Protein 8ZG9 (pdb70)

Structure (mmCIF, N/CA/C/O backbone):
data_8ZG9
#
_entry.id   8ZG9
#
_cell.length_a   48.254
_cell.length_b   85.737
_cell.length_c   85.970
_cell.angle_alpha   90.000
_cell.angle_beta   90.000
_cell.angle_gamma   90.000
#
_symmetry.space_group_name_H-M   'P 21 21 21'
#
loop_
_entity.id
_entity.type
_entity.pdbx_description
1 polymer 'Y-degron,E3 ubiquitin-protein ligase PRT1'
2 non-polymer 'ZINC ION'
3 non-polymer 'MAGNESIUM ION'
4 water water
#
loop_
_atom_site.group_PDB
_atom_site.id
_atom_site.type_symbol
_atom_site.label_atom_id
_atom_site.label_alt_id
_atom_site.label_comp_id
_atom_site.label_asym_id
_atom_site.label_entity_id
_atom_site.label_seq_id
_atom_site.pdbx_PDB_ins_code
_atom_site.Cartn_x
_atom_site.Cartn_y
_atom_site.Cartn_z
_atom_site.occupancy
_atom_site.B_iso_or_equiv
_atom_site.auth_seq_id
_atom_site.auth_comp_id
_atom_site.auth_asym_id
_atom_site.auth_atom_id
_atom_site.pdbx_PDB_model_num
ATOM 1 N N . TYR A 1 1 ? 2.73361 36.14537 9.37478 1.000 15.79426 298 TYR A N 1
ATOM 2 C CA . TYR A 1 1 ? 4.05102 35.52777 9.20094 1.000 16.98186 298 TYR A CA 1
ATOM 3 C C . TYR A 1 1 ? 4.48495 34.85560 10.49930 1.000 14.79609 298 TYR A C 1
ATOM 4 O O . TYR A 1 1 ? 4.10519 35.28129 11.58563 1.000 16.93779 298 TYR A O 1
ATOM 21 N N . LYS A 1 2 ? 5.25464 33.77801 10.36359 1.000 15.52575 299 LYS A N 1
ATOM 22 C CA . LYS A 1 2 ? 5.74852 33.00472 11.49756 1.000 14.94115 299 LYS A CA 1
ATOM 23 C C . LYS A 1 2 ? 7.15492 32.54135 11.14502 1.000 17.80615 299 LYS A C 1
ATOM 24 O O . LYS A 1 2 ? 7.32542 31.65058 10.30017 1.000 18.19875 299 LYS A O 1
ATOM 43 N N . PHE A 1 3 ? 8.14805 33.07532 11.85683 1.000 15.31495 300 PHE A N 1
ATOM 44 C CA . PHE A 1 3 ? 9.53593 32.75349 11.56484 1.000 16.90944 300 PHE A CA 1
ATOM 45 C C . PHE A 1 3 ? 9.83647 31.29336 11.88340 1.000 18.61485 300 PHE A C 1
ATOM 46 O O . PHE A 1 3 ? 9.44071 30.77606 12.93335 1.000 19.98724 300 PHE A O 1
ATOM 63 N N . GLY A 1 4 ? 10.58024 30.64526 10.98294 1.000 19.37827 301 GLY A N 1
ATOM 64 C CA . GLY A 1 4 ? 10.94629 29.25581 11.14856 1.000 21.07594 301 GLY A CA 1
ATOM 65 C C . GLY A 1 4 ? 9.91325 28.25421 10.68173 1.000 22.69592 301 GLY A C 1
ATOM 66 O O . GLY A 1 4 ? 10.22728 27.05992 10.61099 1.000 24.61154 301 GLY A O 1
ATOM 70 N N . GLY A 1 5 ? 8.68438 28.67759 10.39267 1.000 22.27353 302 GLY A N 1
ATOM 71 C CA . GLY A 1 5 ? 7.73261 27.72371 9.84541 1.000 22.73038 302 GLY A CA 1
ATOM 72 C C . GLY A 1 5 ? 7.45627 26.60634 10.83125 1.000 22.04448 302 GLY A C 1
ATOM 73 O O . GLY A 1 5 ? 7.33817 26.81797 12.04517 1.000 22.46470 302 GLY A O 1
ATOM 77 N N . SER A 1 6 ? 7.33849 25.39450 10.30009 1.000 21.20845 303 SER A N 1
ATOM 78 C CA . SER A 1 6 ? 7.11970 24.21342 11.12001 1.000 23.78333 303 SER A CA 1
ATOM 79 C C . SER A 1 6 ? 8.42604 23.59575 11.62287 1.000 22.54073 303 SER A C 1
ATOM 80 O O . SER A 1 6 ? 8.39540 22.50005 12.19104 1.000 24.83969 303 SER A O 1
ATOM 88 N N . ASN A 1 7 ? 9.57143 24.25159 11.41960 1.000 19.48159 304 ASN A N 1
ATOM 89 C CA . ASN A 1 7 ? 10.81438 23.66310 11.88528 1.000 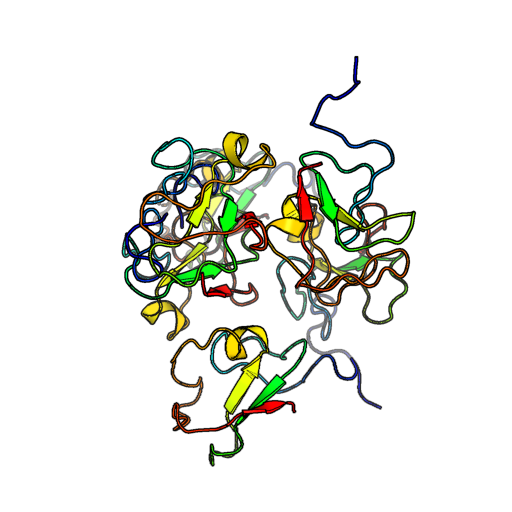18.10238 304 ASN A CA 1
ATOM 90 C C . ASN A 1 7 ? 11.08765 23.96687 13.35279 1.000 15.05016 304 ASN A C 1
ATOM 91 O O . ASN A 1 7 ? 12.02310 23.40095 13.93363 1.000 16.19042 304 ASN A O 1
ATOM 102 N N . VAL A 1 8 ? 10.29900 24.85761 13.94715 1.000 15.17504 305 VAL A N 1
ATOM 103 C CA . VAL A 1 8 ? 10.45453 25.27086 15.33662 1.000 18.69194 305 VAL A CA 1
ATOM 104 C C . VAL A 1 8 ? 9.10499 25.69101 15.89373 1.000 17.95558 305 VAL A C 1
ATOM 105 O O . VAL A 1 8 ? 8.26939 26.25963 15.18531 1.000 17.95478 305 VAL A O 1
ATOM 118 N N . HIS A 1 9 ? 8.88570 25.38001 17.17144 1.000 17.63222 306 HIS A N 1
ATOM 119 C CA . HIS A 1 9 ? 7.62450 25.64932 17.85308 1.000 18.51895 306 HIS A CA 1
ATOM 120 C C . HIS A 1 9 ? 7.94728 26.45281 19.09680 1.000 20.15714 306 HIS A C 1
ATOM 121 O O . HIS A 1 9 ? 8.14307 25.90243 20.18426 1.000 16.41816 306 HIS A O 1
ATOM 135 N N . PHE A 1 10 ? 8.05378 27.76591 18.90339 1.000 17.23550 307 PHE A N 1
ATOM 136 C CA . PHE A 1 10 ? 8.35602 28.65099 20.00919 1.000 19.07971 307 PHE A CA 1
ATOM 137 C C . PHE A 1 10 ? 7.24984 28.49401 21.04697 1.000 21.59493 307 PHE A C 1
ATOM 138 O O . PHE A 1 10 ? 6.06299 28.40192 20.71087 1.000 26.01240 307 PHE A O 1
ATOM 155 N N . GLY A 1 11 ? 7.64191 28.45057 22.31029 1.000 23.62716 308 GLY A N 1
ATOM 156 C CA . GLY A 1 11 ? 6.69245 28.30965 23.39167 1.000 18.68942 308 GLY A CA 1
ATOM 157 C C . GLY A 1 11 ? 6.18786 26.90850 23.66519 1.000 20.88671 308 GLY A C 1
ATOM 158 O O . GLY A 1 11 ? 5.39401 26.73481 24.59709 1.000 18.56009 308 GLY A O 1
ATOM 162 N N . ALA A 1 12 ? 6.61004 25.90731 22.90114 1.000 16.47847 309 ALA A N 1
ATOM 163 C CA . ALA A 1 12 ? 6.15755 24.53579 23.08979 1.000 17.48220 309 ALA A CA 1
ATOM 164 C C . ALA A 1 12 ? 7.32370 23.67591 23.55015 1.000 17.86791 309 ALA A C 1
ATOM 165 O O . ALA A 1 12 ? 8.40793 23.72713 22.95948 1.000 16.91438 309 ALA A O 1
ATOM 172 N N . GLY A 1 13 ? 7.09805 22.89338 24.60498 1.000 15.37316 310 GLY A N 1
ATOM 173 C CA . GLY A 1 13 ? 8.09291 21.96370 25.09582 1.000 15.32679 310 GLY A CA 1
ATOM 174 C C . GLY A 1 13 ? 7.57739 20.54407 25.05989 1.000 15.71394 310 GLY A C 1
ATOM 175 O O . GLY A 1 13 ? 6.36188 20.32138 25.08127 1.000 14.74660 310 GLY A O 1
ATOM 179 N N . CYS A 1 14 ? 8.49067 19.57521 25.00341 1.000 16.83356 311 CYS A N 1
ATOM 180 C CA . CYS A 1 14 ? 8.13016 18.16328 24.93863 1.000 15.77374 311 CYS A CA 1
ATOM 181 C C . CYS A 1 14 ? 7.85872 17.63436 26.34332 1.000 17.24613 311 CYS A C 1
ATOM 182 O O . CYS A 1 14 ? 8.72488 17.71002 27.22016 1.000 16.20377 311 CYS A O 1
ATOM 189 N N . ASP A 1 15 ? 6.66195 17.08020 26.54907 1.000 17.43466 312 ASP A N 1
ATOM 190 C CA . ASP A 1 15 ? 6.29636 16.55726 27.85890 1.000 16.24837 312 ASP A CA 1
ATOM 191 C C . ASP A 1 15 ? 7.06080 15.28610 28.22553 1.000 19.48952 312 ASP A C 1
ATOM 192 O O . ASP A 1 15 ? 7.08738 14.92128 29.40986 1.000 20.71781 312 ASP A O 1
ATOM 201 N N . SER A 1 16 ? 7.72744 14.64894 27.25901 1.000 19.23399 313 SER A N 1
ATOM 202 C CA . SER A 1 16 ? 8.48352 13.43269 27.53602 1.000 20.41325 313 SER A CA 1
ATOM 203 C C . SER A 1 16 ? 9.93963 13.72860 27.86983 1.000 23.05420 313 SER A C 1
ATOM 204 O O . SER A 1 16 ? 10.38977 13.46225 28.98778 1.000 24.62382 313 SER A O 1
ATOM 212 N N . CYS A 1 17 ? 10.66322 14.33595 26.92864 1.000 18.64245 314 CYS A N 1
ATOM 213 C CA . CYS A 1 17 ? 12.08552 14.58740 27.09807 1.000 20.67980 314 CYS A CA 1
ATOM 214 C C . CYS A 1 17 ? 12.37465 15.98406 27.63601 1.000 20.30366 314 CYS A C 1
ATOM 215 O O . CYS A 1 17 ? 13.48439 16.22836 28.12729 1.000 21.08348 314 CYS A O 1
ATOM 222 N N . GLY A 1 18 ? 11.38820 16.88587 27.59057 1.000 16.89779 315 GLY A N 1
ATOM 223 C CA . GLY A 1 18 ? 11.49478 18.20885 28.17049 1.000 20.20593 315 GLY A CA 1
ATOM 224 C C . GLY A 1 18 ? 12.10382 19.26065 27.27447 1.000 20.43980 315 GLY A C 1
ATOM 225 O O . GLY A 1 18 ? 12.20480 20.42293 27.69252 1.000 21.63023 315 GLY A O 1
ATOM 229 N N . VAL A 1 19 ? 12.49615 18.90408 26.05183 1.000 17.31107 316 VAL A N 1
ATOM 230 C CA . VAL A 1 19 ? 13.14133 19.87266 25.17860 1.000 16.39379 316 VAL A CA 1
ATOM 231 C C . VAL A 1 19 ? 12.21068 21.04660 24.92115 1.000 17.23319 316 VAL A C 1
ATOM 232 O O . VAL A 1 19 ? 10.99789 20.88277 24.73570 1.000 16.10834 316 VAL A O 1
ATOM 245 N N . TYR A 1 20 ? 12.78006 22.24338 24.94436 1.000 16.42255 317 TYR A N 1
ATOM 246 C CA . TYR A 1 20 ? 12.04695 23.48462 24.73406 1.000 17.46223 317 TYR A CA 1
ATOM 247 C C . TYR A 1 20 ? 12.98046 24.56373 24.19660 1.000 15.36368 317 TYR A C 1
ATOM 248 O O . TYR A 1 20 ? 14.03364 24.83973 24.79513 1.000 20.71506 317 TYR A O 1
ATOM 266 N N . PRO A 1 21 ? 12.63337 25.19335 23.06244 1.000 16.04315 318 PRO A N 1
ATOM 267 C CA . PRO A 1 21 ? 11.45879 24.91647 22.21238 1.000 18.14787 318 PRO A CA 1
ATOM 268 C C . PRO A 1 21 ? 11.59532 23.59689 21.44821 1.000 17.90622 318 PRO A C 1
ATOM 269 O O . PRO A 1 21 ? 12.72295 23.17843 21.21938 1.000 17.14607 318 PRO A O 1
ATOM 280 N N . ILE A 1 22 ? 10.49452 22.95638 21.04955 1.000 16.51347 319 ILE A N 1
ATOM 281 C CA . ILE A 1 22 ? 10.60130 21.79374 20.17631 1.000 15.87023 319 ILE A CA 1
ATOM 282 C C . ILE A 1 22 ? 11.15995 22.23984 18.83330 1.000 18.45020 319 ILE A C 1
ATOM 283 O O . ILE A 1 22 ? 10.63588 23.16716 18.20133 1.000 16.47657 319 ILE A O 1
ATOM 299 N N . ILE A 1 23 ? 12.23661 21.58996 18.39825 1.000 16.40608 320 ILE A N 1
ATOM 300 C CA . ILE A 1 23 ? 12.81607 21.80420 17.07941 1.000 18.59274 320 ILE A CA 1
ATOM 301 C C . ILE A 1 23 ? 12.49305 20.58218 16.23671 1.000 17.37865 320 ILE A C 1
ATOM 302 O O . ILE A 1 23 ? 12.60227 19.44283 16.70436 1.000 16.78066 320 ILE A O 1
ATOM 318 N N . GLY A 1 24 ? 12.07607 20.81460 15.00599 1.000 16.78846 321 GLY A N 1
ATOM 319 C CA . GLY A 1 24 ? 11.59216 19.72918 14.18731 1.000 18.98551 321 GLY A CA 1
ATOM 320 C C . GLY A 1 24 ? 10.09498 19.56040 14.34596 1.000 21.45880 321 GLY A C 1
ATOM 321 O O . GLY A 1 24 ? 9.39070 20.45885 14.81221 1.000 19.08047 321 GLY A O 1
ATOM 325 N N . ASP A 1 25 ? 9.60547 18.38697 13.94858 1.000 22.30821 322 ASP A N 1
ATOM 326 C CA . ASP A 1 25 ? 8.17592 18.12316 13.99586 1.000 22.29168 322 ASP A CA 1
ATOM 327 C C . ASP A 1 25 ? 7.66700 18.07786 15.43456 1.000 19.81391 322 ASP A C 1
ATOM 328 O O . ASP A 1 25 ? 8.33175 17.56979 16.34750 1.000 16.70062 322 ASP A O 1
ATOM 337 N N . ARG A 1 26 ? 6.45270 18.58287 15.60927 1.000 18.01534 323 ARG A N 1
ATOM 338 C CA . ARG A 1 26 ? 5.75019 18.63285 16.88237 1.000 19.51430 323 ARG A CA 1
ATOM 339 C C . ARG A 1 26 ? 4.41242 17.90289 16.75872 1.000 18.50946 323 ARG A C 1
ATOM 340 O O . ARG A 1 26 ? 3.67821 18.09563 15.78157 1.000 18.20122 323 ARG A O 1
ATOM 361 N N . TYR A 1 27 ? 4.09352 17.07308 17.75276 1.000 17.76525 324 TYR A N 1
ATOM 362 C CA . TYR A 1 27 ? 2.82617 16.35011 17.82261 1.000 17.80776 324 TYR A CA 1
ATOM 363 C C . TYR A 1 27 ? 2.07214 16.84032 19.04670 1.000 21.72951 324 TYR A C 1
ATOM 364 O O . TYR A 1 27 ? 2.56890 16.71754 20.16971 1.000 20.66027 324 TYR A O 1
ATOM 382 N N . ARG A 1 28 ? 0.88841 17.40057 18.83039 1.000 20.34706 325 ARG A N 1
ATOM 383 C CA . ARG A 1 28 ? 0.07271 17.96836 19.88962 1.000 20.38933 325 ARG A CA 1
ATOM 384 C C . ARG A 1 28 ? -1.14173 17.08768 20.13580 1.000 24.28362 325 ARG A C 1
ATOM 385 O O . ARG A 1 28 ? -1.72965 16.53890 19.19604 1.000 24.86275 325 ARG A O 1
ATOM 406 N N . CYS A 1 29 ? -1.48789 16.93194 21.41014 1.000 20.63199 326 CYS A N 1
ATOM 407 C CA . CYS A 1 29 ? -2.64896 16.14820 21.79522 1.000 21.74033 326 CYS A CA 1
ATOM 408 C C . CYS A 1 29 ? -3.91651 16.95922 21.57168 1.000 19.39058 326 CYS A C 1
ATOM 409 O O . CYS A 1 29 ? -4.01569 18.12186 21.99254 1.000 22.08391 326 CYS A O 1
ATOM 416 N N . LYS A 1 30 ? -4.87848 16.31984 20.90155 1.000 21.93807 327 LYS A N 1
ATOM 417 C CA . LYS A 1 30 ? -6.16446 16.89951 20.55891 1.000 25.93155 327 LYS A CA 1
ATOM 418 C C . LYS A 1 30 ? -7.19567 16.72755 21.65623 1.000 24.58246 327 LYS A C 1
ATOM 419 O O . LYS A 1 30 ? -8.19076 17.45633 21.66901 1.000 24.97137 327 LYS A O 1
ATOM 438 N N . ASP A 1 31 ? -6.95741 15.80450 22.59212 1.000 24.70002 328 ASP A N 1
ATOM 439 C CA . ASP A 1 31 ? -7.92943 15.44708 23.61395 1.000 25.47555 328 ASP A CA 1
ATOM 440 C C . ASP A 1 31 ? -7.58775 15.93733 25.01966 1.000 28.39393 328 ASP A C 1
ATOM 441 O O . ASP A 1 31 ? -8.46099 15.88731 25.89295 1.000 26.27824 328 ASP A O 1
ATOM 450 N N . CYS A 1 32 ? -6.35310 16.37248 25.28413 1.000 23.30000 329 CYS A N 1
ATOM 451 C CA . CYS A 1 32 ? -6.03497 16.87003 26.61654 1.000 27.58992 329 CYS A CA 1
ATOM 452 C C . CYS A 1 32 ? -6.82263 18.15339 26.86477 1.000 31.36884 329 CYS A C 1
ATOM 453 O O . CYS A 1 32 ? -6.81856 19.06377 26.03451 1.000 30.92552 329 CYS A O 1
ATOM 460 N N . LYS A 1 33 ? -7.51910 18.21390 28.00184 1.000 34.19464 330 LYS A N 1
ATOM 461 C CA . LYS A 1 33 ? -8.40889 19.32509 28.30712 1.000 36.47765 330 LYS A CA 1
ATOM 462 C C . LYS A 1 33 ? -7.71158 20.44307 29.06950 1.000 36.62352 330 LYS A C 1
ATOM 463 O O . LYS A 1 33 ? -8.23950 21.55746 29.13837 1.000 37.79078 330 LYS A O 1
ATOM 482 N N . GLU A 1 34 ? -6.53689 20.17083 29.62622 1.000 35.65560 331 GLU A N 1
ATOM 483 C CA . GLU A 1 34 ? -5.77389 21.19240 30.32688 1.000 33.23487 331 GLU A CA 1
ATOM 484 C C . GLU A 1 34 ? -5.28414 22.26158 29.35599 1.000 31.32974 331 GLU A C 1
ATOM 485 O O . GLU A 1 34 ? -4.88400 21.97247 28.21859 1.000 29.95508 331 GLU A O 1
ATOM 497 N N . GLU A 1 35 ? -5.37645 23.51600 29.80969 1.000 33.78019 332 GLU A N 1
ATOM 498 C CA . GLU A 1 35 ? -5.07835 24.64585 28.94090 1.000 30.81543 332 GLU A CA 1
ATOM 499 C C . GLU A 1 35 ? -3.62709 24.63339 28.48803 1.000 28.72817 332 GLU A C 1
ATOM 500 O O . GLU A 1 35 ? -3.31466 25.09640 27.38409 1.000 26.86759 332 GLU A O 1
ATOM 512 N N . ILE A 1 36 ? -2.73201 24.11117 29.32752 1.000 25.12703 333 ILE A N 1
ATOM 513 C CA . ILE A 1 36 ? -1.32218 24.00635 28.97057 1.000 25.07989 333 ILE A CA 1
ATOM 514 C C . ILE A 1 36 ? -1.09800 23.04504 27.80892 1.000 21.55629 333 ILE A C 1
ATOM 515 O O . ILE A 1 36 ? -0.07502 23.13089 27.11812 1.000 20.38260 333 ILE A O 1
ATOM 531 N N . GLY A 1 37 ? -2.02813 22.13135 27.57305 1.000 21.60824 334 GLY A N 1
ATOM 532 C CA . GLY A 1 37 ? -1.91237 21.19418 26.47544 1.000 21.54025 334 GLY A CA 1
ATOM 533 C C . GLY A 1 37 ? -0.83692 20.16008 26.74536 1.000 19.33432 334 GLY A C 1
ATOM 534 O O . GLY A 1 37 ? -0.20211 20.12629 27.79349 1.000 18.23058 334 GLY A O 1
ATOM 538 N N . TYR A 1 38 ? -0.60801 19.32896 25.73747 1.000 16.23346 335 TYR A N 1
ATOM 539 C CA . TYR A 1 38 ? 0.33089 18.22052 25.81366 1.000 15.71065 335 TYR A CA 1
ATOM 540 C C . TYR A 1 38 ? 0.98290 18.08296 24.45079 1.000 14.68966 335 TYR A C 1
ATOM 541 O O . TYR A 1 38 ? 0.29652 18.13819 23.42791 1.000 15.75536 335 TYR A O 1
ATOM 559 N N . ASP A 1 39 ? 2.30413 17.91848 24.43530 1.000 16.01996 336 ASP A N 1
ATOM 560 C CA . ASP A 1 39 ? 3.02636 17.86161 23.17901 1.000 15.79376 336 ASP A CA 1
ATOM 561 C C . ASP A 1 39 ? 4.19588 16.89946 23.29213 1.000 16.17397 336 ASP A C 1
ATOM 562 O O . ASP A 1 39 ? 4.74662 16.67840 24.37325 1.000 15.78968 336 ASP A O 1
ATOM 571 N N . LEU A 1 40 ? 4.58179 16.35440 22.15286 1.000 15.25393 337 LEU A N 1
ATOM 572 C CA . LEU A 1 40 ? 5.76012 15.52422 22.03722 1.000 14.85151 337 LEU A CA 1
ATOM 573 C C . LEU A 1 40 ? 6.58942 15.97500 20.84549 1.000 18.48823 337 LEU A C 1
ATOM 574 O O . LEU A 1 40 ? 6.05461 16.40593 19.81552 1.000 18.05881 337 LEU A O 1
ATOM 590 N N . CYS A 1 41 ? 7.90244 15.84519 20.98406 1.000 15.98623 338 CYS A N 1
ATOM 591 C CA . CYS A 1 41 ? 8.77980 16.00027 19.83498 1.000 18.36213 338 CYS A CA 1
ATOM 592 C C . CYS A 1 41 ? 8.70119 14.72931 19.00218 1.000 17.45697 338 CYS A C 1
ATOM 593 O O . CYS A 1 41 ? 8.17172 13.71284 19.45600 1.000 18.75197 338 CYS A O 1
ATOM 600 N N . LYS A 1 42 ? 9.26230 14.76936 17.79060 1.000 18.68349 339 LYS A N 1
ATOM 601 C CA . LYS A 1 42 ? 9.12262 13.60864 16.91976 1.000 21.94450 339 LYS A CA 1
ATOM 602 C C . LYS A 1 42 ? 9.76666 12.36517 17.52721 1.000 21.88955 339 LYS A C 1
ATOM 603 O O . LYS A 1 42 ? 9.20575 11.26069 17.44237 1.000 25.74075 339 LYS A O 1
ATOM 622 N N . ASP A 1 43 ? 10.96168 12.52010 18.11332 1.000 21.71157 340 ASP A N 1
ATOM 623 C CA . ASP A 1 43 ? 11.67419 11.36503 18.65195 1.000 28.14668 340 ASP A CA 1
ATOM 624 C C . ASP A 1 43 ? 10.87136 10.66037 19.74243 1.000 26.04884 340 ASP A C 1
ATOM 625 O O . ASP A 1 43 ? 10.75390 9.42595 19.74120 1.000 29.68248 340 ASP A O 1
ATOM 634 N N . CYS A 1 44 ? 10.29047 11.43470 20.66988 1.000 20.80340 341 CYS A N 1
ATOM 635 C CA . CYS A 1 44 ? 9.48162 10.85430 21.73740 1.000 21.22589 341 CYS A CA 1
ATOM 636 C C . CYS A 1 44 ? 8.16591 10.30643 21.19642 1.000 24.32702 341 CYS A C 1
ATOM 637 O O . CYS A 1 44 ? 7.63205 9.33138 21.73968 1.000 25.93209 341 CYS A O 1
ATOM 644 N N . TYR A 1 45 ? 7.66847 10.88019 20.10080 1.000 21.34631 342 TYR A N 1
ATOM 645 C CA . TYR A 1 45 ? 6.45530 10.37877 19.45820 1.000 22.22401 342 TYR A CA 1
ATOM 646 C C . TYR A 1 45 ? 6.67948 9.01620 18.83159 1.000 28.59738 342 TYR A C 1
ATOM 647 O O . TYR A 1 45 ? 5.78571 8.16144 18.84086 1.000 26.25323 342 TYR A O 1
ATOM 665 N N . GLU A 1 46 ? 7.86717 8.80546 18.27408 1.000 29.16769 343 GLU A N 1
ATOM 666 C CA . GLU A 1 46 ? 8.15888 7.55920 17.59021 1.000 35.37634 343 GLU A CA 1
ATOM 667 C C . GLU A 1 46 ? 8.35914 6.42600 18.57882 1.000 38.93360 343 GLU A C 1
ATOM 668 O O . GLU A 1 46 ? 8.11194 5.26998 18.22906 1.000 40.29852 343 GLU A O 1
ATOM 680 N N . THR A 1 47 ? 8.72500 6.74079 19.83116 1.000 37.89716 344 THR A N 1
ATOM 681 C CA . THR A 1 47 ? 8.95734 5.75084 20.88517 1.000 46.22581 344 THR A CA 1
ATOM 682 C C . THR A 1 47 ? 7.95928 5.92915 22.01523 1.000 50.98578 344 THR A C 1
ATOM 683 O O . THR A 1 47 ? 8.23585 6.65183 22.98304 1.000 51.75926 344 THR A O 1
ATOM 694 N N . PRO A 1 48 ? 6.78823 5.32065 21.92365 1.000 53.59500 345 PRO A N 1
ATOM 695 C CA . PRO A 1 48 ? 5.76998 5.52717 22.96583 1.000 61.37568 345 PRO A CA 1
ATOM 696 C C . PRO A 1 48 ? 6.29400 5.11643 24.34099 1.000 58.03045 345 PRO A C 1
ATOM 697 O O . PRO A 1 48 ? 6.77423 3.98838 24.53539 1.000 62.00262 345 PRO A O 1
ATOM 708 N N . SER A 1 49 ? 6.25359 6.05882 25.28736 1.000 53.04846 346 SER A N 1
ATOM 709 C CA . SER A 1 49 ? 6.64865 5.80590 26.66418 1.000 47.65131 346 SER A CA 1
ATOM 710 C C . SER A 1 49 ? 5.59436 6.39378 27.59650 1.000 40.95821 346 SER A C 1
ATOM 711 O O . SER A 1 49 ? 4.67373 7.09177 27.16669 1.000 37.33204 346 SER A O 1
ATOM 719 N N . LYS A 1 50 ? 5.70156 6.08453 28.88643 1.000 33.85152 347 LYS A N 1
ATOM 720 C CA . LYS A 1 50 ? 4.64755 6.46324 29.82788 1.000 30.98575 347 LYS A CA 1
ATOM 721 C C . LYS A 1 50 ? 4.86950 7.90513 30.27096 1.000 34.19490 347 LYS A C 1
ATOM 722 O O . LYS A 1 50 ? 5.75638 8.20045 31.08430 1.000 31.79689 347 LYS A O 1
ATOM 741 N N . VAL A 1 51 ? 4.08070 8.81439 29.70977 1.000 26.53763 348 VAL A N 1
ATOM 742 C CA . VAL A 1 51 ? 4.18047 10.22954 30.04382 1.000 26.91766 348 VAL A CA 1
ATOM 743 C C . VAL A 1 51 ? 2.77510 10.81955 30.16061 1.000 20.04058 348 VAL A C 1
ATOM 744 O O . VAL A 1 51 ? 2.16032 11.19623 29.14534 1.000 20.70503 348 VAL A O 1
ATOM 757 N N . PRO A 1 52 ? 2.22464 10.92369 31.37688 1.000 20.46541 349 PRO A N 1
ATOM 758 C CA . PRO A 1 52 ? 0.95909 11.66319 31.54435 1.000 23.63754 349 PRO A CA 1
ATOM 759 C C . PRO A 1 52 ? 1.11585 13.16652 31.36038 1.000 19.34680 349 PRO A C 1
ATOM 760 O O . PRO A 1 52 ? 0.13039 13.84813 31.04187 1.000 19.67492 349 PRO A O 1
ATOM 771 N N . GLY A 1 53 ? 2.32000 13.70304 31.55440 1.000 20.40942 350 GLY A N 1
ATOM 772 C CA . GLY A 1 53 ? 2.53735 15.12336 31.34141 1.000 22.17543 350 GLY A CA 1
ATOM 773 C C . GLY A 1 53 ? 3.33544 15.77727 32.45063 1.000 22.79462 350 GLY A C 1
ATOM 774 O O . GLY A 1 53 ? 3.16219 15.42905 33.62224 1.000 24.30347 350 GLY A O 1
ATOM 778 N N . ARG A 1 54 ? 4.18877 16.74355 32.09748 1.000 23.04831 351 ARG A N 1
ATOM 779 C CA . ARG A 1 54 ? 5.01250 17.44848 33.06957 1.000 24.01428 351 ARG A CA 1
ATOM 780 C C . ARG A 1 54 ? 4.24963 18.49667 33.87049 1.000 23.56169 351 ARG A C 1
ATOM 781 O O . ARG A 1 54 ? 4.83605 19.08242 34.78558 1.000 27.44410 351 ARG A O 1
ATOM 802 N N . PHE A 1 55 ? 2.96438 18.70886 33.59095 1.000 22.10761 352 PHE A N 1
ATOM 803 C CA . PHE A 1 55 ? 2.17751 19.78377 34.17987 1.000 24.30703 352 PHE A CA 1
ATOM 804 C C . PHE A 1 55 ? 0.79344 19.29335 34.55584 1.000 23.90788 352 PHE A C 1
ATOM 805 O O . PHE A 1 55 ? -0.21362 20.00847 34.46427 1.000 27.25232 352 PHE A O 1
ATOM 822 N N . ASN A 1 56 ? 0.75455 18.03527 34.98095 1.000 26.39332 353 ASN A N 1
ATOM 823 C CA . ASN A 1 56 ? -0.42661 17.41825 35.55841 1.000 27.72489 353 ASN A CA 1
ATOM 824 C C . ASN A 1 56 ? -1.55705 17.24268 34.54326 1.000 29.15577 353 ASN A C 1
ATOM 825 O O . ASN A 1 56 ? -2.73182 17.28105 34.91451 1.000 30.77601 353 ASN A O 1
ATOM 836 N N . GLN A 1 57 ? -1.23567 17.04038 33.25852 1.000 21.79337 354 GLN A N 1
ATOM 837 C CA . GLN A 1 57 ? -2.26517 16.87146 32.23653 1.000 22.54021 354 GLN A CA 1
ATOM 838 C C . GLN A 1 57 ? -3.00043 15.53786 32.29975 1.000 25.15766 354 GLN A C 1
ATOM 839 O O . GLN A 1 57 ? -4.14168 15.46869 31.84225 1.000 24.35261 354 GLN A O 1
ATOM 853 N N . GLN A 1 58 ? -2.37607 14.48531 32.82442 1.000 22.61166 355 GLN A N 1
ATOM 854 C CA . GLN A 1 58 ? -2.97916 13.14027 32.85993 1.000 24.73688 355 GLN A CA 1
ATOM 855 C C . GLN A 1 58 ? -3.38696 12.65870 31.45965 1.000 23.01404 355 GLN A C 1
ATOM 856 O O . GLN A 1 58 ? -4.47976 12.12190 31.24488 1.000 23.79786 355 GLN A O 1
ATOM 870 N N . HIS A 1 59 ? -2.49100 12.88389 30.49802 1.000 22.59491 356 HIS A N 1
ATOM 871 C CA . HIS A 1 59 ? -2.56079 12.30353 29.15843 1.000 21.13551 356 HIS A CA 1
ATOM 872 C C . HIS A 1 59 ? -2.50405 10.78204 29.22194 1.000 21.59453 356 HIS A C 1
ATOM 873 O O . HIS A 1 59 ? -1.77559 10.20963 30.03711 1.000 24.83379 356 HIS A O 1
ATOM 887 N N . THR A 1 60 ? -3.27944 10.12279 28.36396 1.000 22.44006 357 THR A N 1
ATOM 888 C CA . THR A 1 60 ? -3.35662 8.66980 28.35004 1.000 24.49848 357 THR A CA 1
ATOM 889 C C . THR A 1 60 ? -3.02916 8.12477 26.96321 1.000 23.87545 357 THR A C 1
ATOM 890 O O . THR A 1 60 ? -3.04347 8.86897 25.97616 1.000 24.86507 357 THR A O 1
ATOM 901 N N . PRO A 1 61 ? -2.73211 6.82207 26.85191 1.000 29.10120 358 PRO A N 1
ATOM 902 C CA . PRO A 1 61 ? -2.45411 6.23864 25.52286 1.000 23.51222 358 PRO A CA 1
ATOM 903 C C . PRO A 1 61 ? -3.64743 6.22244 24.58238 1.000 24.47132 358 PRO A C 1
ATOM 904 O O . PRO A 1 61 ? -3.46081 5.91132 23.40023 1.000 25.20810 358 PRO A O 1
ATOM 915 N N . ASP A 1 62 ? -4.85567 6.53033 25.05938 1.000 23.02927 359 ASP A N 1
ATOM 916 C CA . ASP A 1 62 ? -6.04797 6.53584 24.22208 1.000 27.12743 359 ASP A CA 1
ATOM 917 C C . ASP A 1 62 ? -6.30919 7.88996 23.57650 1.000 24.40287 359 ASP A C 1
ATOM 918 O O . ASP A 1 62 ? -7.15133 7.97275 22.68122 1.000 22.73166 359 ASP A O 1
ATOM 927 N N . HIS A 1 63 ? -5.63092 8.94744 24.02924 1.000 23.19793 360 HIS A N 1
ATOM 928 C CA . HIS A 1 63 ? -5.73229 10.27821 23.43740 1.000 25.88059 360 HIS A CA 1
ATOM 929 C C . HIS A 1 63 ? -5.14198 10.27878 22.02479 1.000 26.50814 360 HIS A C 1
ATOM 930 O O . HIS A 1 63 ? -4.25288 9.48819 21.68509 1.000 23.97429 360 HIS A O 1
ATOM 944 N N . ARG A 1 64 ? -5.63750 11.19635 21.20253 1.000 24.45074 361 ARG A N 1
ATOM 945 C CA . ARG A 1 64 ? -5.22081 11.32726 19.8145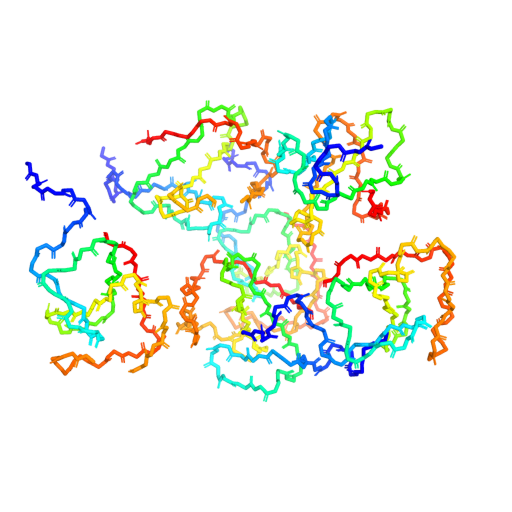0 1.000 26.31848 361 ARG A CA 1
ATOM 946 C C . ARG A 1 64 ? -4.29953 12.53172 19.66123 1.000 21.94836 361 ARG A C 1
ATOM 947 O O . ARG A 1 64 ? -4.62352 13.63591 20.12171 1.000 26.93893 361 ARG A O 1
ATOM 968 N N . LEU A 1 65 ? -3.15353 12.29979 19.02652 1.000 26.86666 362 LEU A N 1
ATOM 969 C CA . LEU A 1 65 ? -2.16114 13.31216 18.71648 1.000 27.98791 362 LEU A CA 1
ATOM 970 C C . LEU A 1 65 ? -2.21139 13.62727 17.22677 1.000 30.32840 362 LEU A C 1
ATOM 971 O O . LEU A 1 65 ? -2.68260 12.81926 16.41359 1.000 33.96514 362 LEU A O 1
ATOM 987 N N . GLU A 1 66 ? -1.75171 14.82895 16.88307 1.000 27.35231 363 GLU A N 1
ATOM 988 C CA . GLU A 1 66 ? -1.69770 15.26254 15.49606 1.000 30.44211 363 GLU A CA 1
ATOM 989 C C . GLU A 1 66 ? -0.44320 16.08958 15.27644 1.000 26.46593 363 GLU A C 1
ATOM 990 O O . GLU A 1 66 ? -0.03259 16.84892 16.15749 1.000 28.31022 363 GLU A O 1
ATOM 1002 N N . LEU A 1 67 ? 0.14775 15.94889 14.09319 1.000 24.34178 364 LEU A N 1
ATOM 1003 C CA . LEU A 1 67 ? 1.21885 16.84647 13.68508 1.000 25.31592 364 LEU A CA 1
ATOM 1004 C C . LEU A 1 67 ? 0.72705 18.28720 13.71176 1.000 25.17919 364 LEU A C 1
ATOM 1005 O O . LEU A 1 67 ? -0.34367 18.60208 13.18443 1.000 27.07847 364 LEU A O 1
ATOM 1021 N N . ALA A 1 68 ? 1.51956 19.16667 14.30967 1.000 24.50036 365 ALA A N 1
ATOM 1022 C CA . ALA A 1 68 ? 1.15192 20.57250 14.40685 1.000 26.62943 365 ALA A CA 1
ATOM 1023 C C . ALA A 1 68 ? 1.85234 21.39545 13.32743 1.000 30.00673 365 ALA A C 1
ATOM 1024 O O . ALA A 1 68 ? 3.08003 21.44869 13.27527 1.000 34.58277 365 ALA A O 1
ATOM 1031 N N . TYR B 1 1 ? 3.60846 20.63042 26.14847 1.000 17.52544 298 TYR B N 1
ATOM 1032 C CA . TYR B 1 1 ? 3.08110 21.80559 26.84843 1.000 17.99643 298 TYR B CA 1
ATOM 1033 C C . TYR B 1 1 ? 3.42121 23.05025 26.04219 1.000 16.57091 298 TYR B C 1
ATOM 1034 O O . TYR B 1 1 ? 4.45495 23.10894 25.38618 1.000 17.40059 298 TYR B O 1
ATOM 1051 N N . LYS B 1 2 ? 2.54381 24.04931 26.10391 1.000 17.10256 299 LYS B N 1
ATOM 1052 C CA . LYS B 1 2 ? 2.68842 25.29875 25.36040 1.000 20.09294 299 LYS B CA 1
ATOM 1053 C C . LYS B 1 2 ? 2.23445 26.41922 26.28713 1.000 21.80461 299 LYS B C 1
ATOM 1054 O O . LYS B 1 2 ? 1.02962 26.55171 26.56001 1.000 19.70013 299 LYS B O 1
ATOM 1073 N N . PHE B 1 3 ? 3.18622 27.25424 26.72373 1.000 20.73672 300 PHE B N 1
ATOM 1074 C CA . PHE B 1 3 ? 2.87523 28.34353 27.64284 1.000 20.05860 300 PHE B CA 1
ATOM 1075 C C . PHE B 1 3 ? 2.01235 29.38882 26.95219 1.000 21.94168 300 PHE B C 1
ATOM 1076 O O . PHE B 1 3 ? 2.26482 29.76954 25.80528 1.000 22.08304 300 PHE B O 1
ATOM 1093 N N . GLY B 1 4 ? 0.99367 29.86038 27.67092 1.000 21.50163 301 GLY B N 1
ATOM 1094 C CA . GLY B 1 4 ? 0.08532 30.85219 27.14346 1.000 21.31049 301 GLY B CA 1
ATOM 1095 C C . GLY B 1 4 ? -1.04830 30.30236 26.30850 1.000 21.84404 301 GLY B C 1
ATOM 1096 O O . GLY B 1 4 ? -1.96218 31.06398 25.95966 1.000 24.55089 301 GLY B O 1
ATOM 1100 N N . GLY B 1 5 ? -1.00890 29.02416 25.93804 1.000 22.50230 302 GLY B N 1
ATOM 1101 C CA . GLY B 1 5 ? -2.13533 28.48559 25.20370 1.000 25.11415 302 GLY B CA 1
ATOM 1102 C C . GLY B 1 5 ? -2.30124 29.23543 23.90268 1.000 22.92834 302 GLY B C 1
ATOM 1103 O O . GLY B 1 5 ? -1.33295 29.62911 23.23871 1.000 24.45324 302 GLY B O 1
ATOM 1107 N N . SER B 1 6 ? -3.56337 29.44688 23.54528 1.000 20.79172 303 SER B N 1
ATOM 1108 C CA . SER B 1 6 ? -3.95780 30.18087 22.35965 1.000 21.60827 303 SER B CA 1
ATOM 1109 C C . SER B 1 6 ? -4.03617 31.68035 22.58867 1.000 23.37565 303 SER B C 1
ATOM 1110 O O . SER B 1 6 ? -4.48092 32.40962 21.69078 1.000 26.00445 303 SER B O 1
ATOM 1118 N N . ASN B 1 7 ? -3.56462 32.16456 23.74030 1.000 21.46702 304 ASN B N 1
ATOM 1119 C CA . ASN B 1 7 ? -3.62065 33.59437 23.97475 1.000 20.15669 304 ASN B CA 1
ATOM 1120 C C . ASN B 1 7 ? -2.42326 34.31836 23.38054 1.000 19.08445 304 ASN B C 1
ATOM 1121 O O . ASN B 1 7 ? -2.43016 35.55771 23.31661 1.000 17.17356 304 ASN B O 1
ATOM 1132 N N . VAL B 1 8 ? -1.39948 33.56445 22.97642 1.000 20.49504 305 VAL B N 1
ATOM 1133 C CA . VAL B 1 8 ? -0.16272 34.09940 22.40875 1.000 20.32839 305 VAL B CA 1
ATOM 1134 C C . VAL B 1 8 ? 0.41818 33.11596 21.39963 1.000 16.97101 305 VAL B C 1
ATOM 1135 O O . VAL B 1 8 ? 0.34385 31.89576 21.58891 1.000 19.91992 305 VAL B O 1
ATOM 1148 N N . HIS B 1 9 ? 0.97824 33.67122 20.31466 1.000 17.61253 306 HIS B N 1
ATOM 1149 C CA . HIS B 1 9 ? 1.56032 32.91495 19.20356 1.000 14.90125 306 HIS B CA 1
ATOM 1150 C C . HIS B 1 9 ? 2.98354 33.42067 19.01289 1.000 17.32793 306 HIS B C 1
ATOM 1151 O O . HIS B 1 9 ? 3.24602 34.31402 18.20436 1.000 16.16916 306 HIS B O 1
ATOM 1165 N N . PHE B 1 10 ? 3.89575 32.84747 19.79465 1.000 18.14345 307 PHE B N 1
ATOM 1166 C CA . PHE B 1 10 ? 5.28424 33.27443 19.76907 1.000 16.01020 307 PHE B CA 1
ATOM 1167 C C . PHE B 1 10 ? 5.85462 33.08352 18.37141 1.000 17.53060 307 PHE B C 1
ATOM 1168 O O . PHE B 1 10 ? 5.61731 32.06273 17.71724 1.000 18.39420 307 PHE B O 1
ATOM 1185 N N . GLY B 1 11 ? 6.61754 34.07062 17.91714 1.000 18.03101 308 GLY B N 1
ATOM 1186 C CA . GLY B 1 11 ? 7.20364 34.01115 16.59886 1.000 14.62268 308 GLY B CA 1
ATOM 1187 C C . GLY B 1 11 ? 6.27237 34.36082 15.46187 1.000 17.26046 308 GLY B C 1
ATOM 1188 O O . GLY B 1 11 ? 6.69988 34.31518 14.30183 1.000 16.44252 308 GLY B O 1
ATOM 1192 N N . ALA B 1 12 ? 5.01782 34.69561 15.74379 1.000 15.77781 309 ALA B N 1
ATOM 1193 C CA . ALA B 1 12 ? 4.03591 35.00583 14.71706 1.000 16.50357 309 ALA B CA 1
ATOM 1194 C C . ALA B 1 12 ? 3.68749 36.48249 14.78875 1.000 17.65721 309 ALA B C 1
ATOM 1195 O O . ALA B 1 12 ? 3.38595 37.00352 15.86803 1.000 16.21048 309 ALA B O 1
ATOM 1202 N N . GLY B 1 13 ? 3.73209 37.14628 13.64164 1.000 13.09254 310 GLY B N 1
ATOM 1203 C CA . GLY B 1 13 ? 3.34264 38.53584 13.56166 1.000 12.31163 310 GLY B CA 1
ATOM 1204 C C . GLY B 1 13 ? 2.19791 38.72828 12.59475 1.000 16.00908 310 GLY B C 1
ATOM 1205 O O . GLY B 1 13 ? 1.99182 37.91799 11.68434 1.000 14.53775 310 GLY B O 1
ATOM 1209 N N . CYS B 1 14 ? 1.44892 39.80576 12.78467 1.000 14.86430 311 CYS B N 1
ATOM 1210 C CA . CYS B 1 14 ? 0.32988 40.12302 11.90900 1.000 13.29493 311 CYS B CA 1
ATOM 1211 C C . CYS B 1 14 ? 0.85851 40.80499 10.65529 1.000 18.54037 311 CYS B C 1
ATOM 1212 O O . CYS B 1 14 ? 1.53970 41.82971 10.74188 1.000 15.55442 311 CYS B O 1
ATOM 1219 N N . ASP B 1 15 ? 0.54213 40.24442 9.48958 1.000 15.73501 312 ASP B N 1
ATOM 1220 C CA . ASP B 1 15 ? 1.00740 40.82960 8.24069 1.000 17.20581 312 ASP B CA 1
ATOM 1221 C C . ASP B 1 15 ? 0.35111 42.16635 7.93207 1.000 18.95092 312 ASP B C 1
ATOM 1222 O O . ASP B 1 15 ? 0.83280 42.88297 7.04676 1.000 20.31717 312 ASP B O 1
ATOM 1231 N N . SER B 1 16 ? -0.71418 42.52925 8.63849 1.000 19.93637 313 SER B N 1
ATOM 1232 C CA . SER B 1 16 ? -1.36825 43.80497 8.37111 1.000 21.86094 313 SER B CA 1
ATOM 1233 C C . SER B 1 16 ? -0.85874 44.92030 9.28037 1.000 25.13707 313 SER B C 1
ATOM 1234 O O . SER B 1 16 ? -0.34810 45.93732 8.79828 1.000 26.95436 313 SER B O 1
ATOM 1242 N N . CYS B 1 17 ? -0.99068 44.74059 10.59715 1.000 20.71212 314 CYS B N 1
ATOM 1243 C CA . CYS B 1 17 ? -0.65977 45.78166 11.56257 1.000 23.07608 314 CYS B CA 1
ATOM 1244 C C . CYS B 1 17 ? 0.71913 45.63717 12.19652 1.000 23.46105 314 CYS B C 1
ATOM 1245 O O . CYS B 1 17 ? 1.21275 46.60555 12.78598 1.000 24.95649 314 CYS B O 1
ATOM 1252 N N . GLY B 1 18 ? 1.36605 44.48071 12.08264 1.000 18.91213 315 GLY B N 1
ATOM 1253 C CA . GLY B 1 18 ? 2.71429 44.33462 12.58217 1.000 24.17485 315 GLY B CA 1
ATOM 1254 C C . GLY B 1 18 ? 2.83257 43.92873 14.03439 1.000 20.56780 315 GLY B C 1
ATOM 1255 O O . GLY B 1 18 ? 3.95537 43.87054 14.55499 1.000 22.15405 315 GLY B O 1
ATOM 1259 N N . VAL B 1 19 ? 1.71846 43.69066 14.72342 1.000 19.11796 316 VAL B N 1
ATOM 1260 C CA . VAL B 1 19 ? 1.80419 43.25110 16.10948 1.000 20.69680 316 VAL B CA 1
ATOM 1261 C C . VAL B 1 19 ? 2.56622 41.93105 16.17181 1.000 18.47410 316 VAL B C 1
ATOM 1262 O O . VAL B 1 19 ? 2.36727 41.03615 15.34003 1.000 16.48298 316 VAL B O 1
ATOM 1275 N N . TYR B 1 20 ? 3.47467 41.82132 17.14621 1.000 18.18826 317 TYR B N 1
ATOM 1276 C CA . TYR B 1 20 ? 4.33361 40.65000 17.28604 1.000 17.02664 317 TYR B CA 1
ATOM 1277 C C . TYR B 1 20 ? 4.82295 40.50575 18.72521 1.000 17.14666 317 TYR B C 1
ATOM 1278 O O . TYR B 1 20 ? 5.42360 41.44108 19.26811 1.000 18.82003 317 TYR B O 1
ATOM 1296 N N . PRO B 1 21 ? 4.56727 39.37197 19.39357 1.000 19.24122 318 PRO B N 1
ATOM 1297 C CA . PRO B 1 21 ? 3.76962 38.23678 18.90328 1.000 16.42248 318 PRO B CA 1
ATOM 1298 C C . PRO B 1 21 ? 2.28664 38.56510 18.82441 1.000 15.14259 318 PRO B C 1
ATOM 1299 O O . PRO B 1 21 ? 1.83745 39.44896 19.54554 1.000 15.93182 318 PRO B O 1
ATOM 1310 N N . ILE B 1 22 ? 1.53429 37.86264 17.97290 1.000 14.97008 319 ILE B N 1
ATOM 1311 C CA . ILE B 1 22 ? 0.08595 38.02433 17.97857 1.000 15.27068 319 ILE B CA 1
ATOM 1312 C C . ILE B 1 22 ? -0.45313 37.53752 19.31487 1.000 18.52264 319 ILE B C 1
ATOM 1313 O O . ILE B 1 22 ? -0.16047 36.41712 19.74880 1.000 17.47265 319 ILE B O 1
ATOM 1329 N N . ILE B 1 23 ? -1.22523 38.38981 19.98823 1.000 17.83426 320 ILE B N 1
ATOM 1330 C CA . ILE B 1 23 ? -1.93458 38.02492 21.21096 1.000 17.67808 320 ILE B CA 1
ATOM 1331 C C . ILE B 1 23 ? -3.41600 37.93525 20.88652 1.000 18.73317 320 ILE B C 1
ATOM 1332 O O . ILE B 1 23 ? -3.93301 38.70063 20.06498 1.000 19.30552 320 ILE B O 1
ATOM 1348 N N . GLY B 1 24 ? -4.07993 36.96571 21.47778 1.000 18.93786 321 GLY B N 1
ATOM 1349 C CA . GLY B 1 24 ? -5.45111 36.69603 21.11817 1.000 19.96105 321 GLY B CA 1
ATOM 1350 C C . GLY B 1 24 ? -5.50832 35.68153 19.99661 1.000 18.49518 321 GLY B C 1
ATOM 1351 O O . GLY B 1 24 ? -4.52505 35.01313 19.67275 1.000 19.11690 321 GLY B O 1
ATOM 1355 N N . ASP B 1 25 ? -6.67351 35.60101 19.36038 1.000 18.81267 322 ASP B N 1
ATOM 1356 C CA . ASP B 1 25 ? -6.87201 34.63333 18.29349 1.000 18.99868 322 ASP B CA 1
ATOM 1357 C C . ASP B 1 25 ? -5.97816 34.97198 17.09606 1.000 19.54318 322 ASP B C 1
ATOM 1358 O O . ASP B 1 25 ? -5.78114 36.14007 16.73909 1.000 19.02308 322 ASP B O 1
ATOM 1367 N N . ARG B 1 26 ? -5.47660 33.92868 16.44983 1.000 19.51484 323 ARG B N 1
ATOM 1368 C CA . ARG B 1 26 ? -4.58106 34.03647 15.30824 1.000 15.98665 323 ARG B CA 1
ATOM 1369 C C . ARG B 1 26 ? -5.24486 33.39066 14.10028 1.000 18.19814 323 ARG B C 1
ATOM 1370 O O . ARG B 1 26 ? -5.83505 32.30684 14.20894 1.000 19.85676 323 ARG B O 1
ATOM 1391 N N . TYR B 1 27 ? -5.18278 34.06690 12.95446 1.000 19.05253 324 TYR B N 1
ATOM 1392 C CA . TYR B 1 27 ? -5.75943 33.53259 11.72942 1.000 19.13208 324 TYR B CA 1
ATOM 1393 C C . TYR B 1 27 ? -4.64808 33.32944 10.71388 1.000 19.81663 324 TYR B C 1
ATOM 1394 O O . TYR B 1 27 ? -3.96820 34.28671 10.33483 1.000 20.92148 324 TYR B O 1
ATOM 1412 N N . ARG B 1 28 ? -4.48543 32.09368 10.26774 1.000 18.38163 325 ARG B N 1
ATOM 1413 C CA . ARG B 1 28 ? -3.39048 31.69254 9.40097 1.000 20.57319 325 ARG B CA 1
ATOM 1414 C C . ARG B 1 28 ? -3.92823 31.37317 8.01197 1.000 22.25216 325 ARG B C 1
ATOM 1415 O O . ARG B 1 28 ? -5.00498 30.77944 7.87971 1.000 22.44080 325 ARG B O 1
ATOM 1436 N N . CYS B 1 29 ? -3.19554 31.78965 6.97390 1.000 21.92752 326 CYS B N 1
ATOM 1437 C CA . CYS B 1 29 ? -3.63944 31.56483 5.60253 1.000 20.50271 326 CYS B CA 1
ATOM 1438 C C . CYS B 1 29 ? -3.39519 30.10731 5.22595 1.000 22.70975 326 CYS B C 1
ATOM 1439 O O . CYS B 1 29 ? -2.31793 29.56788 5.48799 1.000 20.50724 326 CYS B O 1
ATOM 1446 N N . LYS B 1 30 ? -4.40334 29.46547 4.62952 1.000 29.16431 327 LYS B N 1
ATOM 1447 C CA . LYS B 1 30 ? -4.27090 28.06492 4.25830 1.000 28.36176 327 LYS B CA 1
ATOM 1448 C C . LYS B 1 30 ? -3.63010 27.89561 2.89158 1.000 25.82981 327 LYS B C 1
ATOM 1449 O O . LYS B 1 30 ? -3.10084 26.81627 2.58391 1.000 28.56225 327 LYS B O 1
ATOM 1468 N N . ASP B 1 31 ? -3.66218 28.96471 2.08374 1.000 26.79445 328 ASP B N 1
ATOM 1469 C CA . ASP B 1 31 ? -3.28210 28.93733 0.68092 1.000 25.63794 328 ASP B CA 1
ATOM 1470 C C . ASP B 1 31 ? -1.96182 29.62456 0.35190 1.000 32.52047 328 ASP B C 1
ATOM 1471 O O . ASP B 1 31 ? -1.40970 29.35871 -0.72156 1.000 31.90092 328 ASP B O 1
ATOM 1480 N N . CYS B 1 32 ? -1.41596 30.46676 1.23137 1.000 29.03373 329 CYS B N 1
ATOM 1481 C CA . CYS B 1 32 ? -0.14428 31.09818 0.90988 1.000 29.63138 329 CYS B CA 1
ATOM 1482 C C . CYS B 1 32 ? 0.92049 30.01038 0.84811 1.000 35.46300 329 CYS B C 1
ATOM 1483 O O . CYS B 1 32 ? 1.06128 29.22762 1.79246 1.000 37.62220 329 CYS B O 1
ATOM 1490 N N . LYS B 1 33 ? 1.62786 29.91973 -0.28631 1.000 37.16005 330 LYS B N 1
ATOM 1491 C CA . LYS B 1 33 ? 2.54937 28.81312 -0.50461 1.000 37.29854 330 LYS B CA 1
ATOM 1492 C C . LYS B 1 33 ? 3.89058 29.03914 0.18130 1.000 37.47418 330 LYS B C 1
ATOM 1493 O O . LYS B 1 33 ? 4.61502 28.07040 0.44891 1.000 40.13536 330 LYS B O 1
ATOM 1512 N N . GLU B 1 34 ? 4.20464 30.29159 0.50913 1.000 37.88677 331 GLU B N 1
ATOM 1513 C CA . GLU B 1 34 ? 5.49676 30.64413 1.07757 1.000 34.71759 331 GLU B CA 1
ATOM 1514 C C . GLU B 1 34 ? 5.62029 30.11265 2.50404 1.000 35.63668 331 GLU B C 1
ATOM 1515 O O . GLU B 1 34 ? 4.64343 30.06686 3.27130 1.000 32.85598 331 GLU B O 1
ATOM 1527 N N . GLU B 1 35 ? 6.84848 29.71589 2.85839 1.000 32.59942 332 GLU B N 1
ATOM 1528 C CA . GLU B 1 35 ? 7.06591 29.02959 4.12767 1.000 34.28139 332 GLU B CA 1
ATOM 1529 C C . GLU B 1 35 ? 6.85536 29.95658 5.32293 1.000 33.79156 332 GLU B C 1
ATOM 1530 O O . GLU B 1 35 ? 6.31600 29.53209 6.35202 1.000 29.98504 332 GLU B O 1
ATOM 1542 N N . ILE B 1 36 ? 7.28234 31.21879 5.21147 1.000 27.10764 333 ILE B N 1
ATOM 1543 C CA . ILE B 1 36 ? 7.02451 32.22437 6.24625 1.000 27.77456 333 ILE B CA 1
ATOM 1544 C C . ILE B 1 36 ? 5.53162 32.33849 6.56339 1.000 21.74236 333 ILE B C 1
ATOM 1545 O O . ILE B 1 36 ? 5.15567 32.72276 7.67960 1.000 20.85901 333 ILE B O 1
ATOM 1561 N N . GLY B 1 37 ? 4.66610 31.96852 5.62518 1.000 19.88538 334 GLY B N 1
ATOM 1562 C CA . GLY B 1 37 ? 3.23531 32.01583 5.85453 1.000 20.39038 334 GLY B CA 1
ATOM 1563 C C . GLY B 1 37 ? 2.67993 33.43059 5.90396 1.000 18.10145 334 GLY B C 1
ATOM 1564 O O . GLY B 1 37 ? 3.37646 34.42840 5.73345 1.000 17.43629 334 GLY B O 1
ATOM 1568 N N . TYR B 1 38 ? 1.39110 33.48788 6.21942 1.000 16.79686 335 TYR B N 1
ATOM 1569 C CA . TYR B 1 38 ? 0.62123 34.72125 6.27554 1.000 14.43217 335 TYR B CA 1
ATOM 1570 C C . TYR B 1 38 ? -0.33090 34.58514 7.44757 1.000 17.86541 335 TYR B C 1
ATOM 1571 O O . TYR B 1 38 ? -1.00497 33.55981 7.57814 1.000 18.77392 335 TYR B O 1
ATOM 1589 N N . ASP B 1 39 ? -0.39165 35.61324 8.28976 1.000 15.26249 336 ASP B N 1
ATOM 1590 C CA . ASP B 1 39 ? -1.20030 35.55274 9.49398 1.000 13.08435 336 ASP B CA 1
ATOM 1591 C C . ASP B 1 39 ? -1.77831 36.92548 9.78227 1.000 14.69377 336 ASP B C 1
ATOM 1592 O O . ASP B 1 39 ? -1.19162 37.95847 9.43905 1.000 16.01159 336 ASP B O 1
ATOM 1601 N N . LEU B 1 40 ? -2.91242 36.92226 10.46162 1.000 13.71065 337 LEU B N 1
ATOM 1602 C CA . LEU B 1 40 ? -3.54942 38.13689 10.91811 1.000 16.04409 337 LEU B CA 1
ATOM 1603 C C . LEU B 1 40 ? -3.99491 37.99033 12.36784 1.000 16.45799 337 LEU B C 1
ATOM 1604 O O . LEU B 1 40 ? -4.34746 36.89445 12.83075 1.000 17.57789 337 LEU B O 1
ATOM 1620 N N . CYS B 1 41 ? -3.97874 39.12163 13.07492 1.000 16.11074 338 CYS B N 1
ATOM 1621 C CA . CYS B 1 41 ? -4.61782 39.22775 14.37596 1.000 17.82247 338 CYS B CA 1
ATOM 1622 C C . CYS B 1 41 ? -6.12206 39.31986 14.14895 1.000 20.09035 338 CYS B C 1
ATOM 1623 O O . CYS B 1 41 ? -6.58344 39.53261 13.02414 1.000 20.58470 338 CYS B O 1
ATOM 1630 N N . LYS B 1 42 ? -6.89156 39.16099 15.22451 1.000 20.68233 339 LYS B N 1
ATOM 1631 C CA . LYS B 1 42 ? -8.34135 39.12360 15.04868 1.000 22.73039 339 LYS B CA 1
ATOM 1632 C C . LYS B 1 42 ? -8.88184 40.45003 14.49773 1.000 23.91529 339 LYS B C 1
ATOM 1633 O O . LYS B 1 42 ? -9.74055 40.45073 13.59442 1.000 28.37372 339 LYS B O 1
ATOM 1652 N N . ASP B 1 43 ? -8.39393 41.59043 15.02599 1.000 26.49006 340 ASP B N 1
ATOM 1653 C CA . ASP B 1 43 ? -8.89863 42.88480 14.57026 1.000 30.71231 340 ASP B CA 1
ATOM 1654 C C . ASP B 1 43 ? -8.64445 43.10847 13.08040 1.000 35.83821 340 ASP B C 1
ATOM 1655 O O . ASP B 1 43 ? -9.52726 43.61624 12.37405 1.000 34.79683 340 ASP B O 1
ATOM 1664 N N . CYS B 1 44 ? -7.44063 42.77138 12.59219 1.000 30.05953 341 CYS B N 1
ATOM 1665 C CA . CYS B 1 44 ? -7.15175 42.90990 11.16699 1.000 28.88312 341 CYS B CA 1
ATOM 1666 C C . CYS B 1 44 ? -7.89620 41.85803 10.35002 1.000 31.64222 341 CYS B C 1
ATOM 1667 O O . CYS B 1 44 ? -8.27283 42.10603 9.19463 1.000 34.56623 341 CYS B O 1
ATOM 1674 N N . TYR B 1 45 ? -8.17051 40.71012 10.96719 1.000 24.26554 342 TYR B N 1
ATOM 1675 C CA . TYR B 1 45 ? -8.94793 39.65942 10.32790 1.000 25.90767 342 TYR B CA 1
ATOM 1676 C C . TYR B 1 45 ? -10.38060 40.08120 10.07067 1.000 32.94325 342 TYR B C 1
ATOM 1677 O O . TYR B 1 45 ? -10.95680 39.70324 9.04634 1.000 31.12949 342 TYR B O 1
ATOM 1695 N N . GLU B 1 46 ? -10.97253 40.86909 10.95901 1.000 35.23474 343 GLU B N 1
ATOM 1696 C CA . GLU B 1 46 ? -12.37760 41.19218 10.75173 1.000 39.35534 343 GLU B CA 1
ATOM 1697 C C . GLU B 1 46 ? -12.55496 42.19524 9.61644 1.000 46.96558 343 GLU B C 1
ATOM 1698 O O . GLU B 1 46 ? -13.65574 42.31804 9.06341 1.000 50.97762 343 GLU B O 1
ATOM 1710 N N . THR B 1 47 ? -11.49829 42.91445 9.25353 1.000 45.87760 344 THR B N 1
ATOM 1711 C CA . THR B 1 47 ? -11.58487 43.83814 8.12473 1.000 46.58972 344 THR B CA 1
ATOM 1712 C C . THR B 1 47 ? -11.64263 43.03345 6.82717 1.000 47.49860 344 THR B C 1
ATOM 1713 O O . THR B 1 47 ? -10.76215 42.19801 6.58073 1.000 47.29929 344 THR B O 1
ATOM 1724 N N . PRO B 1 48 ? -12.66650 43.22386 5.98863 1.000 51.10665 345 PRO B N 1
ATOM 1725 C CA . PRO B 1 48 ? -12.76918 42.36995 4.78937 1.000 52.05924 345 PRO B CA 1
ATOM 1726 C C . PRO B 1 48 ? -11.59181 42.48501 3.83147 1.000 49.05195 345 PRO B C 1
ATOM 1727 O O . PRO B 1 48 ? -11.16973 41.46503 3.27025 1.000 48.52114 345 PRO B O 1
ATOM 1738 N N . SER B 1 49 ? -11.07015 43.68856 3.59350 1.000 48.29621 346 SER B N 1
ATOM 1739 C CA . SER B 1 49 ? -9.96042 43.84125 2.65633 1.000 47.77461 346 SER B CA 1
ATOM 1740 C C . SER B 1 49 ? -8.66711 43.34109 3.30793 1.000 44.47585 346 SER B C 1
ATOM 1741 O O . SER B 1 49 ? -8.36670 43.68918 4.45566 1.000 42.36266 346 SER B O 1
ATOM 1749 N N . LYS B 1 50 ? -7.89682 42.52421 2.58312 1.0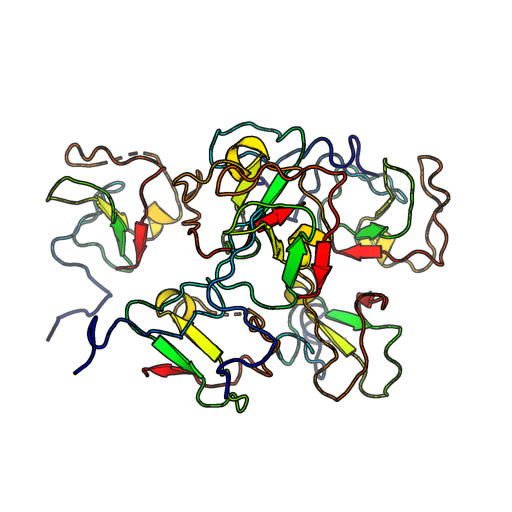00 40.01075 347 LYS B N 1
ATOM 1750 C CA . LYS B 1 50 ? -6.72926 41.84728 3.13829 1.000 38.23946 347 LYS B CA 1
ATOM 1751 C C . LYS B 1 50 ? -5.45985 42.28933 2.41427 1.000 32.47719 347 LYS B C 1
ATOM 1752 O O . LYS B 1 50 ? -5.42320 42.36971 1.17549 1.000 31.71476 347 LYS B O 1
ATOM 1771 N N . VAL B 1 51 ? -4.42096 42.57259 3.19839 1.000 26.13316 348 VAL B N 1
ATOM 1772 C CA . VAL B 1 51 ? -3.13106 43.02696 2.68421 1.000 22.74759 348 VAL B CA 1
ATOM 1773 C C . VAL B 1 51 ? -2.43450 41.85747 1.99560 1.000 23.16554 348 VAL B C 1
ATOM 1774 O O . VAL B 1 51 ? -2.73663 40.69397 2.29966 1.000 26.25857 348 VAL B O 1
ATOM 1787 N N . PRO B 1 52 ? -1.51490 42.11945 1.05800 1.000 23.21769 349 PRO B N 1
ATOM 1788 C CA . PRO B 1 52 ? -0.79919 41.01474 0.39527 1.000 23.98152 349 PRO B CA 1
ATOM 1789 C C . PRO B 1 52 ? 0.27434 40.35753 1.25569 1.000 21.64003 349 PRO B C 1
ATOM 1790 O O . PRO B 1 52 ? 0.65364 39.21379 0.96767 1.000 22.46393 349 PRO B O 1
ATOM 1801 N N . GLY B 1 53 ? 0.78562 41.03001 2.28724 1.000 20.83751 350 GLY B N 1
ATOM 1802 C CA . GLY B 1 53 ? 1.79752 40.41456 3.13186 1.000 17.22523 350 GLY B CA 1
ATOM 1803 C C . GLY B 1 53 ? 3.08280 41.21049 3.18429 1.000 23.05775 350 GLY B C 1
ATOM 1804 O O . GLY B 1 53 ? 3.48507 41.79440 2.17226 1.000 23.24696 350 GLY B O 1
ATOM 1808 N N . ARG B 1 54 ? 3.74505 41.21930 4.34699 1.000 20.59348 351 ARG B N 1
ATOM 1809 C CA . ARG B 1 54 ? 4.96352 41.98862 4.54498 1.000 24.84443 351 ARG B CA 1
ATOM 1810 C C . ARG B 1 54 ? 6.22366 41.25412 4.12021 1.000 23.18849 351 ARG B C 1
ATOM 1811 O O . ARG B 1 54 ? 7.30771 41.83143 4.22455 1.000 25.63790 351 ARG B O 1
ATOM 1832 N N . PHE B 1 55 ? 6.12470 40.00638 3.66859 1.000 23.76217 352 PHE B N 1
ATOM 1833 C CA . PHE B 1 55 ? 7.29037 39.22161 3.28132 1.000 21.50652 352 PHE B CA 1
ATOM 1834 C C . PHE B 1 55 ? 7.11090 38.64094 1.89293 1.000 23.30717 352 PHE B C 1
ATOM 1835 O O . PHE B 1 55 ? 7.51458 37.50944 1.61582 1.000 27.38514 352 PHE B O 1
ATOM 1852 N N . ASN B 1 56 ? 6.44677 39.39842 1.01677 1.000 25.47332 353 ASN B N 1
ATOM 1853 C CA . ASN B 1 56 ? 6.29430 39.02622 -0.38732 1.000 27.58315 353 ASN B CA 1
ATOM 1854 C C . ASN B 1 56 ? 5.46249 37.75927 -0.55006 1.000 29.23926 353 ASN B C 1
ATOM 1855 O O . ASN B 1 56 ? 5.67325 36.99487 -1.48963 1.000 27.53101 353 ASN B O 1
ATOM 1866 N N . GLN B 1 57 ? 4.51523 37.50282 0.35675 1.000 21.96699 354 GLN B N 1
ATOM 1867 C CA . GLN B 1 57 ? 3.65953 36.33327 0.19183 1.000 22.51640 354 GLN B CA 1
ATOM 1868 C C . GLN B 1 57 ? 2.70471 36.49570 -0.98623 1.000 25.70508 354 GLN B C 1
ATOM 1869 O O . GLN B 1 57 ? 2.29434 35.49803 -1.59095 1.000 24.47431 354 GLN B O 1
ATOM 1883 N N . GLN B 1 58 ? 2.36442 37.73430 -1.33558 1.000 23.96265 355 GLN B N 1
ATOM 1884 C CA . GLN B 1 58 ? 1.44276 38.00203 -2.44099 1.000 28.94100 355 GLN B CA 1
ATOM 1885 C C . GLN B 1 58 ? 0.11356 37.28579 -2.20672 1.000 28.33021 355 GLN B C 1
ATOM 1886 O O . GLN B 1 58 ? -0.50309 36.73256 -3.12111 1.000 30.41350 355 GLN B O 1
ATOM 1900 N N . HIS B 1 59 ? -0.30035 37.27957 -0.94448 1.000 26.93249 356 HIS B N 1
ATOM 1901 C CA . HIS B 1 59 ? -1.63478 36.86176 -0.54196 1.000 25.21886 356 HIS B CA 1
ATOM 1902 C C . HIS B 1 59 ? -2.68620 37.62374 -1.33340 1.000 28.69851 356 HIS B C 1
ATOM 1903 O O . HIS B 1 59 ? -2.56276 38.83085 -1.55784 1.000 30.20163 356 HIS B O 1
ATOM 1917 N N . THR B 1 60 ? -3.73434 36.91862 -1.73554 1.000 34.04227 357 THR B N 1
ATOM 1918 C CA . THR B 1 60 ? -4.82427 37.47170 -2.51976 1.000 34.12693 357 THR B CA 1
ATOM 1919 C C . THR B 1 60 ? -6.14810 37.25388 -1.80262 1.000 31.28605 357 THR B C 1
ATOM 1920 O O . THR B 1 60 ? -6.27319 36.34930 -0.96798 1.000 32.22798 357 THR B O 1
ATOM 1931 N N . PRO B 1 61 ? -7.17997 38.02815 -2.15057 1.000 34.60465 358 PRO B N 1
ATOM 1932 C CA . PRO B 1 61 ? -8.47381 37.86947 -1.46922 1.000 30.08550 358 PRO B CA 1
ATOM 1933 C C . PRO B 1 61 ? -9.08049 36.50145 -1.67740 1.000 36.05588 358 PRO B C 1
ATOM 1934 O O . PRO B 1 61 ? -9.88306 36.06250 -0.84114 1.000 38.53191 358 PRO B O 1
ATOM 1945 N N . ASP B 1 62 ? -8.69912 35.80104 -2.75088 1.000 35.36236 359 ASP B N 1
ATOM 1946 C CA . ASP B 1 62 ? -9.17379 34.43776 -2.94041 1.000 37.86950 359 ASP B CA 1
ATOM 1947 C C . ASP B 1 62 ? -8.79853 33.53644 -1.76817 1.000 36.52329 359 ASP B C 1
ATOM 1948 O O . ASP B 1 62 ? -9.56029 32.61966 -1.42947 1.000 36.39539 359 ASP B O 1
ATOM 1957 N N . HIS B 1 63 ? -7.62374 33.76243 -1.16046 1.000 32.25824 360 HIS B N 1
ATOM 1958 C CA . HIS B 1 63 ? -7.07405 32.85887 -0.15241 1.000 32.62950 360 HIS B CA 1
ATOM 1959 C C . HIS B 1 63 ? -7.97952 32.80201 1.07775 1.000 32.66761 360 HIS B C 1
ATOM 1960 O O . HIS B 1 63 ? -8.69739 33.75537 1.39506 1.000 36.05016 360 HIS B O 1
ATOM 1974 N N . ARG B 1 64 ? -7.93432 31.66944 1.77330 1.000 30.01058 361 ARG B N 1
ATOM 1975 C CA . ARG B 1 64 ? -8.77822 31.40577 2.92473 1.000 30.82439 361 ARG B CA 1
ATOM 1976 C C . ARG B 1 64 ? -7.92954 31.35582 4.18743 1.000 30.15165 361 ARG B C 1
ATOM 1977 O O . ARG B 1 64 ? -6.85565 30.74396 4.20767 1.000 26.08011 361 ARG B O 1
ATOM 1998 N N . LEU B 1 65 ? -8.40842 32.04870 5.20903 1.000 30.55001 362 LEU B N 1
ATOM 1999 C CA . LEU B 1 65 ? -7.78837 32.10838 6.51751 1.000 30.06674 362 LEU B CA 1
ATOM 2000 C C . LEU B 1 65 ? -8.57654 31.24439 7.49305 1.000 30.63244 362 LEU B C 1
ATOM 2001 O O . LEU B 1 65 ? -9.81633 31.23025 7.46882 1.000 31.34137 362 LEU B O 1
ATOM 2017 N N . GLU B 1 66 ? -7.84535 30.51146 8.33477 1.000 23.44952 363 GLU B N 1
ATOM 2018 C CA . GLU B 1 66 ? -8.42559 29.64040 9.34552 1.000 25.83464 363 GLU B CA 1
ATOM 2019 C C . GLU B 1 66 ? -7.96685 30.08425 10.72545 1.000 29.46755 363 GLU B C 1
ATOM 2020 O O . GLU B 1 66 ? -6.88395 30.65109 10.88187 1.000 21.82657 363 GLU B O 1
ATOM 2032 N N . LEU B 1 67 ? -8.77633 29.79312 11.73573 1.000 27.44046 364 LEU B N 1
ATOM 2033 C CA . LEU B 1 67 ? -8.33033 30.00613 13.10249 1.000 25.01685 364 LEU B CA 1
ATOM 2034 C C . LEU B 1 67 ? -7.26456 28.97681 13.44894 1.000 23.82510 364 LEU B C 1
ATOM 2035 O O . LEU B 1 67 ? -7.47777 27.77429 13.29522 1.000 26.27900 364 LEU B O 1
ATOM 2051 N N . ALA B 1 68 ? -6.11739 29.45396 13.91881 1.000 25.08335 365 ALA B N 1
ATOM 2052 C CA . ALA B 1 68 ? -5.01546 28.58332 14.30579 1.000 27.26067 365 ALA B CA 1
ATOM 2053 C C . ALA B 1 68 ? -4.90535 28.50454 15.82894 1.000 28.92231 365 ALA B C 1
ATOM 2054 O O . ALA B 1 68 ? -4.35286 29.40752 16.46051 1.000 30.70980 365 ALA B O 1
ATOM 2061 N N . TYR C 1 1 ? -22.18723 -10.48708 8.17041 1.000 15.76759 298 TYR C N 1
ATOM 2062 C CA . TYR C 1 1 ? -22.41474 -9.25100 8.92160 1.000 21.68858 298 TYR C CA 1
ATOM 2063 C C . TYR C 1 1 ? -21.10669 -8.78446 9.53545 1.000 17.84972 298 TYR C C 1
ATOM 2064 O O . TYR C 1 1 ? -20.25267 -9.59978 9.84625 1.000 18.24596 298 TYR C O 1
ATOM 2081 N N . LYS C 1 2 ? -20.92847 -7.47708 9.70097 1.000 19.37551 299 LYS C N 1
ATOM 2082 C CA . LYS C 1 2 ? -19.70739 -6.93109 10.28489 1.000 19.51226 299 LYS C CA 1
ATOM 2083 C C . LYS C 1 2 ? -20.08116 -5.71705 11.13113 1.000 20.92623 299 LYS C C 1
ATOM 2084 O O . LYS C 1 2 ? -20.60513 -4.71395 10.62146 1.000 21.61856 299 LYS C O 1
ATOM 2103 N N . PHE C 1 3 ? -19.84819 -5.84270 12.43988 1.000 16.67569 300 PHE C N 1
ATOM 2104 C CA . PHE C 1 3 ? -20.20430 -4.80372 13.39435 1.000 21.01590 300 PHE C CA 1
ATOM 2105 C C . PHE C 1 3 ? -19.35667 -3.56037 13.16759 1.000 22.61359 300 PHE C C 1
ATOM 2106 O O . PHE C 1 3 ? -18.14279 -3.65246 12.95776 1.000 23.41404 300 PHE C O 1
ATOM 2123 N N . GLY C 1 4 ? -20.00633 -2.39004 13.23572 1.000 22.96103 301 GLY C N 1
ATOM 2124 C CA . GLY C 1 4 ? -19.33145 -1.12752 13.02377 1.000 26.58370 301 GLY C CA 1
ATOM 2125 C C . GLY C 1 4 ? -19.19743 -0.72969 11.57468 1.000 29.39098 301 GLY C C 1
ATOM 2126 O O . GLY C 1 4 ? -18.81281 0.41133 11.29162 1.000 34.68019 301 GLY C O 1
ATOM 2130 N N . GLY C 1 5 ? -19.48659 -1.63473 10.64685 1.000 31.03210 302 GLY C N 1
ATOM 2131 C CA . GLY C 1 5 ? -19.45759 -1.30070 9.24269 1.000 32.72914 302 GLY C CA 1
ATOM 2132 C C . GLY C 1 5 ? -18.06801 -0.97460 8.73036 1.000 37.30624 302 GLY C C 1
ATOM 2133 O O . GLY C 1 5 ? -17.05841 -1.52991 9.17073 1.000 35.27737 302 GLY C O 1
ATOM 2137 N N . SER C 1 6 ? -18.02232 -0.03852 7.78516 1.000 35.17058 303 SER C N 1
ATOM 2138 C CA . SER C 1 6 ? -16.77746 0.27366 7.10406 1.000 39.49864 303 SER C CA 1
ATOM 2139 C C . SER C 1 6 ? -15.94148 1.33541 7.80649 1.000 36.97573 303 SER C C 1
ATOM 2140 O O . SER C 1 6 ? -14.81390 1.59601 7.37114 1.000 41.25296 303 SER C O 1
ATOM 2148 N N . ASN C 1 7 ? -16.43495 1.90706 8.90473 1.000 35.05471 304 ASN C N 1
ATOM 2149 C CA . ASN C 1 7 ? -15.78552 2.99906 9.61860 1.000 36.51982 304 ASN C CA 1
ATOM 2150 C C . ASN C 1 7 ? -14.84015 2.53669 10.72029 1.000 31.17286 304 ASN C C 1
ATOM 2151 O O . ASN C 1 7 ? -14.24852 3.37750 11.40830 1.000 33.12928 304 ASN C O 1
ATOM 2162 N N . VAL C 1 8 ? -14.70894 1.22706 10.91284 1.000 30.85289 305 VAL C N 1
ATOM 2163 C CA . VAL C 1 8 ? -13.81742 0.64717 11.90948 1.000 26.60989 305 VAL C CA 1
ATOM 2164 C C . VAL C 1 8 ? -13.12747 -0.57073 11.31649 1.000 27.10440 305 VAL C C 1
ATOM 2165 O O . VAL C 1 8 ? -13.75166 -1.38790 10.62960 1.000 29.73501 305 VAL C O 1
ATOM 2178 N N . HIS C 1 9 ? -11.83443 -0.69108 11.60988 1.000 22.05212 306 HIS C N 1
ATOM 2179 C CA . HIS C 1 9 ? -10.97200 -1.73730 11.07956 1.000 20.56602 306 HIS C CA 1
ATOM 2180 C C . HIS C 1 9 ? -10.40895 -2.52824 12.24670 1.000 21.23875 306 HIS C C 1
ATOM 2181 O O . HIS C 1 9 ? -9.28636 -2.28753 12.69678 1.000 21.66062 306 HIS C O 1
ATOM 2195 N N . PHE C 1 10 ? -11.19925 -3.48625 12.73140 1.000 19.71204 307 PHE C N 1
ATOM 2196 C CA . PHE C 1 10 ? -10.76451 -4.29815 13.85903 1.000 20.98457 307 PHE C CA 1
ATOM 2197 C C . PHE C 1 10 ? -9.49030 -5.05233 13.50475 1.000 19.77216 307 PHE C C 1
ATOM 2198 O O . PHE C 1 10 ? -9.33133 -5.56278 12.39157 1.000 19.03554 307 PHE C O 1
ATOM 2215 N N . GLY C 1 11 ? -8.58222 -5.12413 14.47136 1.000 20.75813 308 GLY C N 1
ATOM 2216 C CA . GLY C 1 11 ? -7.31772 -5.79324 14.28817 1.000 22.64449 308 GLY C CA 1
ATOM 2217 C C . GLY C 1 11 ? -6.27724 -4.98910 13.54461 1.000 22.40874 308 GLY C C 1
ATOM 2218 O O . GLY C 1 11 ? -5.15436 -5.47591 13.37772 1.000 18.88495 308 GLY C O 1
ATOM 2222 N N . ALA C 1 12 ? -6.60436 -3.77755 13.10027 1.000 21.90654 309 ALA C N 1
ATOM 2223 C CA . ALA C 1 12 ? -5.68866 -2.94415 12.33243 1.000 22.00497 309 ALA C CA 1
ATOM 2224 C C . ALA C 1 12 ? -5.31869 -1.70335 13.13364 1.000 18.79204 309 ALA C C 1
ATOM 2225 O O . ALA C 1 12 ? -6.19969 -1.00795 13.65002 1.000 19.75883 309 ALA C O 1
ATOM 2232 N N . GLY C 1 13 ? -4.01734 -1.42619 13.22350 1.000 20.32010 310 GLY C N 1
ATOM 2233 C CA . GLY C 1 13 ? -3.53413 -0.23407 13.89478 1.000 19.82927 310 GLY C CA 1
ATOM 2234 C C . GLY C 1 13 ? -2.69904 0.66713 13.00541 1.000 20.37575 310 GLY C C 1
ATOM 2235 O O . GLY C 1 13 ? -2.09071 0.19886 12.03839 1.000 18.98748 310 GLY C O 1
ATOM 2239 N N . CYS C 1 14 ? -2.63894 1.95706 13.33647 1.000 17.10244 311 CYS C N 1
ATOM 2240 C CA . CYS C 1 14 ? -1.85639 2.91285 12.56062 1.000 18.75515 311 CYS C CA 1
ATOM 2241 C C . CYS C 1 14 ? -0.39696 2.81529 12.97484 1.000 18.71457 311 CYS C C 1
ATOM 2242 O O . CYS C 1 14 ? -0.06917 2.94249 14.16138 1.000 19.67436 311 CYS C O 1
ATOM 2249 N N . ASP C 1 15 ? 0.47481 2.55480 12.00287 1.000 19.21054 312 ASP C N 1
ATOM 2250 C CA . ASP C 1 15 ? 1.89393 2.42355 12.29867 1.000 20.16317 312 ASP C CA 1
ATOM 2251 C C . ASP C 1 15 ? 2.56624 3.74932 12.65764 1.000 23.50767 312 ASP C C 1
ATOM 2252 O O . ASP C 1 15 ? 3.74765 3.71103 13.02858 1.000 28.94605 312 ASP C O 1
ATOM 2261 N N . SER C 1 16 ? 1.91355 4.90392 12.47929 1.000 21.80718 313 SER C N 1
ATOM 2262 C CA . SER C 1 16 ? 2.47858 6.17886 12.90602 1.000 23.58417 313 SER C CA 1
ATOM 2263 C C . SER C 1 16 ? 1.97347 6.62237 14.27322 1.000 23.04092 313 SER C C 1
ATOM 2264 O O . SER C 1 16 ? 2.78024 6.75665 15.19632 1.000 27.68375 313 SER C O 1
ATOM 2272 N N . CYS C 1 17 ? 0.65446 6.81088 14.44782 1.000 23.59037 314 CYS C N 1
ATOM 2273 C CA . CYS C 1 17 ? 0.08356 7.31643 15.69892 1.000 25.51348 314 CYS C CA 1
ATOM 2274 C C . CYS C 1 17 ? -0.38466 6.21663 16.65161 1.000 24.14326 314 CYS C C 1
ATOM 2275 O O . CYS C 1 17 ? -0.65975 6.50868 17.82633 1.000 24.09404 314 CYS C O 1
ATOM 2282 N N . GLY C 1 18 ? -0.50428 4.97954 16.17418 1.000 22.19904 315 GLY C N 1
ATOM 2283 C CA . GLY C 1 18 ? -0.80936 3.85706 17.03450 1.000 23.64559 315 GLY C CA 1
ATOM 2284 C C . GLY C 1 18 ? -2.27921 3.61143 17.29063 1.000 20.81396 315 GLY C C 1
ATOM 2285 O O . GLY C 1 18 ? -2.61133 2.70557 18.06842 1.000 23.51556 315 GLY C O 1
ATOM 2289 N N . VAL C 1 19 ? -3.17232 4.40162 16.69354 1.000 21.29920 316 VAL C N 1
ATOM 2290 C CA . VAL C 1 19 ? -4.59670 4.22306 16.95136 1.000 24.18860 316 VAL C CA 1
ATOM 2291 C C . VAL C 1 19 ? -5.00292 2.81200 16.55150 1.000 22.17379 316 VAL C C 1
ATOM 2292 O O . VAL C 1 19 ? -4.65700 2.32916 15.46719 1.000 19.03797 316 VAL C O 1
ATOM 2305 N N . TYR C 1 20 ? -5.75419 2.14756 17.43081 1.000 21.42428 317 TYR C N 1
ATOM 2306 C CA . TYR C 1 20 ? -6.13799 0.75163 17.26663 1.000 20.95345 317 TYR C CA 1
ATOM 2307 C C . TYR C 1 20 ? -7.43758 0.49320 18.02218 1.000 21.48710 317 TYR C C 1
ATOM 2308 O O . TYR C 1 20 ? -7.49191 0.71062 19.23819 1.000 22.82724 317 TYR C O 1
ATOM 2326 N N . PRO C 1 21 ? -8.51446 0.06023 17.34610 1.000 20.28520 318 PRO C N 1
ATOM 2327 C CA . PRO C 1 21 ? -8.62773 -0.10802 15.88823 1.000 21.64099 318 PRO C CA 1
ATOM 2328 C C . PRO C 1 21 ? -8.64489 1.23973 15.15425 1.000 21.01584 318 PRO C C 1
ATOM 2329 O O . PRO C 1 21 ? -9.03226 2.26386 15.73261 1.000 18.91902 318 PRO C O 1
ATOM 2340 N N . ILE C 1 22 ? -8.22389 1.23918 13.88785 1.000 17.48386 319 ILE C N 1
ATOM 2341 C CA . ILE C 1 22 ? -8.32832 2.44537 13.07719 1.000 21.85280 319 ILE C CA 1
ATOM 2342 C C . ILE C 1 22 ? -9.79770 2.78059 12.86883 1.000 22.06901 319 ILE C C 1
ATOM 2343 O O . ILE C 1 22 ? -10.58218 1.94245 12.40898 1.000 23.04215 319 ILE C O 1
ATOM 2359 N N . ILE C 1 23 ? -10.17373 4.01568 13.19320 1.000 21.90090 320 ILE C N 1
ATOM 2360 C CA . ILE C 1 23 ? -11.51470 4.53218 12.94897 1.000 25.38010 320 ILE C CA 1
ATOM 2361 C C . ILE C 1 23 ? -11.41298 5.49483 11.77581 1.000 29.32820 320 ILE C C 1
ATOM 2362 O O . ILE C 1 23 ? -10.50005 6.32867 11.72636 1.000 27.98448 320 ILE C O 1
ATOM 2378 N N . GLY C 1 24 ? -12.34129 5.38161 10.83654 1.000 29.22852 321 GLY C N 1
ATOM 2379 C CA . GLY C 1 24 ? -12.24468 6.12688 9.59786 1.000 28.07717 321 GLY C CA 1
ATOM 2380 C C . GLY C 1 24 ? -11.52778 5.35014 8.51018 1.000 29.07525 321 GLY C C 1
ATOM 2381 O O . GLY C 1 24 ? -11.38679 4.12389 8.56547 1.000 33.75905 321 GLY C O 1
ATOM 2385 N N . ASP C 1 25 ? -11.08065 6.08618 7.49162 1.000 27.06043 322 ASP C N 1
ATOM 2386 C CA . ASP C 1 25 ? -10.39892 5.46933 6.36158 1.000 30.54833 322 ASP C CA 1
ATOM 2387 C C . ASP C 1 25 ? -9.05016 4.89262 6.78877 1.000 29.33633 322 ASP C C 1
ATOM 2388 O O . ASP C 1 25 ? -8.35499 5.44621 7.65186 1.000 28.37886 322 ASP C O 1
ATOM 2397 N N . ARG C 1 26 ? -8.68591 3.77433 6.16295 1.000 24.97939 323 ARG C N 1
ATOM 2398 C CA . ARG C 1 26 ? -7.44271 3.05970 6.41350 1.000 24.95000 323 ARG C CA 1
ATOM 2399 C C . ARG C 1 26 ? -6.64680 2.95925 5.11884 1.000 26.41069 323 ARG C C 1
ATOM 2400 O O . ARG C 1 26 ? -7.19188 2.57867 4.07514 1.000 26.25459 323 ARG C O 1
ATOM 2421 N N . TYR C 1 27 ? -5.35187 3.26345 5.20412 1.000 22.85793 324 TYR C N 1
ATOM 2422 C CA . TYR C 1 27 ? -4.41710 3.17789 4.09507 1.000 23.83790 324 TYR C CA 1
ATOM 2423 C C . TYR C 1 27 ? -3.45511 2.04111 4.38821 1.000 25.71449 324 TYR C C 1
ATOM 2424 O O . TYR C 1 27 ? -2.80302 2.02184 5.43641 1.000 25.04729 324 TYR C O 1
ATOM 2442 N N . ARG C 1 28 ? -3.38839 1.09038 3.47068 1.000 26.79509 325 ARG C N 1
ATOM 2443 C CA . ARG C 1 28 ? -2.58992 -0.11235 3.62072 1.000 27.49857 325 ARG C CA 1
ATOM 2444 C C . ARG C 1 28 ? -1.46110 -0.04947 2.60011 1.000 29.03186 325 ARG C C 1
ATOM 2445 O O . ARG C 1 28 ? -1.69515 0.30363 1.43759 1.000 29.19393 325 ARG C O 1
ATOM 2466 N N . CYS C 1 29 ? -0.24253 -0.38646 3.02129 1.000 27.27576 326 CYS C N 1
ATOM 2467 C CA . CYS C 1 29 ? 0.88861 -0.42618 2.10404 1.000 29.31510 326 CYS C CA 1
ATOM 2468 C C . CYS C 1 29 ? 0.83848 -1.68800 1.25147 1.000 32.76226 326 CYS C C 1
ATOM 2469 O O . CYS C 1 29 ? 0.65102 -2.78139 1.77844 1.000 28.02988 326 CYS C O 1
ATOM 2476 N N . LYS C 1 30 ? 0.95656 -1.54111 -0.06407 1.000 34.87626 327 LYS C N 1
ATOM 2477 C CA . LYS C 1 30 ? 0.97553 -2.71429 -0.92537 1.000 40.16138 327 LYS C CA 1
ATOM 2478 C C . LYS C 1 30 ? 2.38598 -3.24971 -1.17444 1.000 38.62856 327 LYS C C 1
ATOM 2479 O O . LYS C 1 30 ? 2.52252 -4.33167 -1.75762 1.000 42.87185 327 LYS C O 1
ATOM 2498 N N . ASP C 1 31 ? 3.43812 -2.51077 -0.79652 1.000 35.87859 328 ASP C N 1
ATOM 2499 C CA . ASP C 1 31 ? 4.80335 -2.95580 -1.05557 1.000 38.19535 328 ASP C CA 1
ATOM 2500 C C . ASP C 1 31 ? 5.48218 -3.61566 0.14398 1.000 42.01884 328 ASP C C 1
ATOM 2501 O O . ASP C 1 31 ? 6.44329 -4.37288 -0.05304 1.000 39.70277 328 ASP C O 1
ATOM 2510 N N . CYS C 1 32 ? 4.98562 -3.39131 1.36311 1.000 37.57280 329 CYS C N 1
ATOM 2511 C CA . CYS C 1 32 ? 5.55916 -4.04308 2.53226 1.000 37.35664 329 CYS C CA 1
ATOM 2512 C C . CYS C 1 32 ? 5.24912 -5.53088 2.46750 1.000 43.31260 329 CYS C C 1
ATOM 2513 O O . CYS C 1 32 ? 4.09773 -5.93156 2.27798 1.000 40.91243 329 CYS C O 1
ATOM 2520 N N . LYS C 1 33 ? 6.28774 -6.35107 2.57331 1.000 43.09347 330 LYS C N 1
ATOM 2521 C CA . LYS C 1 33 ? 6.11714 -7.78415 2.41120 1.000 46.57804 330 LYS C CA 1
ATOM 2522 C C . LYS C 1 33 ? 5.79545 -8.47607 3.72592 1.000 41.04937 330 LYS C C 1
ATOM 2523 O O . LYS C 1 33 ? 5.16433 -9.54163 3.70818 1.000 47.73035 330 LYS C O 1
ATOM 2542 N N . GLU C 1 34 ? 6.19888 -7.89823 4.86710 1.000 41.53364 331 GLU C N 1
ATOM 2543 C CA . GLU C 1 34 ? 5.95273 -8.55084 6.14605 1.000 39.15431 331 GLU C CA 1
ATOM 2544 C C . GLU C 1 34 ? 4.47858 -8.91763 6.27601 1.000 42.61170 331 GLU C C 1
ATOM 2545 O O . GLU C 1 34 ? 3.59678 -8.19106 5.80703 1.000 38.83075 331 GLU C O 1
ATOM 2557 N N . GLU C 1 35 ? 4.22213 -10.06669 6.90627 1.000 41.72516 332 GLU C N 1
ATOM 2558 C CA . GLU C 1 35 ? 2.86453 -10.59693 6.96098 1.000 44.60125 332 GLU C CA 1
ATOM 2559 C C . GLU C 1 35 ? 1.92019 -9.62816 7.66166 1.000 35.12825 332 GLU C C 1
ATOM 2560 O O . GLU C 1 35 ? 0.76975 -9.44836 7.24071 1.000 34.65604 332 GLU C O 1
ATOM 2572 N N . ILE C 1 36 ? 2.40605 -8.97179 8.72200 1.000 34.18086 333 ILE C N 1
ATOM 2573 C CA . ILE C 1 36 ? 1.55326 -8.09182 9.51405 1.000 29.22659 333 ILE C CA 1
ATOM 2574 C C . ILE C 1 36 ? 1.19362 -6.84990 8.72217 1.000 29.33865 333 ILE C C 1
ATOM 2575 O O . ILE C 1 36 ? 0.19142 -6.18884 9.00870 1.000 25.44429 333 ILE C O 1
ATOM 2591 N N . GLY C 1 37 ? 2.00166 -6.51122 7.72557 1.000 28.87918 334 GLY C N 1
ATOM 2592 C CA . GLY C 1 37 ? 1.75015 -5.35692 6.88782 1.000 26.54564 334 GLY C CA 1
ATOM 2593 C C . GLY C 1 37 ? 2.05171 -4.03744 7.57665 1.000 22.76613 334 GLY C C 1
ATOM 2594 O O . GLY C 1 37 ? 2.57209 -3.96918 8.68623 1.000 23.79794 334 GLY C O 1
ATOM 2598 N N . TYR C 1 38 ? 1.68045 -2.96449 6.88264 1.000 23.09308 335 TYR C N 1
ATOM 2599 C CA . TYR C 1 38 ? 1.92618 -1.59704 7.31633 1.000 22.26253 335 TYR C CA 1
ATOM 2600 C C . TYR C 1 38 ? 0.69968 -0.77533 6.94945 1.000 23.26207 335 TYR C C 1
ATOM 2601 O O . TYR C 1 38 ? 0.21573 -0.86140 5.81686 1.000 23.78461 335 TYR C O 1
ATOM 2619 N N . ASP C 1 39 ? 0.20696 0.03071 7.89505 1.000 23.50416 336 ASP C N 1
ATOM 2620 C CA . ASP C 1 39 ? -1.02062 0.78701 7.69466 1.000 20.13764 336 ASP C CA 1
ATOM 2621 C C . ASP C 1 39 ? -0.93075 2.15070 8.36382 1.000 21.47310 336 ASP C C 1
ATOM 2622 O O . ASP C 1 39 ? -0.21614 2.33795 9.35029 1.000 20.41829 336 ASP C O 1
ATOM 2631 N N . LEU C 1 40 ? -1.68130 3.09691 7.81013 1.000 21.08466 337 LEU C N 1
ATOM 2632 C CA . LEU C 1 40 ? -1.84205 4.42344 8.37225 1.000 18.49806 337 LEU C CA 1
ATOM 2633 C C . LEU C 1 40 ? -3.31545 4.80315 8.40195 1.000 19.06539 337 LEU C C 1
ATOM 2634 O O . LEU C 1 40 ? -4.08595 4.44008 7.50848 1.000 23.42987 337 LEU C O 1
ATOM 2650 N N . CYS C 1 41 ? -3.69770 5.56646 9.41952 1.000 19.11830 338 CYS C N 1
ATOM 2651 C CA . CYS C 1 41 ? -5.00221 6.19832 9.41754 1.000 22.82496 338 CYS C CA 1
ATOM 2652 C C . CYS C 1 41 ? -4.97630 7.36616 8.44064 1.000 24.10304 338 CYS C C 1
ATOM 2653 O O . CYS C 1 41 ? -3.91459 7.77293 7.96381 1.000 23.37742 338 CYS C O 1
ATOM 2660 N N . LYS C 1 42 ? -6.15888 7.90694 8.14032 1.000 23.64695 339 LYS C N 1
ATOM 2661 C CA . LYS C 1 42 ? -6.23300 8.97296 7.14926 1.000 27.71141 339 LYS C CA 1
ATOM 2662 C C . LYS C 1 42 ? -5.42597 10.19476 7.58026 1.000 26.52389 339 LYS C C 1
ATOM 2663 O O . LYS C 1 42 ? -4.67563 10.76746 6.77136 1.000 28.51856 339 LYS C O 1
ATOM 2682 N N . ASP C 1 43 ? -5.54417 10.59234 8.85549 1.000 26.65921 340 ASP C N 1
ATOM 2683 C CA . ASP C 1 43 ? -4.81342 11.77109 9.31282 1.000 27.40458 340 ASP C CA 1
ATOM 2684 C C . ASP C 1 43 ? -3.30134 11.59441 9.16901 1.000 27.60182 340 ASP C C 1
ATOM 2685 O O . ASP C 1 43 ? -2.60450 12.52501 8.73423 1.000 29.50163 340 ASP C O 1
ATOM 2694 N N . CYS C 1 44 ? -2.76476 10.42362 9.55430 1.000 24.39250 341 CYS C N 1
ATOM 2695 C CA . CYS C 1 44 ? -1.32437 10.22152 9.41699 1.000 26.73571 341 CYS C CA 1
ATOM 2696 C C . CYS C 1 44 ? -0.91889 10.04286 7.95903 1.000 27.27333 341 CYS C C 1
ATOM 2697 O O . CYS C 1 44 ? 0.21316 10.36898 7.58413 1.000 28.63580 341 CYS C O 1
ATOM 2704 N N . TYR C 1 45 ? -1.81368 9.52468 7.12540 1.000 22.03018 342 TYR C N 1
ATOM 2705 C CA . TYR C 1 45 ? -1.49205 9.42212 5.71106 1.000 26.61328 342 TYR C CA 1
ATOM 2706 C C . TYR C 1 45 ? -1.39454 10.79608 5.06198 1.000 30.85772 342 TYR C C 1
ATOM 2707 O O . TYR C 1 45 ? -0.52621 11.03044 4.21436 1.000 32.27850 342 TYR C O 1
ATOM 2725 N N . GLU C 1 46 ? -2.28683 11.70994 5.44579 1.000 26.81295 343 GLU C N 1
ATOM 2726 C CA . GLU C 1 46 ? -2.36196 13.04240 4.85393 1.000 36.96756 343 GLU C CA 1
ATOM 2727 C C . GLU C 1 46 ? -1.32541 14.01497 5.39515 1.000 41.99718 343 GLU C C 1
ATOM 2728 O O . GLU C 1 46 ? -0.97544 14.97876 4.69426 1.000 44.23554 343 GLU C O 1
ATOM 2740 N N . THR C 1 47 ? -0.81702 13.75932 6.60377 1.000 42.31934 344 THR C N 1
ATOM 2741 C CA . THR C 1 47 ? 0.31277 14.47849 7.18781 1.000 47.06313 344 THR C CA 1
ATOM 2742 C C . THR C 1 47 ? 1.42273 13.45683 7.42723 1.000 49.35212 344 THR C C 1
ATOM 2743 O O . THR C 1 47 ? 1.61883 13.00952 8.56601 1.000 51.29559 344 THR C O 1
ATOM 2754 N N . PRO C 1 48 ? 2.19579 13.08889 6.39254 1.000 48.62527 345 PRO C N 1
ATOM 2755 C CA . PRO C 1 48 ? 3.23930 12.07879 6.58505 1.000 57.35335 345 PRO C CA 1
ATOM 2756 C C . PRO C 1 48 ? 4.21359 12.52171 7.66360 1.000 64.22486 345 PRO C C 1
ATOM 2757 O O . PRO C 1 48 ? 4.57310 13.69643 7.76081 1.000 63.54524 345 PRO C O 1
ATOM 2768 N N . SER C 1 49 ? 4.57667 11.56473 8.51529 1.000 59.44924 346 SER C N 1
ATOM 2769 C CA . SER C 1 49 ? 5.41233 11.78078 9.68494 1.000 63.32032 346 SER C CA 1
ATOM 2770 C C . SER C 1 49 ? 6.81864 11.21636 9.52285 1.000 64.19132 346 SER C C 1
ATOM 2771 O O . SER C 1 49 ? 7.69353 11.51842 10.34366 1.000 66.67433 346 SER C O 1
ATOM 2779 N N . LYS C 1 50 ? 7.07076 10.45092 8.46187 1.000 63.34189 347 LYS C N 1
ATOM 2780 C CA . LYS C 1 50 ? 8.36728 9.81230 8.22733 1.000 67.28966 347 LYS C CA 1
ATOM 2781 C C . LYS C 1 50 ? 8.87445 9.20444 9.53009 1.000 58.72085 347 LYS C C 1
ATOM 2782 O O . LYS C 1 50 ? 9.90804 9.59465 10.08321 1.000 56.98409 347 LYS C O 1
ATOM 2801 N N . VAL C 1 51 ? 8.08735 8.26561 10.04535 1.000 59.81737 348 VAL C N 1
ATOM 2802 C CA . VAL C 1 51 ? 8.48489 7.55315 11.25616 1.000 51.12670 348 VAL C CA 1
ATOM 2803 C C . VAL C 1 51 ? 8.45398 6.05816 10.97183 1.000 40.84063 348 VAL C C 1
ATOM 2804 O O . VAL C 1 51 ? 7.69408 5.60864 10.10293 1.000 34.37130 348 VAL C O 1
ATOM 2817 N N . PRO C 1 52 ? 9.25693 5.26182 11.67010 1.000 43.82137 349 PRO C N 1
ATOM 2818 C CA . PRO C 1 52 ? 9.25065 3.81880 11.42397 1.000 42.85753 349 PRO C CA 1
ATOM 2819 C C . PRO C 1 52 ? 7.98109 3.15303 11.94484 1.000 37.06135 349 PRO C C 1
ATOM 2820 O O . PRO C 1 52 ? 7.30716 3.63043 12.86276 1.000 34.93953 349 PRO C O 1
ATOM 2831 N N . GLY C 1 53 ? 7.67128 2.01477 11.33496 1.000 28.62511 350 GLY C N 1
ATOM 2832 C CA . GLY C 1 53 ? 6.50885 1.23298 11.71296 1.000 28.90679 350 GLY C CA 1
ATOM 2833 C C . GLY C 1 53 ? 6.64034 0.66086 13.11872 1.000 30.92174 350 GLY C C 1
ATOM 2834 O O . GLY C 1 53 ? 7.72763 0.57282 13.69473 1.000 30.45872 350 GLY C O 1
ATOM 2838 N N . ARG C 1 54 ? 5.50239 0.24196 13.67846 1.000 28.83135 351 ARG C N 1
ATOM 2839 C CA . ARG C 1 54 ? 5.50540 -0.24049 15.04965 1.000 30.27282 351 ARG C CA 1
ATOM 2840 C C . ARG C 1 54 ? 6.18427 -1.59229 15.20896 1.000 27.23077 351 ARG C C 1
ATOM 2841 O O . ARG C 1 54 ? 6.46495 -1.97744 16.34821 1.000 29.59950 351 ARG C O 1
ATOM 2862 N N . PHE C 1 55 ? 6.48442 -2.30940 14.11607 1.000 28.33875 352 PHE C N 1
ATOM 2863 C CA . PHE C 1 55 ? 6.93877 -3.69397 14.20004 1.000 29.75577 352 PHE C CA 1
ATOM 2864 C C . PHE C 1 55 ? 8.12415 -3.97180 13.28442 1.000 33.97486 352 PHE C C 1
ATOM 2865 O O . PHE C 1 55 ? 8.24465 -5.07071 12.72377 1.000 39.21446 352 PHE C O 1
ATOM 2882 N N . ASN C 1 56 ? 8.98947 -2.98189 13.10124 1.000 37.68372 353 ASN C N 1
ATOM 2883 C CA . ASN C 1 56 ? 10.18921 -3.15082 12.30319 1.000 47.25719 353 ASN C CA 1
ATOM 2884 C C . ASN C 1 56 ? 9.89832 -3.38773 10.83071 1.000 44.31420 353 ASN C C 1
ATOM 2885 O O . ASN C 1 56 ? 10.73953 -3.95686 10.12806 1.000 45.21098 353 ASN C O 1
ATOM 2896 N N . GLN C 1 57 ? 8.77391 -2.91837 10.30166 1.000 34.42251 354 GLN C N 1
ATOM 2897 C CA . GLN C 1 57 ? 8.52177 -3.13113 8.88561 1.000 35.65252 354 GLN C CA 1
ATOM 2898 C C . GLN C 1 57 ? 9.50130 -2.28862 8.07852 1.000 35.41728 354 GLN C C 1
ATOM 2899 O O . GLN C 1 57 ? 9.77330 -1.13490 8.42694 1.000 34.98369 354 GLN C O 1
ATOM 2913 N N . GLN C 1 58 ? 10.05427 -2.87321 7.01571 1.000 34.65492 355 GLN C N 1
ATOM 2914 C CA . GLN C 1 58 ? 10.98161 -2.14089 6.15371 1.000 38.47750 355 GLN C CA 1
ATOM 2915 C C . GLN C 1 58 ? 10.20737 -1.30850 5.13041 1.000 36.41696 355 GLN C C 1
ATOM 2916 O O . GLN C 1 58 ? 10.36412 -1.42709 3.91360 1.000 37.24912 355 GLN C O 1
ATOM 2930 N N . HIS C 1 59 ? 9.32790 -0.47150 5.67389 1.000 32.94641 356 HIS C N 1
ATOM 2931 C CA . HIS C 1 59 ? 8.54955 0.46128 4.87651 1.000 31.45027 356 HIS C CA 1
ATOM 2932 C C . HIS C 1 59 ? 9.43900 1.63841 4.49865 1.000 34.25404 356 HIS C C 1
ATOM 2933 O O . HIS C 1 59 ? 10.18507 2.16030 5.33278 1.000 32.73506 356 HIS C O 1
ATOM 2947 N N . THR C 1 60 ? 9.35486 2.06571 3.24462 1.000 30.75894 357 THR C N 1
ATOM 2948 C CA . THR C 1 60 ? 10.18442 3.14258 2.73631 1.000 32.56145 357 THR C CA 1
ATOM 2949 C C . THR C 1 60 ? 9.29518 4.21857 2.12792 1.000 33.66981 357 THR C C 1
ATOM 2950 O O . THR C 1 60 ? 8.13840 3.95282 1.79036 1.000 34.33845 357 THR C O 1
ATOM 2961 N N . PRO C 1 61 ? 9.81917 5.43737 1.95106 1.000 32.12432 358 PRO C N 1
ATOM 2962 C CA . PRO C 1 61 ? 9.02791 6.49353 1.27889 1.000 37.56416 358 PRO C CA 1
ATOM 2963 C C . PRO C 1 61 ? 8.71837 6.18228 -0.18309 1.000 41.24954 358 PRO C C 1
ATOM 2964 O O . PRO C 1 61 ? 7.86315 6.84667 -0.78906 1.000 41.35597 358 PRO C O 1
ATOM 2975 N N . ASP C 1 62 ? 9.37993 5.18876 -0.76536 1.000 38.92222 359 ASP C N 1
ATOM 2976 C CA . ASP C 1 62 ? 9.05460 4.75432 -2.11445 1.000 41.68381 359 ASP C CA 1
ATOM 2977 C C . ASP C 1 62 ? 7.84730 3.82771 -2.17393 1.000 41.74682 359 ASP C C 1
ATOM 2978 O O . ASP C 1 62 ? 7.34932 3.56782 -3.27404 1.000 40.05145 359 ASP C O 1
ATOM 2987 N N . HIS C 1 63 ? 7.37206 3.32375 -1.03303 1.000 38.81600 360 HIS C N 1
ATOM 2988 C CA . HIS C 1 63 ? 6.22421 2.43083 -0.99407 1.000 36.13454 360 HIS C CA 1
ATOM 2989 C C . HIS C 1 63 ? 4.93590 3.21128 -1.25369 1.000 33.81969 360 HIS C C 1
ATOM 2990 O O . HIS C 1 63 ? 4.88037 4.44364 -1.11252 1.000 37.35035 360 HIS C O 1
ATOM 3004 N N . ARG C 1 64 ? 3.89376 2.46751 -1.63588 1.000 35.82728 361 ARG C N 1
ATOM 3005 C CA . ARG C 1 64 ? 2.60947 3.02770 -2.03430 1.000 39.51987 361 ARG C CA 1
ATOM 3006 C C . ARG C 1 64 ? 1.50499 2.42435 -1.17797 1.000 36.67023 361 ARG C C 1
ATOM 3007 O O . ARG C 1 64 ? 1.45038 1.19923 -0.99487 1.000 34.59445 361 ARG C O 1
ATOM 3028 N N . LEU C 1 65 ? 0.64594 3.29598 -0.65109 1.000 36.79825 362 LEU C N 1
ATOM 3029 C CA . LEU C 1 65 ? -0.48366 2.94881 0.19484 1.000 38.30515 362 LEU C CA 1
ATOM 3030 C C . LEU C 1 65 ? -1.78473 3.27688 -0.52121 1.000 41.62645 362 LEU C C 1
ATOM 3031 O O . LEU C 1 65 ? -1.88398 4.28119 -1.24025 1.000 42.96074 362 LEU C O 1
ATOM 3047 N N . GLU C 1 66 ? -2.77884 2.41667 -0.30811 1.000 40.78656 363 GLU C N 1
ATOM 3048 C CA . GLU C 1 66 ? -4.08639 2.56632 -0.92804 1.000 41.31751 363 GLU C CA 1
ATOM 3049 C C . GLU C 1 66 ? -5.15895 2.35418 0.12541 1.000 37.90854 363 GLU C C 1
ATOM 3050 O O . GLU C 1 66 ? -4.93384 1.70039 1.14513 1.000 35.56463 363 GLU C O 1
ATOM 3062 N N . LEU C 1 67 ? -6.33968 2.90219 -0.14582 1.000 38.70181 364 LEU C N 1
ATOM 3063 C CA . LEU C 1 67 ? -7.46985 2.72342 0.75180 1.000 35.68934 364 LEU C CA 1
ATOM 3064 C C . LEU C 1 67 ? -7.84072 1.25044 0.84871 1.000 38.28397 364 LEU C C 1
ATOM 3065 O O . LEU C 1 67 ? -8.01428 0.57299 -0.16696 1.000 43.69572 364 LEU C O 1
ATOM 3081 N N . ALA C 1 68 ? -7.95359 0.75736 2.07743 1.000 37.06650 365 ALA C N 1
ATOM 3082 C CA . ALA C 1 68 ? -8.32787 -0.62885 2.32853 1.000 32.43235 365 ALA C CA 1
ATOM 3083 C C . ALA C 1 68 ? -9.78094 -0.69075 2.78937 1.000 41.36370 365 ALA C C 1
ATOM 3084 O O . ALA C 1 68 ? -10.13633 -0.10834 3.81834 1.000 37.52121 365 ALA C O 1
ATOM 3091 N N . TYR D 1 1 ? -28.93395 48.51457 20.77295 1.000 15.28047 298 TYR D N 1
ATOM 3092 C CA . TYR D 1 1 ? -28.59074 47.67830 21.92411 1.000 17.89925 298 TYR D CA 1
ATOM 3093 C C . TYR D 1 1 ? -28.70426 46.20928 21.54576 1.000 17.91822 298 TYR D C 1
ATOM 3094 O O . TYR D 1 1 ? -29.52011 45.84894 20.70738 1.000 20.46255 298 TYR D O 1
ATOM 3111 N N . LYS D 1 2 ? -27.87325 45.35917 22.14379 1.000 18.03200 299 LYS D N 1
ATOM 3112 C CA . LYS D 1 2 ? -27.85566 43.93220 21.83288 1.000 19.69430 299 LYS D CA 1
ATOM 3113 C C . LYS D 1 2 ? -27.59057 43.18476 23.13980 1.000 18.36780 299 LYS D C 1
ATOM 3114 O O . LYS D 1 2 ? -26.47961 43.25042 23.68693 1.000 16.12252 299 LYS D O 1
ATOM 3133 N N . PHE D 1 3 ? -28.59829 42.44982 23.63241 1.000 16.60209 300 PHE D N 1
ATOM 3134 C CA . PHE D 1 3 ? -28.44817 41.74670 24.90292 1.000 16.57070 300 PHE D CA 1
ATOM 3135 C C . PHE D 1 3 ? -27.42056 40.63230 24.76065 1.000 20.45106 300 PHE D C 1
ATOM 3136 O O . PHE D 1 3 ? -27.47248 39.84078 23.81182 1.000 21.52135 300 PHE D O 1
ATOM 3153 N N . GLY D 1 4 ? -26.50672 40.55019 25.72899 1.000 22.38262 301 GLY D N 1
ATOM 3154 C CA . GLY D 1 4 ? -25.46585 39.55080 25.70564 1.000 27.32321 301 GLY D CA 1
ATOM 3155 C C . GLY D 1 4 ? -24.27329 39.91616 24.85439 1.000 24.72286 301 GLY D C 1
ATOM 3156 O O . GLY D 1 4 ? -23.23413 39.25682 24.96379 1.000 26.99966 301 GLY D O 1
ATOM 3160 N N . GLY D 1 5 ? -24.38075 40.94175 24.00886 1.000 24.46738 302 GLY D N 1
ATOM 3161 C CA . GLY D 1 5 ? -23.21218 41.36739 23.26143 1.000 25.59714 302 GLY D CA 1
ATOM 3162 C C . GLY D 1 5 ? -22.72994 40.27245 22.32536 1.000 29.36045 302 GLY D C 1
ATOM 3163 O O . GLY D 1 5 ? -23.51214 39.51399 21.73012 1.000 28.08567 302 GLY D O 1
ATOM 3167 N N . SER D 1 6 ? -21.41015 40.16750 22.22042 1.000 27.10653 303 SER D N 1
ATOM 3168 C CA . SER D 1 6 ? -20.74630 39.19701 21.36680 1.000 33.97804 303 SER D CA 1
ATOM 3169 C C . SER D 1 6 ? -20.58799 37.85272 22.06093 1.000 31.61675 303 SER D C 1
ATOM 3170 O O . SER D 1 6 ? -19.86475 36.98886 21.55694 1.000 34.97915 303 SER D O 1
ATOM 3178 N N . ASN D 1 7 ? -21.19660 37.67751 23.23407 1.000 28.82197 304 ASN D N 1
ATOM 3179 C CA . ASN D 1 7 ? -21.06115 36.44506 23.99361 1.000 27.91541 304 ASN D CA 1
ATOM 3180 C C . ASN D 1 7 ? -22.11178 35.38221 23.67520 1.000 20.92890 304 ASN D C 1
ATOM 3181 O O . ASN D 1 7 ? -21.94300 34.22335 24.08093 1.000 20.99825 304 ASN D O 1
ATOM 3192 N N . VAL D 1 8 ? -23.19026 35.74791 22.97833 1.000 18.35725 305 VAL D N 1
ATOM 3193 C CA . VAL D 1 8 ? -24.27068 34.82656 22.64222 1.000 17.12778 305 VAL D CA 1
ATOM 3194 C C . VAL D 1 8 ? -24.87587 35.15280 21.28985 1.000 15.98359 305 VAL D C 1
ATOM 3195 O O . VAL D 1 8 ? -24.99162 36.31819 20.90019 1.000 18.99148 305 VAL D O 1
ATOM 3208 N N . HIS D 1 9 ? -25.26311 34.09404 20.58255 1.000 14.81751 306 HIS D N 1
ATOM 3209 C CA . HIS D 1 9 ? -25.85186 34.15813 19.24759 1.000 15.96560 306 HIS D CA 1
ATOM 3210 C C . HIS D 1 9 ? -27.22085 33.48684 19.29332 1.000 16.46500 306 HIS D C 1
ATOM 3211 O O . HIS D 1 9 ? -27.36610 32.29807 18.99168 1.000 14.71402 306 HIS D O 1
ATOM 3225 N N . PHE D 1 10 ? -28.21690 34.28394 19.67850 1.000 15.77292 307 PHE D N 1
ATOM 3226 C CA . PHE D 1 10 ? -29.57165 33.78401 19.79855 1.000 15.37474 307 PHE D CA 1
ATOM 3227 C C . PHE D 1 10 ? -30.02486 33.25391 18.44624 1.000 13.44045 307 PHE D C 1
ATOM 3228 O O . PHE D 1 10 ? -29.73513 33.84738 17.40127 1.000 14.87303 307 PHE D O 1
ATOM 3245 N N . GLY D 1 11 ? -30.72652 32.12261 18.46307 1.000 15.52672 308 GLY D N 1
ATOM 3246 C CA . GLY D 1 11 ? -31.21332 31.56053 17.22337 1.000 14.53248 308 GLY D CA 1
ATOM 3247 C C . GLY D 1 11 ? -30.17625 30.82754 16.39754 1.000 15.86369 308 GLY D C 1
ATOM 3248 O O . GLY D 1 11 ? -30.49869 30.39141 15.28585 1.000 16.36600 308 GLY D O 1
ATOM 3252 N N . ALA D 1 12 ? -28.92900 30.75348 16.85543 1.000 14.64122 309 ALA D N 1
ATOM 3253 C CA . ALA D 1 12 ? -27.85153 30.09106 16.12340 1.000 14.93720 309 ALA D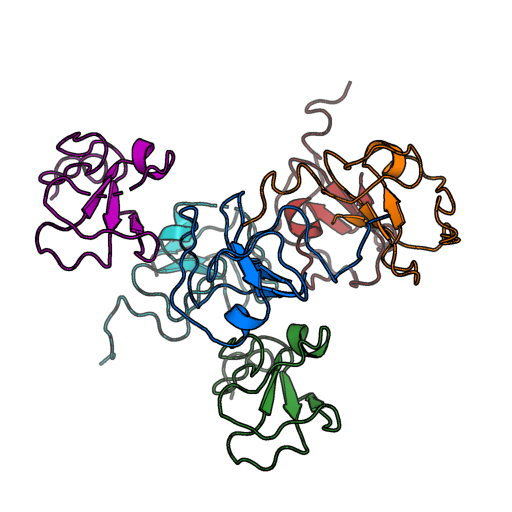 CA 1
ATOM 3254 C C . ALA D 1 12 ? -27.35496 28.87786 16.89807 1.000 17.03023 309 ALA D C 1
ATOM 3255 O O . ALA D 1 12 ? -27.07096 28.97859 18.09703 1.000 14.72117 309 ALA D O 1
ATOM 3262 N N . GLY D 1 13 ? -27.24662 27.73680 16.21016 1.000 13.92979 310 GLY D N 1
ATOM 3263 C CA . GLY D 1 13 ? -26.69443 26.53395 16.80938 1.000 13.76211 310 GLY D CA 1
ATOM 3264 C C . GLY D 1 13 ? -25.46659 26.00510 16.08693 1.000 15.16168 310 GLY D C 1
ATOM 3265 O O . GLY D 1 13 ? -25.28470 26.26598 14.89595 1.000 16.56048 310 GLY D O 1
ATOM 3269 N N . CYS D 1 14 ? -24.61388 25.26049 16.78966 1.000 13.73137 311 CYS D N 1
ATOM 3270 C CA . CYS D 1 14 ? -23.41095 24.69722 16.18958 1.000 14.05853 311 CYS D CA 1
ATOM 3271 C C . CYS D 1 14 ? -23.75312 23.39798 15.46500 1.000 17.09602 311 CYS D C 1
ATOM 3272 O O . CYS D 1 14 ? -24.36460 22.49542 16.04638 1.000 15.71760 311 CYS D O 1
ATOM 3279 N N . ASP D 1 15 ? -23.39283 23.31953 14.18397 1.000 17.03333 312 ASP D N 1
ATOM 3280 C CA . ASP D 1 15 ? -23.68581 22.12697 13.40418 1.000 16.93213 312 ASP D CA 1
ATOM 3281 C C . ASP D 1 15 ? -22.82639 20.93929 13.80187 1.000 20.72357 312 ASP D C 1
ATOM 3282 O O . ASP D 1 15 ? -23.16992 19.80810 13.45163 1.000 19.75344 312 ASP D O 1
ATOM 3291 N N . SER D 1 16 ? -21.75824 21.15599 14.56362 1.000 18.99133 313 SER D N 1
ATOM 3292 C CA . SER D 1 16 ? -20.88827 20.05575 14.96729 1.000 21.23758 313 SER D CA 1
ATOM 3293 C C . SER D 1 16 ? -21.30540 19.45355 16.30642 1.000 20.96155 313 SER D C 1
ATOM 3294 O O . SER D 1 16 ? -21.59392 18.25620 16.39846 1.000 21.28683 313 SER D O 1
ATOM 3302 N N . CYS D 1 17 ? -21.33737 20.27379 17.35176 1.000 21.29063 314 CYS D N 1
ATOM 3303 C CA . CYS D 1 17 ? -21.61800 19.80869 18.70074 1.000 17.01613 314 CYS D CA 1
ATOM 3304 C C . CYS D 1 17 ? -23.06643 20.01270 19.12358 1.000 19.63847 314 CYS D C 1
ATOM 3305 O O . CYS D 1 17 ? -23.47370 19.45873 20.14865 1.000 17.63322 314 CYS D O 1
ATOM 3312 N N . GLY D 1 18 ? -23.84480 20.79849 18.38523 1.000 15.69087 315 GLY D N 1
ATOM 3313 C CA . GLY D 1 18 ? -25.25232 20.92909 18.67664 1.000 15.49518 315 GLY D CA 1
ATOM 3314 C C . GLY D 1 18 ? -25.60175 21.96044 19.72453 1.000 16.52653 315 GLY D C 1
ATOM 3315 O O . GLY D 1 18 ? -26.78120 22.08926 20.07515 1.000 17.84227 315 GLY D O 1
ATOM 3319 N N . VAL D 1 19 ? -24.61670 22.67260 20.26991 1.000 15.11452 316 VAL D N 1
ATOM 3320 C CA . VAL D 1 19 ? -24.91054 23.68201 21.27504 1.000 15.27260 316 VAL D CA 1
ATOM 3321 C C . VAL D 1 19 ? -25.82166 24.74831 20.67529 1.000 16.95024 316 VAL D C 1
ATOM 3322 O O . VAL D 1 19 ? -25.63131 25.19806 19.53675 1.000 14.02085 316 VAL D O 1
ATOM 3335 N N . TYR D 1 20 ? -26.83968 25.14093 21.43989 1.000 16.48961 317 TYR D N 1
ATOM 3336 C CA . TYR D 1 20 ? -27.82982 26.11109 20.99368 1.000 14.58733 317 TYR D CA 1
ATOM 3337 C C . TYR D 1 20 ? -28.43174 26.83091 22.19699 1.000 15.29010 317 TYR D C 1
ATOM 3338 O O . TYR D 1 20 ? -28.97897 26.17705 23.09281 1.000 14.94407 317 TYR D O 1
ATOM 3356 N N . PRO D 1 21 ? -28.34824 28.16945 22.27148 1.000 13.19449 318 PRO D N 1
ATOM 3357 C CA . PRO D 1 21 ? -27.65992 29.09044 21.35714 1.000 13.17794 318 PRO D CA 1
ATOM 3358 C C . PRO D 1 21 ? -26.15395 28.94680 21.48723 1.000 14.36853 318 PRO D C 1
ATOM 3359 O O . PRO D 1 21 ? -25.68305 28.49046 22.52978 1.000 14.40545 318 PRO D O 1
ATOM 3370 N N . ILE D 1 22 ? -25.40459 29.30048 20.44541 1.000 14.10231 319 ILE D N 1
ATOM 3371 C CA . ILE D 1 22 ? -23.95092 29.33227 20.56803 1.000 12.10586 319 ILE D CA 1
ATOM 3372 C C . ILE D 1 22 ? -23.55831 30.42640 21.54958 1.000 12.73931 319 ILE D C 1
ATOM 3373 O O . ILE D 1 22 ? -23.99885 31.57497 21.42194 1.000 15.17435 319 ILE D O 1
ATOM 3389 N N . ILE D 1 23 ? -22.73914 30.07835 22.53970 1.000 13.65593 320 ILE D N 1
ATOM 3390 C CA . ILE D 1 23 ? -22.13329 31.04665 23.44331 1.000 15.22740 320 ILE D CA 1
ATOM 3391 C C . ILE D 1 23 ? -20.65263 31.14633 23.09768 1.000 18.96445 320 ILE D C 1
ATOM 3392 O O . ILE D 1 23 ? -19.97814 30.12837 22.85296 1.000 19.19942 320 ILE D O 1
ATOM 3408 N N . GLY D 1 24 ? -20.15646 32.37947 23.07459 1.000 17.39597 321 GLY D N 1
ATOM 3409 C CA . GLY D 1 24 ? -18.82820 32.65332 22.58139 1.000 18.42288 321 GLY D CA 1
ATOM 3410 C C . GLY D 1 24 ? -18.87379 32.99171 21.10792 1.000 21.00215 321 GLY D C 1
ATOM 3411 O O . GLY D 1 24 ? -19.93810 33.23762 20.52793 1.000 20.73459 321 GLY D O 1
ATOM 3415 N N . ASP D 1 25 ? -17.70197 32.95287 20.48154 1.000 20.25687 322 ASP D N 1
ATOM 3416 C CA . ASP D 1 25 ? -17.61408 33.31528 19.07805 1.000 19.25442 322 ASP D CA 1
ATOM 3417 C C . ASP D 1 25 ? -18.32531 32.29171 18.19284 1.000 16.73555 322 ASP D C 1
ATOM 3418 O O . ASP D 1 25 ? -18.36346 31.09127 18.48742 1.000 18.60817 322 ASP D O 1
ATOM 3427 N N . ARG D 1 26 ? -18.89430 32.79286 17.09449 1.000 17.73638 323 ARG D N 1
ATOM 3428 C CA . ARG D 1 26 ? -19.62482 32.01193 16.10363 1.000 18.73762 323 ARG D CA 1
ATOM 3429 C C . ARG D 1 26 ? -18.94804 32.17515 14.74942 1.000 19.45514 323 ARG D C 1
ATOM 3430 O O . ARG D 1 26 ? -18.61038 33.29617 14.34814 1.000 18.94914 323 ARG D O 1
ATOM 3451 N N . TYR D 1 27 ? -18.75954 31.05952 14.04605 1.000 16.02084 324 TYR D N 1
ATOM 3452 C CA . TYR D 1 27 ? -18.19905 31.04935 12.70258 1.000 19.48889 324 TYR D CA 1
ATOM 3453 C C . TYR D 1 27 ? -19.24727 30.55999 11.71682 1.000 19.08739 324 TYR D C 1
ATOM 3454 O O . TYR D 1 27 ? -19.71291 29.41921 11.80824 1.000 18.75260 324 TYR D O 1
ATOM 3472 N N . ARG D 1 28 ? -19.61809 31.42821 10.78874 1.000 18.55249 325 ARG D N 1
ATOM 3473 C CA . ARG D 1 28 ? -20.65881 31.14226 9.81657 1.000 19.53438 325 ARG D CA 1
ATOM 3474 C C . ARG D 1 28 ? -20.01668 30.81620 8.48000 1.000 22.20113 325 ARG D C 1
ATOM 3475 O O . ARG D 1 28 ? -19.06278 31.48067 8.06493 1.000 21.91889 325 ARG D O 1
ATOM 3496 N N . CYS D 1 29 ? -20.50811 29.76646 7.83144 1.000 23.03725 326 CYS D N 1
ATOM 3497 C CA . CYS D 1 29 ? -19.97375 29.38139 6.54111 1.000 22.51329 326 CYS D CA 1
ATOM 3498 C C . CYS D 1 29 ? -20.52750 30.28526 5.45116 1.000 27.45477 326 CYS D C 1
ATOM 3499 O O . CYS D 1 29 ? -21.73458 30.53036 5.38762 1.000 25.33525 326 CYS D O 1
ATOM 3506 N N . LYS D 1 30 ? -19.62141 30.79833 4.62166 1.000 30.86029 327 LYS D N 1
ATOM 3507 C CA . LYS D 1 30 ? -19.95813 31.64962 3.49710 1.000 29.97115 327 LYS D CA 1
ATOM 3508 C C . LYS D 1 30 ? -20.31673 30.86663 2.25895 1.000 30.21893 327 LYS D C 1
ATOM 3509 O O . LYS D 1 30 ? -20.97702 31.41997 1.36610 1.000 34.47491 327 LYS D O 1
ATOM 3528 N N . ASP D 1 31 ? -19.97061 29.57963 2.21798 1.000 28.91958 328 ASP D N 1
ATOM 3529 C CA . ASP D 1 31 ? -20.17653 28.80320 1.00137 1.000 30.72901 328 ASP D CA 1
ATOM 3530 C C . ASP D 1 31 ? -21.40032 27.88981 1.05399 1.000 30.73158 328 ASP D C 1
ATOM 3531 O O . ASP D 1 31 ? -21.87001 27.43261 -0.00515 1.000 29.77464 328 ASP D O 1
ATOM 3540 N N . CYS D 1 32 ? -21.88845 27.58382 2.25342 1.000 32.02938 329 CYS D N 1
ATOM 3541 C CA . CYS D 1 32 ? -23.14149 26.86875 2.43618 1.000 30.72189 329 CYS D CA 1
ATOM 3542 C C . CYS D 1 32 ? -24.27139 27.86185 2.13481 1.000 31.17447 329 CYS D C 1
ATOM 3543 O O . CYS D 1 32 ? -24.44010 28.84019 2.87658 1.000 30.31944 329 CYS D O 1
ATOM 3550 N N . LYS D 1 33 ? -25.02243 27.65420 1.03945 1.000 32.96530 330 LYS D N 1
ATOM 3551 C CA . LYS D 1 33 ? -26.01981 28.63861 0.61244 1.000 34.63193 330 LYS D CA 1
ATOM 3552 C C . LYS D 1 33 ? -27.46922 28.25212 0.93964 1.000 35.18651 330 LYS D C 1
ATOM 3553 O O . LYS D 1 33 ? -28.39419 29.01283 0.61526 1.000 35.09254 330 LYS D O 1
ATOM 3572 N N . GLU D 1 34 ? -27.69276 27.11027 1.58846 1.000 31.65081 331 GLU D N 1
ATOM 3573 C CA . GLU D 1 34 ? -28.99855 26.83705 2.17255 1.000 29.36719 331 GLU D CA 1
ATOM 3574 C C . GLU D 1 34 ? -29.42651 27.99676 3.06397 1.000 32.67463 331 GLU D C 1
ATOM 3575 O O . GLU D 1 34 ? -28.59685 28.64229 3.71719 1.000 32.61646 331 GLU D O 1
ATOM 3587 N N . GLU D 1 35 ? -30.73788 28.27266 3.06742 1.000 31.50699 332 GLU D N 1
ATOM 3588 C CA . GLU D 1 35 ? -31.22579 29.42691 3.81039 1.000 35.64913 332 GLU D CA 1
ATOM 3589 C C . GLU D 1 35 ? -30.91305 29.30767 5.29449 1.000 32.92635 332 GLU D C 1
ATOM 3590 O O . GLU D 1 35 ? -30.68119 30.32064 5.96471 1.000 29.72901 332 GLU D O 1
ATOM 3602 N N . ILE D 1 36 ? -30.89092 28.08153 5.82252 1.000 31.21703 333 ILE D N 1
ATOM 3603 C CA . ILE D 1 36 ? -30.62226 27.89043 7.24413 1.000 30.18687 333 ILE D CA 1
ATOM 3604 C C . ILE D 1 36 ? -29.14527 28.06752 7.57339 1.000 26.19020 333 ILE D C 1
ATOM 3605 O O . ILE D 1 36 ? -28.79231 28.30800 8.73541 1.000 24.95919 333 ILE D O 1
ATOM 3621 N N . GLY D 1 37 ? -28.27513 27.92995 6.58705 1.000 19.71499 334 GLY D N 1
ATOM 3622 C CA . GLY D 1 37 ? -26.86239 28.13745 6.77377 1.000 21.94736 334 GLY D CA 1
ATOM 3623 C C . GLY D 1 37 ? -26.18056 27.02834 7.55588 1.000 20.90520 334 GLY D C 1
ATOM 3624 O O . GLY D 1 37 ? -26.76172 26.00125 7.90736 1.000 23.61881 334 GLY D O 1
ATOM 3628 N N . TYR D 1 38 ? -24.90943 27.28736 7.85330 1.000 21.73038 335 TYR D N 1
ATOM 3629 C CA . TYR D 1 38 ? -24.02855 26.35390 8.53944 1.000 21.13338 335 TYR D CA 1
ATOM 3630 C C . TYR D 1 38 ? -23.16086 27.16726 9.48591 1.000 19.70382 335 TYR D C 1
ATOM 3631 O O . TYR D 1 38 ? -22.61387 28.19956 9.09320 1.000 19.24022 335 TYR D O 1
ATOM 3649 N N . ASP D 1 39 ? -23.02609 26.70456 10.72485 1.000 19.02031 336 ASP D N 1
ATOM 3650 C CA . ASP D 1 39 ? -22.26225 27.45403 11.70827 1.000 17.76508 336 ASP D CA 1
ATOM 3651 C C . ASP D 1 39 ? -21.52768 26.50345 12.63361 1.000 15.72252 336 ASP D C 1
ATOM 3652 O O . ASP D 1 39 ? -21.97524 25.38419 12.88808 1.000 14.63831 336 ASP D O 1
ATOM 3661 N N . LEU D 1 40 ? -20.42308 26.99514 13.17455 1.000 17.31349 337 LEU D N 1
ATOM 3662 C CA . LEU D 1 40 ? -19.64741 26.28747 14.17302 1.000 16.84653 337 LEU D CA 1
ATOM 3663 C C . LEU D 1 40 ? -19.33311 27.20635 15.34726 1.000 16.07155 337 LEU D C 1
ATOM 3664 O O . LEU D 1 40 ? -19.07848 28.40531 15.18064 1.000 17.05296 337 LEU D O 1
ATOM 3680 N N . CYS D 1 41 ? -19.29195 26.62262 16.53847 1.000 12.08750 338 CYS D N 1
ATOM 3681 C CA . CYS D 1 41 ? -18.77945 27.36064 17.67515 1.000 15.67957 338 CYS D CA 1
ATOM 3682 C C . CYS D 1 41 ? -17.26309 27.41001 17.57116 1.000 18.56644 338 CYS D C 1
ATOM 3683 O O . CYS D 1 41 ? -16.65376 26.68277 16.77715 1.000 17.83834 338 CYS D O 1
ATOM 3690 N N . LYS D 1 42 ? -16.65015 28.26221 18.39755 1.000 15.96415 339 LYS D N 1
ATOM 3691 C CA . LYS D 1 42 ? -15.20196 28.43156 18.31320 1.000 19.22245 339 LYS D CA 1
ATOM 3692 C C . LYS D 1 42 ? -14.46888 27.11813 18.57125 1.000 23.94954 339 LYS D C 1
ATOM 3693 O O . LYS D 1 42 ? -13.49242 26.79332 17.87721 1.000 24.07216 339 LYS D O 1
ATOM 3712 N N . ASP D 1 43 ? -14.90233 26.36064 19.58875 1.000 23.41730 340 ASP D N 1
ATOM 3713 C CA . ASP D 1 43 ? -14.18396 25.12778 19.90289 1.000 25.97848 340 ASP D CA 1
ATOM 3714 C C . ASP D 1 43 ? -14.20332 24.15680 18.72803 1.000 25.69219 340 ASP D C 1
ATOM 3715 O O . ASP D 1 43 ? -13.18150 23.53626 18.39996 1.000 27.37110 340 ASP D O 1
ATOM 3724 N N . CYS D 1 44 ? -15.36560 24.00776 18.08152 1.000 22.97205 341 CYS D N 1
ATOM 3725 C CA . CYS D 1 44 ? -15.46166 23.08047 16.96109 1.000 21.81053 341 CYS D CA 1
ATOM 3726 C C . CYS D 1 44 ? -14.73864 23.60900 15.72844 1.000 26.73608 341 CYS D C 1
ATOM 3727 O O . CYS D 1 44 ? -14.27246 22.81632 14.90029 1.000 34.20538 341 CYS D O 1
ATOM 3734 N N . TYR D 1 45 ? -14.66808 24.93169 15.56809 1.000 21.50952 342 TYR D N 1
ATOM 3735 C CA . TYR D 1 45 ? -13.90896 25.48677 14.44870 1.000 26.57636 342 TYR D CA 1
ATOM 3736 C C . TYR D 1 45 ? -12.39314 25.35274 14.69782 1.000 28.99036 342 TYR D C 1
ATOM 3737 O O . TYR D 1 45 ? -11.62524 25.18697 13.74271 1.000 29.89049 342 TYR D O 1
ATOM 3755 N N . GLU D 1 46 ? -11.93127 25.38749 15.95669 1.000 30.54245 343 GLU D N 1
ATOM 3756 C CA . GLU D 1 46 ? -10.48794 25.29354 16.18351 1.000 35.66347 343 GLU D CA 1
ATOM 3757 C C . GLU D 1 46 ? -9.94918 23.88274 15.96863 1.000 37.86245 343 GLU D C 1
ATOM 3758 O O . GLU D 1 46 ? -8.78145 23.71950 15.59434 1.000 37.02183 343 GLU D O 1
ATOM 3770 N N . THR D 1 47 ? -10.75194 22.85592 16.24450 1.000 36.36666 344 THR D N 1
ATOM 3771 C CA . THR D 1 47 ? -10.37652 21.46634 15.99094 1.000 44.43699 344 THR D CA 1
ATOM 3772 C C . THR D 1 47 ? -11.37724 20.93361 14.97380 1.000 46.48693 344 THR D C 1
ATOM 3773 O O . THR D 1 47 ? -12.35138 20.26156 15.34552 1.000 46.68681 344 THR D O 1
ATOM 3784 N N . PRO D 1 48 ? -11.17818 21.20708 13.68547 1.000 47.30372 345 PRO D N 1
ATOM 3785 C CA . PRO D 1 48 ? -12.18408 20.78752 12.70475 1.000 48.40771 345 PRO D CA 1
ATOM 3786 C C . PRO D 1 48 ? -12.37191 19.28073 12.70717 1.000 53.46196 345 PRO D C 1
ATOM 3787 O O . PRO D 1 48 ? -11.42416 18.51725 12.90382 1.000 52.42760 345 PRO D O 1
ATOM 3798 N N . SER D 1 49 ? -13.62937 18.87597 12.49778 1.000 54.15239 346 SER D N 1
ATOM 3799 C CA . SER D 1 49 ? -14.03457 17.50112 12.22402 1.000 54.39605 346 SER D CA 1
ATOM 3800 C C . SER D 1 49 ? -14.87919 17.45913 10.95202 1.000 54.70212 346 SER D C 1
ATOM 3801 O O . SER D 1 49 ? -15.34832 18.48870 10.46524 1.000 47.46372 346 SER D O 1
ATOM 3809 N N . LYS D 1 50 ? -15.05651 16.25681 10.40124 1.000 56.52565 347 LYS D N 1
ATOM 3810 C CA . LYS D 1 50 ? -15.84814 16.09629 9.18478 1.000 53.57654 347 LYS D CA 1
ATOM 3811 C C . LYS D 1 50 ? -17.32331 16.16866 9.55689 1.000 48.81517 347 LYS D C 1
ATOM 3812 O O . LYS D 1 50 ? -17.86394 15.23762 10.16839 1.000 47.97729 347 LYS D O 1
ATOM 3831 N N . VAL D 1 51 ? -17.94807 17.30866 9.26270 1.000 43.98628 348 VAL D N 1
ATOM 3832 C CA . VAL D 1 51 ? -19.32298 17.55741 9.68973 1.000 39.67729 348 VAL D CA 1
ATOM 3833 C C . VAL D 1 51 ? -20.10316 18.22586 8.56021 1.000 35.47639 348 VAL D C 1
ATOM 3834 O O . VAL D 1 51 ? -19.98098 19.44307 8.34684 1.000 31.70536 348 VAL D O 1
ATOM 3847 N N . PRO D 1 52 ? -20.91163 17.46866 7.81075 1.000 37.53185 349 PRO D N 1
ATOM 3848 C CA . PRO D 1 52 ? -21.65846 18.09143 6.70873 1.000 36.50720 349 PRO D CA 1
ATOM 3849 C C . PRO D 1 52 ? -22.71995 19.06767 7.18480 1.000 31.38920 349 PRO D C 1
ATOM 3850 O O . PRO D 1 52 ? -23.01290 20.02620 6.46545 1.000 31.44665 349 PRO D O 1
ATOM 3861 N N . GLY D 1 53 ? -23.30923 18.86170 8.35746 1.000 30.48265 350 GLY D 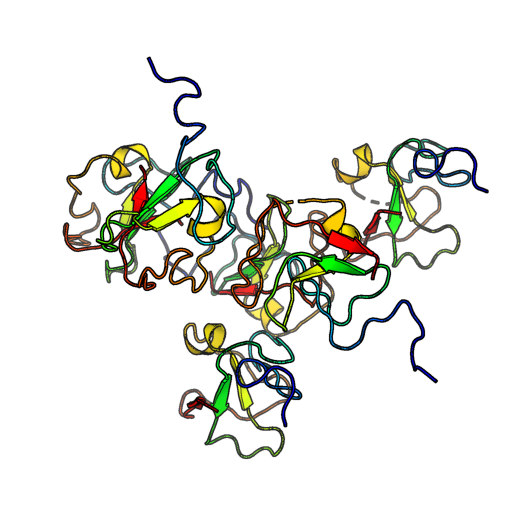N 1
ATOM 3862 C CA . GLY D 1 53 ? -24.32043 19.76759 8.87297 1.000 27.29058 350 GLY D CA 1
ATOM 3863 C C . GLY D 1 53 ? -25.54313 19.01040 9.37187 1.000 26.43925 350 GLY D C 1
ATOM 3864 O O . GLY D 1 53 ? -25.84044 17.88579 8.94565 1.000 33.53469 350 GLY D O 1
ATOM 3868 N N . ARG D 1 54 ? -26.26154 19.63610 10.29318 1.000 27.08567 351 ARG D N 1
ATOM 3869 C CA . ARG D 1 54 ? -27.38942 19.01046 10.96078 1.000 24.16126 351 ARG D CA 1
ATOM 3870 C C . ARG D 1 54 ? -28.71964 19.21077 10.23878 1.000 24.55871 351 ARG D C 1
ATOM 3871 O O . ARG D 1 54 ? -29.72934 18.62734 10.65310 1.000 26.69000 351 ARG D O 1
ATOM 3892 N N . PHE D 1 55 ? -28.74715 20.00442 9.17256 1.000 23.80666 352 PHE D N 1
ATOM 3893 C CA . PHE D 1 55 ? -29.94137 20.23173 8.36024 1.000 24.35762 352 PHE D CA 1
ATOM 3894 C C . PHE D 1 55 ? -29.68595 19.87926 6.90150 1.000 26.58974 352 PHE D C 1
ATOM 3895 O O . PHE D 1 55 ? -30.13495 20.56317 5.97777 1.000 26.53074 352 PHE D O 1
ATOM 3912 N N . ASN D 1 56 ? -28.90698 18.82869 6.68909 1.000 27.38470 353 ASN D N 1
ATOM 3913 C CA . ASN D 1 56 ? -28.62052 18.28407 5.37461 1.000 30.48127 353 ASN D CA 1
ATOM 3914 C C . ASN D 1 56 ? -27.80148 19.24486 4.53521 1.000 30.38312 353 ASN D C 1
ATOM 3915 O O . ASN D 1 56 ? -27.86094 19.18761 3.30458 1.000 29.98718 353 ASN D O 1
ATOM 3926 N N . GLN D 1 57 ? -27.02407 20.12415 5.16500 1.000 25.74673 354 GLN D N 1
ATOM 3927 C CA . GLN D 1 57 ? -26.16037 21.01688 4.41531 1.000 26.86053 354 GLN D CA 1
ATOM 3928 C C . GLN D 1 57 ? -25.02486 20.17411 3.87101 1.000 29.64464 354 GLN D C 1
ATOM 3929 O O . GLN D 1 57 ? -24.62158 19.17879 4.48221 1.000 37.77534 354 GLN D O 1
ATOM 3943 N N . GLN D 1 58 ? -24.53086 20.54512 2.70403 1.000 33.14746 355 GLN D N 1
ATOM 3944 C CA . GLN D 1 58 ? -23.29195 19.98124 2.17211 1.000 34.59566 355 GLN D CA 1
ATOM 3945 C C . GLN D 1 58 ? -22.17163 20.97986 2.45430 1.000 36.29108 355 GLN D C 1
ATOM 3946 O O . GLN D 1 58 ? -21.85657 21.83705 1.62620 1.000 44.39603 355 GLN D O 1
ATOM 3960 N N . HIS D 1 59 ? -21.61825 20.89361 3.65944 1.000 28.63069 356 HIS D N 1
ATOM 3961 C CA . HIS D 1 59 ? -20.40327 21.58353 4.05452 1.000 31.89470 356 HIS D CA 1
ATOM 3962 C C . HIS D 1 59 ? -19.21169 20.65212 3.85530 1.000 30.30691 356 HIS D C 1
ATOM 3963 O O . HIS D 1 59 ? -19.25183 19.47010 4.22574 1.000 29.65012 356 HIS D O 1
ATOM 3977 N N . THR D 1 60 ? -18.14261 21.20237 3.29702 1.000 32.41987 357 THR D N 1
ATOM 3978 C CA . THR D 1 60 ? -16.93952 20.43977 3.03163 1.000 34.34144 357 THR D CA 1
ATOM 3979 C C . THR D 1 60 ? -15.78569 21.14069 3.72660 1.000 38.42632 357 THR D C 1
ATOM 3980 O O . THR D 1 60 ? -15.88354 22.32718 4.06179 1.000 36.04984 357 THR D O 1
ATOM 3991 N N . PRO D 1 61 ? -14.66823 20.45200 3.94846 1.000 39.32736 358 PRO D N 1
ATOM 3992 C CA . PRO D 1 61 ? -13.53127 21.12083 4.60404 1.000 38.14654 358 PRO D CA 1
ATOM 3993 C C . PRO D 1 61 ? -12.94324 22.25840 3.78716 1.000 39.28040 358 PRO D C 1
ATOM 3994 O O . PRO D 1 61 ? -12.25552 23.11568 4.35619 1.000 41.52615 358 PRO D O 1
ATOM 4005 N N . ASP D 1 62 ? -13.20027 22.30840 2.47965 1.000 39.49307 359 ASP D N 1
ATOM 4006 C CA . ASP D 1 62 ? -12.71153 23.41223 1.66292 1.000 41.26800 359 ASP D CA 1
ATOM 4007 C C . ASP D 1 62 ? -13.50629 24.69683 1.85897 1.000 37.01727 359 ASP D C 1
ATOM 4008 O O . ASP D 1 62 ? -13.04729 25.75736 1.41945 1.000 34.70463 359 ASP D O 1
ATOM 4017 N N . HIS D 1 63 ? -14.67357 24.62948 2.50222 1.000 31.63200 360 HIS D N 1
ATOM 4018 C CA . HIS D 1 63 ? -15.51323 25.81011 2.65335 1.000 30.77779 360 HIS D CA 1
ATOM 4019 C C . HIS D 1 63 ? -14.84396 26.85918 3.53610 1.000 31.20652 360 HIS D C 1
ATOM 4020 O O . HIS D 1 63 ? -14.05211 26.55201 4.43448 1.000 30.79886 360 HIS D O 1
ATOM 4034 N N . ARG D 1 64 ? -15.17911 28.11141 3.25588 1.000 29.41174 361 ARG D N 1
ATOM 4035 C CA . ARG D 1 64 ? -14.67200 29.27571 3.96049 1.000 28.59480 361 ARG D CA 1
ATOM 4036 C C . ARG D 1 64 ? -15.69308 29.71982 4.99798 1.000 29.55269 361 ARG D C 1
ATOM 4037 O O . ARG D 1 64 ? -16.87441 29.90479 4.68236 1.000 26.23221 361 ARG D O 1
ATOM 4058 N N . LEU D 1 65 ? -15.22689 29.87904 6.22907 1.000 33.10094 362 LEU D N 1
ATOM 4059 C CA . LEU D 1 65 ? -16.02433 30.36420 7.33647 1.000 29.21773 362 LEU D CA 1
ATOM 4060 C C . LEU D 1 65 ? -15.46746 31.70218 7.79659 1.000 27.64171 362 LEU D C 1
ATOM 4061 O O . LEU D 1 65 ? -14.29150 32.02751 7.57502 1.000 31.16613 362 LEU D O 1
ATOM 4077 N N . GLU D 1 66 ? -16.32760 32.48826 8.43663 1.000 24.85408 363 GLU D N 1
ATOM 4078 C CA . GLU D 1 66 ? -15.92407 33.80347 8.90963 1.000 28.01828 363 GLU D CA 1
ATOM 4079 C C . GLU D 1 66 ? -16.52438 34.00470 10.29537 1.000 27.02423 363 GLU D C 1
ATOM 4080 O O . GLU D 1 66 ? -17.61495 33.50566 10.60641 1.000 22.98684 363 GLU D O 1
ATOM 4092 N N . LEU D 1 67 ? -15.86068 34.83112 11.08208 1.000 25.90044 364 LEU D N 1
ATOM 4093 C CA . LEU D 1 67 ? -16.41938 35.22717 12.35817 1.000 26.13418 364 LEU D CA 1
ATOM 4094 C C . LEU D 1 67 ? -17.66377 36.06279 12.10583 1.000 27.80836 364 LEU D C 1
ATOM 4095 O O . LEU D 1 67 ? -17.63036 37.02510 11.33302 1.000 31.69919 364 LEU D O 1
ATOM 4111 N N . ALA D 1 68 ? -18.76368 35.68526 12.74730 1.000 23.62026 365 ALA D N 1
ATOM 4112 C CA . ALA D 1 68 ? -20.02638 36.39281 12.60423 1.000 26.97896 365 ALA D CA 1
ATOM 4113 C C . ALA D 1 68 ? -20.27515 37.24286 13.84157 1.000 31.92325 365 ALA D C 1
ATOM 4114 O O . ALA D 1 68 ? -20.32472 36.71679 14.95512 1.000 32.21757 365 ALA D O 1
ATOM 4121 N N . TYR E 1 1 ? -23.66350 1.80996 53.63900 1.000 19.42250 298 TYR E N 1
ATOM 4122 C CA . TYR E 1 1 ? -23.77670 3.25209 53.87357 1.000 20.26533 298 TYR E CA 1
ATOM 4123 C C . TYR E 1 1 ? -22.41252 3.87783 54.07266 1.000 21.79233 298 TYR E C 1
ATOM 4124 O O . TYR E 1 1 ? -21.47986 3.20525 54.51685 1.000 20.69051 298 TYR E O 1
ATOM 4141 N N . LYS E 1 2 ? -22.27026 5.14281 53.69229 1.000 19.61350 299 LYS E N 1
ATOM 4142 C CA . LYS E 1 2 ? -21.00438 5.86193 53.82848 1.000 22.88454 299 LYS E CA 1
ATOM 4143 C C . LYS E 1 2 ? -21.31707 7.31563 54.19354 1.000 24.26883 299 LYS E C 1
ATOM 4144 O O . LYS E 1 2 ? -21.82915 8.07797 53.36214 1.000 24.48055 299 LYS E O 1
ATOM 4163 N N . PHE E 1 3 ? -20.96291 7.71684 55.42512 1.000 22.64787 300 PHE E N 1
ATOM 4164 C CA . PHE E 1 3 ? -21.26965 9.06213 55.90715 1.000 19.04773 300 PHE E CA 1
ATOM 4165 C C . PHE E 1 3 ? -20.45030 10.09960 55.14321 1.000 19.52994 300 PHE E C 1
ATOM 4166 O O . PHE E 1 3 ? -19.23246 9.94340 54.96547 1.000 20.62247 300 PHE E O 1
ATOM 4183 N N . GLY E 1 4 ? -21.11782 11.17697 54.71897 1.000 19.85807 301 GLY E N 1
ATOM 4184 C CA . GLY E 1 4 ? -20.46155 12.25188 54.00632 1.000 20.74548 301 GLY E CA 1
ATOM 4185 C C . GLY E 1 4 ? -20.27747 12.04360 52.51818 1.000 24.47690 301 GLY E C 1
ATOM 4186 O O . GLY E 1 4 ? -19.89395 12.99338 51.82418 1.000 25.31871 301 GLY E O 1
ATOM 4190 N N . GLY E 1 5 ? -20.49951 10.83719 51.99805 1.000 25.86648 302 GLY E N 1
ATOM 4191 C CA . GLY E 1 5 ? -20.39616 10.67578 50.55822 1.000 25.01795 302 GLY E CA 1
ATOM 4192 C C . GLY E 1 5 ? -18.98270 10.96990 50.10720 1.000 27.22265 302 GLY E C 1
ATOM 4193 O O . GLY E 1 5 ? -18.00347 10.65350 50.78830 1.000 23.60628 302 GLY E O 1
ATOM 4197 N N . SER E 1 6 ? -18.87061 11.59608 48.94463 1.000 29.25183 303 SER E N 1
ATOM 4198 C CA . SER E 1 6 ? -17.59177 12.00689 48.39133 1.000 26.89516 303 SER E CA 1
ATOM 4199 C C . SER E 1 6 ? -17.15473 13.38509 48.88506 1.000 26.39160 303 SER E C 1
ATOM 4200 O O . SER E 1 6 ? -16.21462 13.95729 48.32362 1.000 27.10213 303 SER E O 1
ATOM 4208 N N . ASN E 1 7 ? -17.83234 13.95078 49.88976 1.000 24.93896 304 ASN E N 1
ATOM 4209 C CA . ASN E 1 7 ? -17.39499 15.24378 50.39246 1.000 21.72711 304 ASN E CA 1
ATOM 4210 C C . ASN E 1 7 ? -16.28411 15.14264 51.43590 1.000 19.19713 304 ASN E C 1
ATOM 4211 O O . ASN E 1 7 ? -15.71318 16.17918 51.81004 1.000 18.01529 304 ASN E O 1
ATOM 4222 N N . VAL E 1 8 ? -15.99195 13.93535 51.92430 1.000 19.50063 305 VAL E N 1
ATOM 4223 C CA . VAL E 1 8 ? -14.93974 13.70425 52.91088 1.000 17.31241 305 VAL E CA 1
ATOM 4224 C C . VAL E 1 8 ? -14.31768 12.34012 52.64592 1.000 19.80583 305 VAL E C 1
ATOM 4225 O O . VAL E 1 8 ? -15.01826 11.38025 52.30154 1.000 18.92885 305 VAL E O 1
ATOM 4238 N N . HIS E 1 9 ? -12.99778 12.26042 52.81747 1.000 15.61801 306 HIS E N 1
ATOM 4239 C CA . HIS E 1 9 ? -12.21078 11.05078 52.57107 1.000 18.51993 306 HIS E CA 1
ATOM 4240 C C . HIS E 1 9 ? -11.50939 10.70070 53.87958 1.000 17.67193 306 HIS E C 1
ATOM 4241 O O . HIS E 1 9 ? -10.34898 11.05360 54.11389 1.000 18.65421 306 HIS E O 1
ATOM 4255 N N . PHE E 1 10 ? -12.25160 9.99769 54.73160 1.000 20.61185 307 PHE E N 1
ATOM 4256 C CA . PHE E 1 10 ? -11.73381 9.62031 56.02947 1.000 19.65216 307 PHE E CA 1
ATOM 4257 C C . PHE E 1 10 ? -10.48293 8.76823 55.86039 1.000 18.44848 307 PHE E C 1
ATOM 4258 O O . PHE E 1 10 ? -10.42685 7.86746 55.01055 1.000 21.72598 307 PHE E O 1
ATOM 4275 N N . GLY E 1 11 ? -9.49179 9.03802 56.70875 1.000 20.37001 308 GLY E N 1
ATOM 4276 C CA . GLY E 1 11 ? -8.23840 8.32758 56.66350 1.000 19.57257 308 GLY E CA 1
ATOM 4277 C C . GLY E 1 11 ? -7.27478 8.78776 55.59279 1.000 18.46071 308 GLY E C 1
ATOM 4278 O O . GLY E 1 11 ? -6.15970 8.25564 55.52427 1.000 18.60810 308 GLY E O 1
ATOM 4282 N N . ALA E 1 12 ? -7.65277 9.75816 54.76486 1.000 18.31817 309 ALA E N 1
ATOM 4283 C CA . ALA E 1 12 ? -6.81652 10.23121 53.66991 1.000 17.08162 309 ALA E CA 1
ATOM 4284 C C . ALA E 1 12 ? -6.37266 11.65886 53.94473 1.000 18.76735 309 ALA E C 1
ATOM 4285 O O . ALA E 1 12 ? -7.19643 12.52369 54.26495 1.000 18.89711 309 ALA E O 1
ATOM 4292 N N . GLY E 1 13 ? -5.07038 11.89859 53.81385 1.000 17.84060 310 GLY E N 1
ATOM 4293 C CA . GLY E 1 13 ? -4.51962 13.22596 53.97172 1.000 15.99994 310 GLY E CA 1
ATOM 4294 C C . GLY E 1 13 ? -3.81097 13.70588 52.72670 1.000 18.39864 310 GLY E C 1
ATOM 4295 O O . GLY E 1 13 ? -3.38301 12.89849 51.89720 1.000 16.75930 310 GLY E O 1
ATOM 4299 N N . CYS E 1 14 ? -3.70535 15.02347 52.57751 1.000 17.92208 311 CYS E N 1
ATOM 4300 C CA . CYS E 1 14 ? -3.03060 15.61581 51.43240 1.000 20.16843 311 CYS E CA 1
ATOM 4301 C C . CYS E 1 14 ? -1.52682 15.65400 51.67489 1.000 21.14122 311 CYS E C 1
ATOM 4302 O O . CYS E 1 14 ? -1.06247 16.20353 52.67921 1.000 18.80781 311 CYS E O 1
ATOM 4309 N N . ASP E 1 15 ? -0.76924 15.05201 50.75911 1.000 20.32232 312 ASP E N 1
ATOM 4310 C CA . ASP E 1 15 ? 0.67424 14.99309 50.92722 1.000 18.64769 312 ASP E CA 1
ATOM 4311 C C . ASP E 1 15 ? 1.36218 16.34049 50.73494 1.000 23.41555 312 ASP E C 1
ATOM 4312 O O . ASP E 1 15 ? 2.54835 16.45087 51.07595 1.000 27.96848 312 ASP E O 1
ATOM 4321 N N . SER E 1 16 ? 0.67034 17.34906 50.20038 1.000 21.14745 313 SER E N 1
ATOM 4322 C CA . SER E 1 16 ? 1.27857 18.66746 50.04950 1.000 27.61134 313 SER E CA 1
ATOM 4323 C C . SER E 1 16 ? 0.98984 19.58385 51.23503 1.000 27.85983 313 SER E C 1
ATOM 4324 O O . SER E 1 16 ? 1.91491 20.02393 51.92295 1.000 30.90931 313 SER E O 1
ATOM 4332 N N . CYS E 1 17 ? -0.28455 19.85165 51.51042 1.000 24.76231 314 CYS E N 1
ATOM 4333 C CA . CYS E 1 17 ? -0.63270 20.79848 52.56676 1.000 24.91333 314 CYS E CA 1
ATOM 4334 C C . CYS E 1 17 ? -0.92186 20.13404 53.90906 1.000 25.33313 314 CYS E C 1
ATOM 4335 O O . CYS E 1 17 ? -0.97266 20.82729 54.93711 1.000 24.70922 314 CYS E O 1
ATOM 4342 N N . GLY E 1 18 ? -1.12134 18.81464 53.92730 1.000 20.80561 315 GLY E N 1
ATOM 4343 C CA . GLY E 1 18 ? -1.28924 18.08301 55.16543 1.000 19.93005 315 GLY E CA 1
ATOM 4344 C C . GLY E 1 18 ? -2.70168 17.99616 55.69737 1.000 21.55691 315 GLY E C 1
ATOM 4345 O O . GLY E 1 18 ? -2.90080 17.41847 56.77363 1.000 22.56530 315 GLY E O 1
ATOM 4349 N N . VAL E 1 19 ? -3.68243 18.56395 54.99424 1.000 19.25569 316 VAL E N 1
ATOM 4350 C CA . VAL E 1 19 ? -5.05769 18.53197 55.47587 1.000 21.17442 316 VAL E CA 1
ATOM 4351 C C . VAL E 1 19 ? -5.51153 17.08197 55.58107 1.000 20.92822 316 VAL E C 1
ATOM 4352 O O . VAL E 1 19 ? -5.26983 16.27179 54.67714 1.000 20.38392 316 VAL E O 1
ATOM 4365 N N . TYR E 1 20 ? -6.16568 16.74651 56.69713 1.000 18.62769 317 TYR E N 1
ATOM 4366 C CA . TYR E 1 20 ? -6.59701 15.38894 57.03173 1.000 17.74030 317 TYR E CA 1
ATOM 4367 C C . TYR E 1 20 ? -7.81403 15.40764 57.95529 1.000 17.09246 317 TYR E C 1
ATOM 4368 O O . TYR E 1 20 ? -7.75015 16.00550 59.03425 1.000 18.57224 317 TYR E O 1
ATOM 4386 N N . PRO E 1 21 ? -8.94313 14.77340 57.58654 1.000 19.58246 318 PRO E N 1
ATOM 4387 C CA . PRO E 1 21 ? -9.23722 14.07976 56.32673 1.000 17.83506 318 PRO E CA 1
ATOM 4388 C C . PRO E 1 21 ? -9.33626 15.10976 55.21415 1.000 17.36873 318 PRO E C 1
ATOM 4389 O O . PRO E 1 21 ? -9.58619 16.27751 55.49993 1.000 20.49857 318 PRO E O 1
ATOM 4400 N N . ILE E 1 22 ? -9.11331 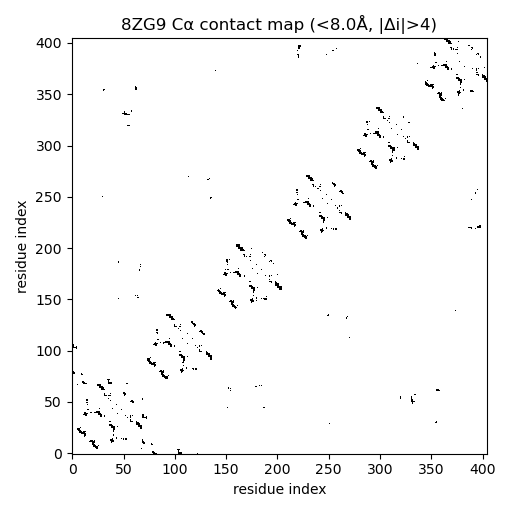14.71498 53.96554 1.000 15.96642 319 ILE E N 1
ATOM 4401 C CA . ILE E 1 22 ? -9.36582 15.63271 52.86553 1.000 17.01596 319 ILE E CA 1
ATOM 4402 C C . ILE E 1 22 ? -10.85755 15.93645 52.82363 1.000 20.91681 319 ILE E C 1
ATOM 4403 O O . ILE E 1 22 ? -11.69384 15.02074 52.80731 1.000 18.33219 319 ILE E O 1
ATOM 4419 N N . ILE E 1 23 ? -11.19993 17.22252 52.81127 1.000 17.27556 320 ILE E N 1
ATOM 4420 C CA . ILE E 1 23 ? -12.57657 17.67015 52.63811 1.000 20.92295 320 ILE E CA 1
ATOM 4421 C C . ILE E 1 23 ? -12.68326 18.17016 51.20742 1.000 22.14111 320 ILE E C 1
ATOM 4422 O O . ILE E 1 23 ? -11.81033 18.90937 50.73613 1.000 24.54326 320 ILE E O 1
ATOM 4438 N N . GLY E 1 24 ? -13.73729 17.76670 50.51389 1.000 21.64244 321 GLY E N 1
ATOM 4439 C CA . GLY E 1 24 ? -13.84569 18.06200 49.10232 1.000 26.75510 321 GLY E CA 1
ATOM 4440 C C . GLY E 1 24 ? -13.23819 16.95860 48.25565 1.000 25.51748 321 GLY E C 1
ATOM 4441 O O . GLY E 1 24 ? -13.05798 15.82075 48.69728 1.000 25.20829 321 GLY E O 1
ATOM 4445 N N . ASP E 1 25 ? -12.94682 17.30302 47.00095 1.000 25.38987 322 ASP E N 1
ATOM 4446 C CA . ASP E 1 25 ? -12.40061 16.33641 46.05161 1.000 27.06369 322 ASP E CA 1
ATOM 4447 C C . ASP E 1 25 ? -10.97474 15.92464 46.40887 1.000 24.49133 322 ASP E C 1
ATOM 4448 O O . ASP E 1 25 ? -10.17446 16.72689 46.90939 1.000 24.77692 322 ASP E O 1
ATOM 4457 N N . ARG E 1 26 ? -10.68141 14.64787 46.13179 1.000 23.28351 323 ARG E N 1
ATOM 4458 C CA . ARG E 1 26 ? -9.40832 13.99299 46.39109 1.000 23.77896 323 ARG E CA 1
ATOM 4459 C C . ARG E 1 26 ? -8.86032 13.37986 45.10938 1.000 24.46809 323 ARG E C 1
ATOM 4460 O O . ARG E 1 26 ? -9.59567 12.68994 44.38855 1.000 24.73921 323 ARG E O 1
ATOM 4481 N N . TYR E 1 27 ? -7.56003 13.58282 44.86767 1.000 22.38738 324 TYR E N 1
ATOM 4482 C CA . TYR E 1 27 ? -6.83430 12.98620 43.74654 1.000 26.16958 324 TYR E CA 1
ATOM 4483 C C . TYR E 1 27 ? -5.82385 11.99044 44.30921 1.000 23.54910 324 TYR E C 1
ATOM 4484 O O . TYR E 1 27 ? -4.95708 12.36437 45.10695 1.000 22.33099 324 TYR E O 1
ATOM 4502 N N . ARG E 1 28 ? -5.95265 10.72712 43.91107 1.000 21.52358 325 ARG E N 1
ATOM 4503 C CA . ARG E 1 28 ? -5.15571 9.63125 44.44031 1.000 19.01156 325 ARG E CA 1
ATOM 4504 C C . ARG E 1 28 ? -4.17459 9.17086 43.37172 1.000 20.87239 325 ARG E C 1
ATOM 4505 O O . ARG E 1 28 ? -4.51035 9.13191 42.18068 1.000 19.62316 325 ARG E O 1
ATOM 4526 N N . CYS E 1 29 ? -2.94614 8.87911 43.79520 1.000 20.15766 326 CYS E N 1
ATOM 4527 C CA . CYS E 1 29 ? -1.93396 8.37780 42.88243 1.000 21.14350 326 CYS E CA 1
ATOM 4528 C C . CYS E 1 29 ? -2.14363 6.89315 42.64447 1.000 23.35520 326 CYS E C 1
ATOM 4529 O O . CYS E 1 29 ? -2.28783 6.10872 43.59453 1.000 23.57463 326 CYS E O 1
ATOM 4536 N N . LYS E 1 30 ? -2.14143 6.52375 41.36264 1.000 23.69539 327 LYS E N 1
ATOM 4537 C CA . LYS E 1 30 ? -2.33475 5.15501 40.93257 1.000 25.97186 327 LYS E CA 1
ATOM 4538 C C . LYS E 1 30 ? -1.03790 4.37083 40.91142 1.000 25.46915 327 LYS E C 1
ATOM 4539 O O . LYS E 1 30 ? -1.08203 3.13893 40.82631 1.000 26.49130 327 LYS E O 1
ATOM 4558 N N . ASP E 1 31 ? 0.10753 5.05603 40.98628 1.000 25.40958 328 ASP E N 1
ATOM 4559 C CA . ASP E 1 31 ? 1.39842 4.41980 40.78937 1.000 25.49450 328 ASP E CA 1
ATOM 4560 C C . ASP E 1 31 ? 2.28042 4.32592 42.03693 1.000 30.00938 328 ASP E C 1
ATOM 4561 O O . ASP E 1 31 ? 3.23669 3.53373 42.02673 1.000 25.98279 328 ASP E O 1
ATOM 4570 N N . CYS E 1 32 ? 2.00576 5.08527 43.10819 1.000 27.04451 329 CYS E N 1
ATOM 4571 C CA . CYS E 1 32 ? 2.89937 5.03718 44.26225 1.000 33.39273 329 CYS E CA 1
ATOM 4572 C C . CYS E 1 32 ? 2.86408 3.63976 44.88237 1.000 35.48025 329 CYS E C 1
ATOM 4573 O O . CYS E 1 32 ? 1.79476 3.10127 45.20215 1.000 33.86976 329 CYS E O 1
ATOM 4580 N N . LYS E 1 33 ? 4.05776 3.04241 44.98349 1.000 39.20745 330 LYS E N 1
ATOM 4581 C CA . LYS E 1 33 ? 4.21569 1.66220 45.42052 1.000 41.91166 330 LYS E CA 1
ATOM 4582 C C . LYS E 1 33 ? 3.96473 1.50896 46.91704 1.000 41.38753 330 LYS E C 1
ATOM 4583 O O . LYS E 1 33 ? 3.52213 0.44160 47.36423 1.000 46.81298 330 LYS E O 1
ATOM 4602 N N . GLU E 1 34 ? 4.22071 2.56584 47.69271 1.000 38.66590 331 GLU E N 1
ATOM 4603 C CA . GLU E 1 34 ? 4.06141 2.50873 49.13429 1.000 38.42642 331 GLU E CA 1
ATOM 4604 C C . GLU E 1 34 ? 2.60476 2.23932 49.47753 1.000 40.17382 331 GLU E C 1
ATOM 4605 O O . GLU E 1 34 ? 1.68930 2.76701 48.83659 1.000 37.74447 331 GLU E O 1
ATOM 4617 N N . GLU E 1 35 ? 2.39907 1.35437 50.45479 1.000 40.05055 332 GLU E N 1
ATOM 4618 C CA . GLU E 1 35 ? 1.04436 0.99964 50.85857 1.000 40.12168 332 GLU E CA 1
ATOM 4619 C C . GLU E 1 35 ? 0.27513 2.22158 51.30846 1.000 37.19339 332 GLU E C 1
ATOM 4620 O O . GLU E 1 35 ? -0.92928 2.32758 51.03439 1.000 42.65629 332 GLU E O 1
ATOM 4632 N N . ILE E 1 36 ? 0.97425 3.17084 51.94004 1.000 36.34159 333 ILE E N 1
ATOM 4633 C CA . ILE E 1 36 ? 0.36304 4.41934 52.36813 1.000 30.33872 333 ILE E CA 1
ATOM 4634 C C . ILE E 1 36 ? -0.17735 5.23765 51.20814 1.000 28.01168 333 ILE E C 1
ATOM 4635 O O . ILE E 1 36 ? -1.02836 6.10816 51.42727 1.000 22.63461 333 ILE E O 1
ATOM 4651 N N . GLY E 1 37 ? 0.32400 5.03141 49.99947 1.000 25.88584 334 GLY E N 1
ATOM 4652 C CA . GLY E 1 37 ? -0.21672 5.77272 48.87744 1.000 25.89764 334 GLY E CA 1
ATOM 4653 C C . GLY E 1 37 ? 0.19884 7.24336 48.89773 1.000 21.85416 334 GLY E C 1
ATOM 4654 O O . GLY E 1 37 ? 0.99292 7.68965 49.71221 1.000 20.52739 334 GLY E O 1
ATOM 4658 N N . TYR E 1 38 ? -0.38596 7.99405 47.96751 1.000 19.06255 335 TYR E N 1
ATOM 4659 C CA . TYR E 1 38 ? -0.10803 9.41072 47.77210 1.000 20.27368 335 TYR E CA 1
ATOM 4660 C C . TYR E 1 38 ? -1.39710 10.07153 47.31008 1.000 19.06147 335 TYR E C 1
ATOM 4661 O O . TYR E 1 38 ? -2.08411 9.54513 46.42613 1.000 18.65948 335 TYR E O 1
ATOM 4679 N N . ASP E 1 39 ? -1.72261 11.21145 47.91242 1.000 17.98558 336 ASP E N 1
ATOM 4680 C CA . ASP E 1 39 ? -2.96143 11.90125 47.59383 1.000 17.41970 336 ASP E CA 1
ATOM 4681 C C . ASP E 1 39 ? -2.75845 13.40601 47.67055 1.000 19.43009 336 ASP E C 1
ATOM 4682 O O . ASP E 1 39 ? -1.88473 13.90414 48.38385 1.000 18.56222 336 ASP E O 1
ATOM 4691 N N . LEU E 1 40 ? -3.59483 14.12509 46.93211 1.000 18.92679 337 LEU E N 1
ATOM 4692 C CA . LEU E 1 40 ? -3.64334 15.57518 46.99823 1.000 21.73581 337 LEU E CA 1
ATOM 4693 C C . LEU E 1 40 ? -5.08371 16.03728 47.12740 1.000 22.43998 337 LEU E C 1
ATOM 4694 O O . LEU E 1 40 ? -5.99617 15.45273 46.52963 1.000 21.67880 337 LEU E O 1
ATOM 4710 N N . CYS E 1 41 ? -5.27754 17.12093 47.86945 1.000 21.61311 338 CYS E N 1
ATOM 4711 C CA . CYS E 1 41 ? -6.56826 17.78156 47.84606 1.000 23.55441 338 CYS E CA 1
ATOM 4712 C C . CYS E 1 41 ? -6.70695 18.53696 46.52789 1.000 24.98266 338 CYS E C 1
ATOM 4713 O O . CYS E 1 41 ? -5.73577 18.69534 45.77332 1.000 23.62546 338 CYS E O 1
ATOM 4720 N N . LYS E 1 42 ? -7.92759 19.00524 46.24985 1.000 27.12647 339 LYS E N 1
ATOM 4721 C CA . LYS E 1 42 ? -8.15746 19.64283 44.95971 1.000 26.25738 339 LYS E CA 1
ATOM 4722 C C . LYS E 1 42 ? -7.26164 20.86347 44.77394 1.000 29.82226 339 LYS E C 1
ATOM 4723 O O . LYS E 1 42 ? -6.65105 21.04946 43.70449 1.000 33.50113 339 LYS E O 1
ATOM 4742 N N . ASP E 1 43 ? -7.18289 21.71163 45.81419 1.000 29.18370 340 ASP E N 1
ATOM 4743 C CA . ASP E 1 43 ? -6.41779 22.94982 45.71705 1.000 32.20847 340 ASP E CA 1
ATOM 4744 C C . ASP E 1 43 ? -4.95096 22.67548 45.41904 1.000 31.64937 340 ASP E C 1
ATOM 4745 O O . ASP E 1 43 ? -4.34504 23.35192 44.57338 1.000 36.14121 340 ASP E O 1
ATOM 4754 N N . CYS E 1 44 ? -4.35815 21.69312 46.11140 1.000 30.94839 341 CYS E N 1
ATOM 4755 C CA . CYS E 1 44 ? -2.95823 21.37865 45.85814 1.000 30.79467 341 CYS E CA 1
ATOM 4756 C C . CYS E 1 44 ? -2.76845 20.69334 44.50734 1.000 32.93364 341 CYS E C 1
ATOM 4757 O O . CYS E 1 44 ? -1.70270 20.82184 43.89355 1.000 37.45932 341 CYS E O 1
ATOM 4764 N N . TYR E 1 45 ? -3.78391 19.97898 44.02033 1.000 30.56750 342 TYR E N 1
ATOM 4765 C CA . TYR E 1 45 ? -3.66463 19.32785 42.71815 1.000 32.13868 342 TYR E CA 1
ATOM 4766 C C . TYR E 1 45 ? -3.64206 20.35631 41.59476 1.000 37.97901 342 TYR E C 1
ATOM 4767 O O . TYR E 1 45 ? -2.87860 20.21610 40.62738 1.000 36.83854 342 TYR E O 1
ATOM 4785 N N . GLU E 1 46 ? -4.48030 21.40059 41.72804 1.000 37.67696 343 GLU E N 1
ATOM 4786 C CA . GLU E 1 46 ? -4.63606 22.51318 40.79018 1.000 40.43059 343 GLU E CA 1
ATOM 4787 C C . GLU E 1 46 ? -3.53491 23.55154 40.94796 1.000 42.21355 343 GLU E C 1
ATOM 4788 O O . GLU E 1 46 ? -3.29988 24.32219 40.01059 1.000 44.99858 343 GLU E O 1
ATOM 4800 N N . THR E 1 47 ? -2.80983 23.52391 42.07524 1.000 41.81473 344 THR E N 1
ATOM 4801 C CA . THR E 1 47 ? -1.62743 24.34438 42.33767 1.000 46.43038 344 THR E CA 1
ATOM 4802 C C . THR E 1 47 ? -0.43815 23.37278 42.40072 1.000 54.34420 344 THR E C 1
ATOM 4803 O O . THR E 1 47 ? 0.21466 23.25157 43.44318 1.000 60.01143 344 THR E O 1
ATOM 4814 N N . PRO E 1 48 ? -0.03170 22.79237 41.25928 1.000 58.80691 345 PRO E N 1
ATOM 4815 C CA . PRO E 1 48 ? 1.02910 21.77080 41.27387 1.000 56.13877 345 PRO E CA 1
ATOM 4816 C C . PRO E 1 48 ? 2.32520 22.31738 41.87065 1.000 62.88735 345 PRO E C 1
ATOM 4817 O O . PRO E 1 48 ? 2.89967 23.28174 41.36431 1.000 62.12981 345 PRO E O 1
ATOM 4828 N N . SER E 1 49 ? 2.71874 21.75729 43.01619 1.000 70.98444 346 SER E N 1
ATOM 4829 C CA . SER E 1 49 ? 4.08983 21.78907 43.52525 1.000 67.80223 346 SER E CA 1
ATOM 4830 C C . SER E 1 49 ? 4.66959 20.36851 43.46621 1.000 64.11560 346 SER E C 1
ATOM 4831 O O . SER E 1 49 ? 3.96411 19.38852 43.20250 1.000 60.52531 346 SER E O 1
ATOM 4839 N N . LYS E 1 50 ? 5.98504 20.26887 43.63245 1.000 67.39663 347 LYS E N 1
ATOM 4840 C CA . LYS E 1 50 ? 6.65767 18.97254 43.63432 1.000 66.84488 347 LYS E CA 1
ATOM 4841 C C . LYS E 1 50 ? 7.18893 18.71639 45.03953 1.000 67.59000 347 LYS E C 1
ATOM 4842 O O . LYS E 1 50 ? 6.80123 19.40803 45.98644 1.000 65.73948 347 LYS E O 1
ATOM 4861 N N . GLY E 1 53 ? 6.09264 13.98327 49.37473 1.000 40.74872 350 GLY E N 1
ATOM 4862 C CA . GLY E 1 53 ? 5.23536 13.08022 50.11483 1.000 38.83193 350 GLY E CA 1
ATOM 4863 C C . GLY E 1 53 ? 5.55924 13.04678 51.58805 1.000 41.38039 350 GLY E C 1
ATOM 4864 O O . GLY E 1 53 ? 6.72048 12.96989 51.98896 1.000 45.97120 350 GLY E O 1
ATOM 4868 N N . ARG E 1 54 ? 4.50657 13.05844 52.40036 1.000 39.52603 351 ARG E N 1
ATOM 4869 C CA . ARG E 1 54 ? 4.69239 13.10824 53.84015 1.000 42.21929 351 ARG E CA 1
ATOM 4870 C C . ARG E 1 54 ? 5.35870 11.85491 54.39857 1.000 39.81523 351 ARG E C 1
ATOM 4871 O O . ARG E 1 54 ? 5.76262 11.86772 55.56546 1.000 40.05341 351 ARG E O 1
ATOM 4892 N N . PHE E 1 55 ? 5.52475 10.79414 53.60909 1.000 36.41217 352 PHE E N 1
ATOM 4893 C CA . PHE E 1 55 ? 5.91744 9.49668 54.15420 1.000 38.29225 352 PHE E CA 1
ATOM 4894 C C . PHE E 1 55 ? 6.93515 8.79144 53.27841 1.000 44.09627 352 PHE E C 1
ATOM 4895 O O . PHE E 1 55 ? 6.87874 7.57002 53.08703 1.000 44.55170 352 PHE E O 1
ATOM 4912 N N . ASN E 1 56 ? 7.83969 9.54677 52.67457 1.000 46.13296 353 ASN E N 1
ATOM 4913 C CA . ASN E 1 56 ? 8.86500 8.96923 51.82499 1.000 55.42825 353 ASN E CA 1
ATOM 4914 C C . ASN E 1 56 ? 8.27551 8.32006 50.56967 1.000 52.89607 353 ASN E C 1
ATOM 4915 O O . ASN E 1 56 ? 8.86546 7.40092 50.01723 1.000 54.94268 353 ASN E O 1
ATOM 4926 N N . GLN E 1 57 ? 7.12758 8.78050 50.07394 1.000 44.50672 354 GLN E N 1
ATOM 4927 C CA . GLN E 1 57 ? 6.63399 8.31461 48.78327 1.000 41.81324 354 GLN E CA 1
ATOM 4928 C C . GLN E 1 57 ? 7.54724 8.90596 47.72020 1.000 40.05927 354 GLN E C 1
ATOM 4929 O O . GLN E 1 57 ? 7.77820 10.11806 47.71586 1.000 40.86467 354 GLN E O 1
ATOM 4943 N N . GLN E 1 58 ? 8.09474 8.05967 46.84955 1.000 37.03652 355 GLN E N 1
ATOM 4944 C CA . GLN E 1 58 ? 8.90915 8.53455 45.72994 1.000 39.92532 355 GLN E CA 1
ATOM 4945 C C . GLN E 1 58 ? 8.01118 8.92013 44.55740 1.000 29.86189 355 GLN E C 1
ATOM 4946 O O . GLN E 1 58 ? 8.05428 8.34675 43.45897 1.000 36.83491 355 GLN E O 1
ATOM 4960 N N . HIS E 1 59 ? 7.17115 9.91693 44.82995 1.000 29.37793 356 HIS E N 1
ATOM 4961 C CA . HIS E 1 59 ? 6.19920 10.33964 43.84465 1.000 29.46914 356 HIS E CA 1
ATOM 4962 C C . HIS E 1 59 ? 6.91856 11.22258 42.83747 1.000 28.83397 356 HIS E C 1
ATOM 4963 O O . HIS E 1 59 ? 7.64253 12.15005 43.21223 1.000 31.06554 356 HIS E O 1
ATOM 4977 N N . THR E 1 60 ? 6.70334 10.93814 41.56299 1.000 29.70409 357 THR E N 1
ATOM 4978 C CA . THR E 1 60 ? 7.37238 11.61158 40.46391 1.000 35.56071 357 THR E CA 1
ATOM 4979 C C . THR E 1 60 ? 6.36392 12.10856 39.43320 1.000 39.60564 357 THR E C 1
ATOM 4980 O O . THR E 1 60 ? 5.20695 11.69067 39.42964 1.000 35.00535 357 THR E O 1
ATOM 4991 N N . PRO E 1 61 ? 6.79971 13.01915 38.55869 1.000 41.67369 358 PRO E N 1
ATOM 4992 C CA . PRO E 1 61 ? 5.87635 13.55632 37.54326 1.000 39.15524 358 PRO E CA 1
ATOM 4993 C C . PRO E 1 61 ? 5.37955 12.52662 36.54717 1.000 34.44048 358 PRO E C 1
ATOM 4994 O O . PRO E 1 61 ? 4.42401 12.82517 35.82135 1.000 36.84468 358 PRO E O 1
ATOM 5005 N N . ASP E 1 62 ? 5.98780 11.34274 36.46938 1.000 33.91013 359 ASP E N 1
ATOM 5006 C CA . ASP E 1 62 ? 5.46735 10.30868 35.58713 1.000 35.40429 359 ASP E CA 1
ATOM 5007 C C . ASP E 1 62 ? 4.28521 9.56264 36.19425 1.000 33.73999 359 ASP E C 1
ATOM 5008 O O . ASP E 1 62 ? 3.69767 8.71788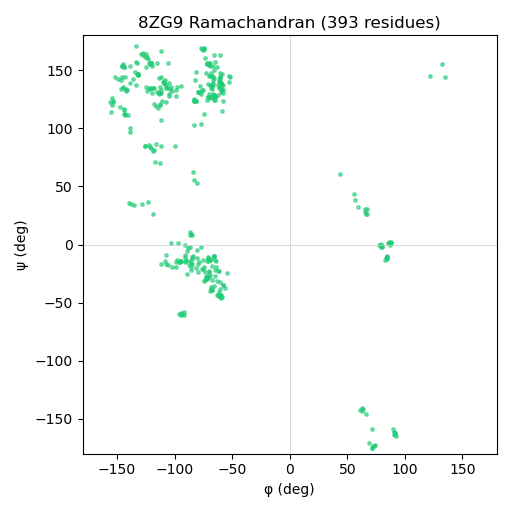 35.51048 1.000 30.87302 359 ASP E O 1
ATOM 5017 N N . HIS E 1 63 ? 3.93061 9.84159 37.45163 1.000 32.76265 360 HIS E N 1
ATOM 5018 C CA . HIS E 1 63 ? 2.84946 9.12103 38.10769 1.000 28.69673 360 HIS E CA 1
ATOM 5019 C C . HIS E 1 63 ? 1.49447 9.68800 37.69982 1.000 24.45854 360 HIS E C 1
ATOM 5020 O O . HIS E 1 63 ? 1.34780 10.88506 37.44245 1.000 25.15263 360 HIS E O 1
ATOM 5034 N N . ARG E 1 64 ? 0.49348 8.81396 37.66230 1.000 24.85417 361 ARG E N 1
ATOM 5035 C CA . ARG E 1 64 ? -0.85008 9.17615 37.23646 1.000 23.54438 361 ARG E CA 1
ATOM 5036 C C . ARG E 1 64 ? -1.75112 9.34527 38.45153 1.000 25.67978 361 ARG E C 1
ATOM 5037 O O . ARG E 1 64 ? -1.75476 8.50034 39.35104 1.000 21.77363 361 ARG E O 1
ATOM 5058 N N . LEU E 1 65 ? -2.48532 10.44546 38.47558 1.000 23.41902 362 LEU E N 1
ATOM 5059 C CA . LEU E 1 65 ? -3.43207 10.78101 39.52204 1.000 24.36240 362 LEU E CA 1
ATOM 5060 C C . LEU E 1 65 ? -4.84813 10.72372 38.96579 1.000 25.14781 362 LEU E C 1
ATOM 5061 O O . LEU E 1 65 ? -5.09098 11.06978 37.80197 1.000 26.01462 362 LEU E O 1
ATOM 5077 N N . GLU E 1 66 ? -5.78074 10.26867 39.80937 1.000 23.78531 363 GLU E N 1
ATOM 5078 C CA . GLU E 1 66 ? -7.17487 10.12260 39.41608 1.000 27.47752 363 GLU E CA 1
ATOM 5079 C C . GLU E 1 66 ? -8.06952 10.65805 40.51944 1.000 28.85379 363 GLU E C 1
ATOM 5080 O O . GLU E 1 66 ? -7.77959 10.48034 41.70505 1.000 25.67667 363 GLU E O 1
ATOM 5092 N N . LEU E 1 67 ? -9.15899 11.30543 40.11758 1.000 26.92801 364 LEU E N 1
ATOM 5093 C CA . LEU E 1 67 ? -10.17219 11.71082 41.07774 1.000 26.30000 364 LEU E CA 1
ATOM 5094 C C . LEU E 1 67 ? -10.70191 10.47165 41.78631 1.000 30.08044 364 LEU E C 1
ATOM 5095 O O . LEU E 1 67 ? -11.04012 9.47016 41.14403 1.000 29.93003 364 LEU E O 1
ATOM 5111 N N . ALA E 1 68 ? -10.76288 10.52952 43.11168 1.000 28.91132 365 ALA E N 1
ATOM 5112 C CA . ALA E 1 68 ? -11.26594 9.40504 43.89255 1.000 28.48049 365 ALA E CA 1
ATOM 5113 C C . ALA E 1 68 ? -12.70322 9.66238 44.34051 1.000 28.98017 365 ALA E C 1
ATOM 5114 O O . ALA E 1 68 ? -12.97094 10.57057 45.12340 1.000 34.79384 365 ALA E O 1
ATOM 5121 N N . TYR F 1 1 ? -22.15247 -16.37852 30.87844 1.000 14.45851 298 TYR F N 1
ATOM 5122 C CA . TYR F 1 1 ? -20.84878 -16.06784 31.44848 1.000 19.23381 298 TYR F CA 1
ATOM 5123 C C . TYR F 1 1 ? -20.26824 -14.87635 30.71921 1.000 18.46012 298 TYR F C 1
ATOM 5124 O O . TYR F 1 1 ? -20.51926 -14.69985 29.52931 1.000 14.76133 298 TYR F O 1
ATOM 5141 N N . LYS F 1 2 ? -19.49989 -14.03903 31.40653 1.000 16.85923 299 LYS F N 1
ATOM 5142 C CA . LYS F 1 2 ? -18.93671 -12.85423 30.76169 1.000 18.53748 299 LYS F CA 1
ATOM 5143 C C . LYS F 1 2 ? -17.57851 -12.50683 31.35949 1.000 20.88818 299 LYS F C 1
ATOM 5144 O O . LYS F 1 2 ? -17.45577 -12.22835 32.56119 1.000 24.01661 299 LYS F O 1
ATOM 5163 N N . PHE F 1 3 ? -16.55506 -12.55038 30.50721 1.000 20.74860 300 PHE F N 1
ATOM 5164 C CA . PHE F 1 3 ? -15.17337 -12.31826 30.91210 1.000 20.99810 300 PHE F CA 1
ATOM 5165 C C . PHE F 1 3 ? -14.94422 -10.85733 31.26360 1.000 22.38031 300 PHE F C 1
ATOM 5166 O O . PHE F 1 3 ? -15.41462 -9.95441 30.56104 1.000 22.18769 300 PHE F O 1
ATOM 5183 N N . GLY F 1 4 ? -14.20145 -10.63153 32.35682 1.000 23.00748 301 GLY F N 1
ATOM 5184 C CA . GLY F 1 4 ? -13.91074 -9.29278 32.83254 1.000 28.87117 301 GLY F CA 1
ATOM 5185 C C . GLY F 1 4 ? -14.97939 -8.67193 33.71077 1.000 26.79979 301 GLY F C 1
ATOM 5186 O O . GLY F 1 4 ? -14.72405 -7.63071 34.33244 1.000 29.72492 301 GLY F O 1
ATOM 5190 N N . GLY F 1 5 ? -16.14212 -9.29351 33.79876 1.000 28.84252 302 GLY F N 1
ATOM 5191 C CA . GLY F 1 5 ? -17.26365 -8.85626 34.58802 1.000 29.81943 302 GLY F CA 1
ATOM 5192 C C . GLY F 1 5 ? -17.98181 -7.61817 34.06403 1.000 31.38790 302 GLY F C 1
ATOM 5193 O O . GLY F 1 5 ? -17.90021 -7.23783 32.89418 1.000 30.20029 302 GLY F O 1
ATOM 5197 N N . SER F 1 6 ? -18.69868 -6.97276 34.98188 1.000 31.66226 303 SER F N 1
ATOM 5198 C CA . SER F 1 6 ? -19.65723 -5.95708 34.56413 1.000 33.88633 303 SER F CA 1
ATOM 5199 C C . SER F 1 6 ? -19.13041 -4.52295 34.47854 1.000 38.95551 303 SER F C 1
ATOM 5200 O O . SER F 1 6 ? -19.84393 -3.65831 33.96185 1.000 39.79554 303 SER F O 1
ATOM 5208 N N . ASN F 1 7 ? -17.91827 -4.24379 34.95244 1.000 36.80801 304 ASN F N 1
ATOM 5209 C CA . ASN F 1 7 ? -17.26288 -2.94191 34.85135 1.000 33.36368 304 ASN F CA 1
ATOM 5210 C C . ASN F 1 7 ? -16.28405 -2.83336 33.68608 1.000 29.29212 304 ASN F C 1
ATOM 5211 O O . ASN F 1 7 ? -15.60148 -1.80914 33.57413 1.000 29.01854 304 ASN F O 1
ATOM 5222 N N . VAL F 1 8 ? -16.14357 -3.88106 32.87322 1.000 25.33540 305 VAL F N 1
ATOM 5223 C CA . VAL F 1 8 ? -15.37009 -3.81138 31.63835 1.000 22.80510 305 VAL F CA 1
ATOM 5224 C C . VAL F 1 8 ? -16.38959 -3.82789 30.50920 1.000 22.34189 305 VAL F C 1
ATOM 5225 O O . VAL F 1 8 ? -17.14379 -4.79915 30.36854 1.000 24.28841 305 VAL F O 1
ATOM 5238 N N . HIS F 1 9 ? -16.36115 -2.80484 29.65402 1.000 19.41135 306 HIS F N 1
ATOM 5239 C CA . HIS F 1 9 ? -17.39586 -2.66759 28.62806 1.000 19.11364 306 HIS F CA 1
ATOM 5240 C C . HIS F 1 9 ? -16.75283 -2.89375 27.26335 1.000 18.08197 306 HIS F C 1
ATOM 5241 O O . HIS F 1 9 ? -16.34187 -1.94809 26.58638 1.000 17.04233 306 HIS F O 1
ATOM 5255 N N . PHE F 1 10 ? -16.64414 -4.17161 26.87105 1.000 15.86829 307 PHE F N 1
ATOM 5256 C CA . PHE F 1 10 ? -16.01734 -4.48772 25.59406 1.000 17.36523 307 PHE F CA 1
ATOM 5257 C C . PHE F 1 10 ? -16.81957 -3.85713 24.47650 1.000 18.54759 307 PHE F C 1
ATOM 5258 O O . PHE F 1 10 ? -18.05285 -3.89467 24.49108 1.000 19.87856 307 PHE F O 1
ATOM 5275 N N . GLY F 1 11 ? -16.10238 -3.32750 23.48629 1.000 18.91607 308 GLY F N 1
ATOM 5276 C CA . GLY F 1 11 ? -16.71229 -2.70949 22.33633 1.000 20.23255 308 GLY F CA 1
ATOM 5277 C C . GLY F 1 11 ? -17.19658 -1.29812 22.54804 1.000 18.00691 308 GLY F C 1
ATOM 5278 O O . GLY F 1 11 ? -17.68142 -0.68759 21.58983 1.000 19.88566 308 GLY F O 1
ATOM 5282 N N . ALA F 1 12 ? -17.07593 -0.75644 23.75512 1.000 16.36187 309 ALA F N 1
ATOM 5283 C CA . ALA F 1 12 ? -17.55026 0.58438 24.05921 1.000 19.28158 309 ALA F CA 1
ATOM 5284 C C . ALA F 1 12 ? -16.37093 1.48989 24.37189 1.000 20.64859 309 ALA F C 1
ATOM 5285 O O . ALA F 1 12 ? -15.52053 1.15294 25.20454 1.000 17.66406 309 ALA F O 1
ATOM 5292 N N . GLY F 1 13 ? -16.33138 2.63922 23.70697 1.000 19.35209 310 GLY F N 1
ATOM 5293 C CA . GLY F 1 13 ? -15.31446 3.63150 23.96572 1.000 17.03173 310 GLY F CA 1
ATOM 5294 C C . GLY F 1 13 ? -15.89625 4.96632 24.37277 1.000 18.52421 310 GLY F C 1
ATOM 5295 O O . GLY F 1 13 ? -17.05458 5.26589 24.06814 1.000 16.77110 310 GLY F O 1
ATOM 5299 N N . CYS F 1 14 ? -15.10453 5.76348 25.08531 1.000 17.29385 311 CYS F N 1
ATOM 5300 C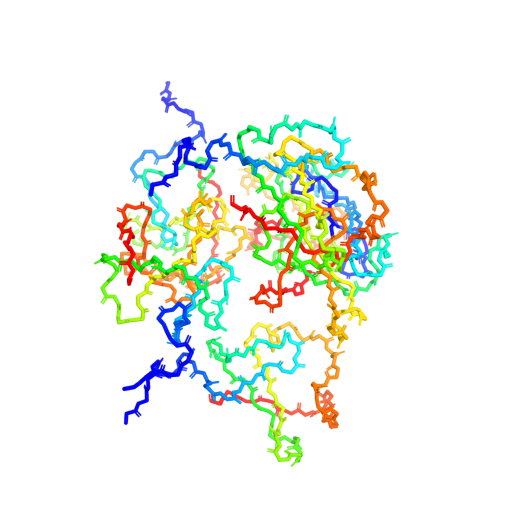 CA . CYS F 1 14 ? -15.52096 7.09347 25.51028 1.000 17.55200 311 CYS F CA 1
ATOM 5301 C C . CYS F 1 14 ? -15.28068 8.06936 24.36513 1.000 19.30632 311 CYS F C 1
ATOM 5302 O O . CYS F 1 14 ? -14.16194 8.16272 23.85001 1.000 19.39316 311 CYS F O 1
ATOM 5309 N N . ASP F 1 15 ? -16.33507 8.77877 23.95818 1.000 20.39075 312 ASP F N 1
ATOM 5310 C CA . ASP F 1 15 ? -16.23202 9.70101 22.83828 1.000 19.38919 312 ASP F CA 1
ATOM 5311 C C . ASP F 1 15 ? -15.38464 10.93094 23.15795 1.000 24.85834 312 ASP F C 1
ATOM 5312 O O . ASP F 1 15 ? -15.00235 11.65047 22.22167 1.000 26.37341 312 ASP F O 1
ATOM 5321 N N . SER F 1 16 ? -15.06885 11.17214 24.43924 1.000 25.12692 313 SER F N 1
ATOM 5322 C CA . SER F 1 16 ? -14.24325 12.31451 24.82818 1.000 27.67112 313 SER F CA 1
ATOM 5323 C C . SER F 1 16 ? -12.76064 11.96556 24.95552 1.000 27.51352 313 SER F C 1
ATOM 5324 O O . SER F 1 16 ? -11.92498 12.52536 24.23556 1.000 28.03015 313 SER F O 1
ATOM 5332 N N . CYS F 1 17 ? -12.42611 11.03081 25.85366 1.000 24.07420 314 CYS F N 1
ATOM 5333 C CA . CYS F 1 17 ? -11.04433 10.66663 26.12570 1.000 22.94734 314 CYS F CA 1
ATOM 5334 C C . CYS F 1 17 ? -10.57673 9.44454 25.34944 1.000 26.66741 314 CYS F C 1
ATOM 5335 O O . CYS F 1 17 ? -9.36707 9.19953 25.28090 1.000 25.90433 314 CYS F O 1
ATOM 5342 N N . GLY F 1 18 ? -11.49163 8.67400 24.76508 1.000 23.78638 315 GLY F N 1
ATOM 5343 C CA . GLY F 1 18 ? -11.09603 7.57729 23.91162 1.000 24.73689 315 GLY F CA 1
ATOM 5344 C C . GLY F 1 18 ? -10.83146 6.26441 24.60913 1.000 22.53533 315 GLY F C 1
ATOM 5345 O O . GLY F 1 18 ? -10.46794 5.29029 23.93637 1.000 22.30964 315 GLY F O 1
ATOM 5349 N N . VAL F 1 19 ? -11.00265 6.19149 25.92859 1.000 24.54581 316 VAL F N 1
ATOM 5350 C CA . VAL F 1 19 ? -10.73520 4.93677 26.61514 1.000 21.03388 316 VAL F CA 1
ATOM 5351 C C . VAL F 1 19 ? -11.62760 3.86950 26.00425 1.000 22.56788 316 VAL F C 1
ATOM 5352 O O . VAL F 1 19 ? -12.83835 4.06798 25.84215 1.000 17.60340 316 VAL F O 1
ATOM 5365 N N . TYR F 1 20 ? -11.02074 2.73282 25.64793 1.000 19.28652 317 TYR F N 1
ATOM 5366 C CA . TYR F 1 20 ? -11.66769 1.63957 24.92894 1.000 19.35121 317 TYR F CA 1
ATOM 5367 C C . TYR F 1 20 ? -10.91535 0.35224 25.23407 1.000 23.80249 317 TYR F C 1
ATOM 5368 O O . TYR F 1 20 ? -9.75988 0.19961 24.81418 1.000 21.28153 317 TYR F O 1
ATOM 5386 N N . PRO F 1 21 ? -11.54048 -0.61592 25.92293 1.000 19.45659 318 PRO F N 1
ATOM 5387 C CA . PRO F 1 21 ? -12.89469 -0.54888 26.48871 1.000 19.15933 318 PRO F CA 1
ATOM 5388 C C . PRO F 1 21 ? -13.02239 0.40532 27.66323 1.000 19.63295 318 PRO F C 1
ATOM 5389 O O . PRO F 1 21 ? -12.04059 0.61917 28.37040 1.000 20.97034 318 PRO F O 1
ATOM 5400 N N . ILE F 1 22 ? -14.22427 0.93770 27.89077 1.000 17.75553 319 ILE F N 1
ATOM 5401 C CA . ILE F 1 22 ? -14.47098 1.72534 29.09255 1.000 17.48119 319 ILE F CA 1
ATOM 5402 C C . ILE F 1 22 ? -14.36574 0.81933 30.31024 1.000 20.52010 319 ILE F C 1
ATOM 5403 O O . ILE F 1 22 ? -15.00286 -0.23966 30.36898 1.000 21.47223 319 ILE F O 1
ATOM 5419 N N . ILE F 1 23 ? -13.55933 1.22915 31.28646 1.000 19.14783 320 ILE F N 1
ATOM 5420 C CA . ILE F 1 23 ? -13.43291 0.53188 32.56115 1.000 22.89857 320 ILE F CA 1
ATOM 5421 C C . ILE F 1 23 ? -14.12614 1.36620 33.62400 1.000 21.50420 320 ILE F C 1
ATOM 5422 O O . ILE F 1 23 ? -13.93470 2.58783 33.68772 1.000 23.15395 320 ILE F O 1
ATOM 5438 N N . GLY F 1 24 ? -14.91185 0.71129 34.46413 1.000 26.22965 321 GLY F N 1
ATOM 5439 C CA . GLY F 1 24 ? -15.71948 1.43534 35.40664 1.000 25.98709 321 GLY F CA 1
ATOM 5440 C C . GLY F 1 24 ? -17.06843 1.77261 34.81058 1.000 28.34141 321 GLY F C 1
ATOM 5441 O O . GLY F 1 24 ? -17.54232 1.16519 33.84084 1.000 28.52227 321 GLY F O 1
ATOM 5445 N N . ASP F 1 25 ? -17.69074 2.78176 35.40672 1.000 27.30956 322 ASP F N 1
ATOM 5446 C CA . ASP F 1 25 ? -19.02481 3.16529 34.99267 1.000 28.27595 322 ASP F CA 1
ATOM 5447 C C . ASP F 1 25 ? -19.00924 3.72677 33.58220 1.000 26.02518 322 ASP F C 1
ATOM 5448 O O . ASP F 1 25 ? -18.12679 4.51207 33.20561 1.000 27.53733 322 ASP F O 1
ATOM 5457 N N . ARG F 1 26 ? -20.04556 3.37325 32.83609 1.000 25.81852 323 ARG F N 1
ATOM 5458 C CA . ARG F 1 26 ? -20.25281 3.81077 31.46957 1.000 22.86630 323 ARG F CA 1
ATOM 5459 C C . ARG F 1 26 ? -21.57200 4.56618 31.43815 1.000 24.76396 323 ARG F C 1
ATOM 5460 O O . ARG F 1 26 ? -22.59919 4.04014 31.87813 1.000 24.25795 323 ARG F O 1
ATOM 5481 N N . TYR F 1 27 ? -21.55887 5.75020 30.84935 1.000 22.98707 324 TYR F N 1
ATOM 5482 C CA . TYR F 1 27 ? -22.73721 6.59386 30.72681 1.000 25.24999 324 TYR F CA 1
ATOM 5483 C C . TYR F 1 27 ? -23.08431 6.62729 29.25061 1.000 20.71634 324 TYR F C 1
ATOM 5484 O O . TYR F 1 27 ? -22.36325 7.21883 28.43996 1.000 21.96998 324 TYR F O 1
ATOM 5502 N N . ARG F 1 28 ? -24.15463 5.93895 28.91073 1.000 22.26330 325 ARG F N 1
ATOM 5503 C CA . ARG F 1 28 ? -24.60272 5.76856 27.54486 1.000 20.02040 325 ARG F CA 1
ATOM 5504 C C . ARG F 1 28 ? -25.69456 6.78650 27.26273 1.000 26.66565 325 ARG F C 1
ATOM 5505 O O . ARG F 1 28 ? -26.54697 7.03409 28.11918 1.000 25.08166 325 ARG F O 1
ATOM 5526 N N . CYS F 1 29 ? -25.61750 7.43676 26.10551 1.000 22.68587 326 CYS F N 1
ATOM 5527 C CA . CYS F 1 29 ? -26.64502 8.39426 25.72881 1.000 23.28075 326 CYS F CA 1
ATOM 5528 C C . CYS F 1 29 ? -27.93886 7.66337 25.41829 1.000 24.13134 326 CYS F C 1
ATOM 5529 O O . CYS F 1 29 ? -27.94630 6.73010 24.61322 1.000 25.30960 326 CYS F O 1
ATOM 5536 N N . LYS F 1 30 ? -29.03778 8.11646 26.01873 1.000 25.12887 327 LYS F N 1
ATOM 5537 C CA . LYS F 1 30 ? -30.32165 7.48563 25.77509 1.000 29.30956 327 LYS F CA 1
ATOM 5538 C C . LYS F 1 30 ? -31.00757 8.04084 24.54342 1.000 30.87154 327 LYS F C 1
ATOM 5539 O O . LYS F 1 30 ? -31.96577 7.42802 24.05859 1.000 32.10906 327 LYS F O 1
ATOM 5558 N N . ASP F 1 31 ? -30.55316 9.20355 24.04903 1.000 24.37029 328 ASP F N 1
ATOM 5559 C CA . ASP F 1 31 ? -31.23462 9.93425 22.98663 1.000 28.55431 328 ASP F CA 1
ATOM 5560 C C . ASP F 1 31 ? -30.56353 9.84961 21.61764 1.000 30.31566 328 ASP F C 1
ATOM 5561 O O . ASP F 1 31 ? -31.23505 10.10210 20.60955 1.000 32.69831 328 ASP F O 1
ATOM 5570 N N . CYS F 1 32 ? -29.28876 9.46468 21.54208 1.000 25.51405 329 CYS F N 1
ATOM 5571 C CA . CYS F 1 32 ? -28.65476 9.29439 20.24226 1.000 27.55017 329 CYS F CA 1
ATOM 5572 C C . CYS F 1 32 ? -29.29222 8.08149 19.56868 1.000 31.42545 329 CYS F C 1
ATOM 5573 O O . CYS F 1 32 ? -29.38158 7.00659 20.17443 1.000 30.00818 329 CYS F O 1
ATOM 5580 N N . LYS F 1 33 ? -29.79336 8.26381 18.34133 1.000 32.35929 330 LYS F N 1
ATOM 5581 C CA . LYS F 1 33 ? -30.50556 7.18915 17.66547 1.000 35.93185 330 LYS F CA 1
ATOM 5582 C C . LYS F 1 33 ? -29.61541 6.36455 16.74197 1.000 34.37827 330 LYS F C 1
ATOM 5583 O O . LYS F 1 33 ? -30.03618 5.27936 16.31566 1.000 33.71946 330 LYS F O 1
ATOM 5602 N N . GLU F 1 34 ? -28.41096 6.84575 16.41241 1.000 29.63349 331 GLU F N 1
ATOM 5603 C CA . GLU F 1 34 ? -27.48447 6.04013 15.63057 1.000 32.26107 331 GLU F CA 1
ATOM 5604 C C . GLU F 1 34 ? -27.15486 4.76760 16.40495 1.000 32.25230 331 GLU F C 1
ATOM 5605 O O . GLU F 1 34 ? -27.00133 4.80017 17.63055 1.000 29.27498 331 GLU F O 1
ATOM 5617 N N . GLU F 1 35 ? -27.02004 3.64605 15.68594 1.000 31.07455 332 GLU F N 1
ATOM 5618 C CA . GLU F 1 35 ? -26.65896 2.40677 16.37055 1.000 34.40192 332 GLU F CA 1
ATOM 5619 C C . GLU F 1 35 ? -25.36237 2.56292 17.15612 1.000 30.73428 332 GLU F C 1
ATOM 5620 O O . GLU F 1 35 ? -25.22009 2.00383 18.25112 1.000 32.96711 332 GLU F O 1
ATOM 5632 N N . ILE F 1 36 ? -24.40251 3.31071 16.60848 1.000 30.29416 333 ILE F N 1
ATOM 5633 C CA . ILE F 1 36 ? -23.09883 3.42477 17.25540 1.000 27.27014 333 ILE F CA 1
ATOM 5634 C C . ILE F 1 36 ? -23.22983 4.12667 18.60056 1.000 25.51838 333 ILE F C 1
ATOM 5635 O O . ILE F 1 36 ? -22.42147 3.91107 19.51408 1.000 24.88036 333 ILE F O 1
ATOM 5651 N N . GLY F 1 37 ? -24.23091 4.96943 18.74606 1.000 21.63460 334 GLY F N 1
ATOM 5652 C CA . GLY F 1 37 ? -24.45284 5.59200 20.01710 1.000 24.30025 334 GLY F CA 1
ATOM 5653 C C . GLY F 1 37 ? -23.36989 6.59198 20.38162 1.000 19.11925 334 GLY F C 1
ATOM 5654 O O . GLY F 1 37 ? -22.49491 6.95242 19.59827 1.000 19.56417 334 GLY F O 1
ATOM 5658 N N . TYR F 1 38 ? -23.45661 7.02912 21.63129 1.000 18.54271 335 TYR F N 1
ATOM 5659 C CA . TYR F 1 38 ? -22.55186 8.00851 22.20683 1.000 20.11710 335 TYR F CA 1
ATOM 5660 C C . TYR F 1 38 ? -22.36974 7.60046 23.66336 1.000 21.53353 335 TYR F C 1
ATOM 5661 O O . TYR F 1 38 ? -23.34086 7.21709 24.32271 1.000 21.91842 335 TYR F O 1
ATOM 5679 N N . ASP F 1 39 ? -21.13375 7.62375 24.15323 1.000 17.78511 336 ASP F N 1
ATOM 5680 C CA . ASP F 1 39 ? -20.87136 7.20818 25.52383 1.000 18.15571 336 ASP F CA 1
ATOM 5681 C C . ASP F 1 39 ? -19.76759 8.05021 26.13702 1.000 19.46100 336 ASP F C 1
ATOM 5682 O O . ASP F 1 39 ? -18.87131 8.52926 25.44159 1.000 17.73853 336 ASP F O 1
ATOM 5691 N N . LEU F 1 40 ? -19.81202 8.17048 27.46040 1.000 19.96701 337 LEU F N 1
ATOM 5692 C CA . LEU F 1 40 ? -18.75293 8.80976 28.22115 1.000 17.99574 337 LEU F CA 1
ATOM 5693 C C . LEU F 1 40 ? -18.36646 7.92036 29.39781 1.000 23.88167 337 LEU F C 1
ATOM 5694 O O . LEU F 1 40 ? -19.20737 7.23690 29.98757 1.000 22.84125 337 LEU F O 1
ATOM 5710 N N . CYS F 1 41 ? -17.09001 7.95548 29.75973 1.000 19.57894 338 CYS F N 1
ATOM 5711 C CA . CYS F 1 41 ? -16.64935 7.35150 31.00605 1.000 21.90946 338 CYS F CA 1
ATOM 5712 C C . CYS F 1 41 ? -17.07389 8.24556 32.15669 1.000 26.14305 338 CYS F C 1
ATOM 5713 O O . CYS F 1 41 ? -17.51108 9.38265 31.95713 1.000 28.91351 338 CYS F O 1
ATOM 5720 N N . LYS F 1 42 ? -16.96243 7.72044 33.37540 1.000 26.38687 339 LYS F N 1
ATOM 5721 C CA . LYS F 1 42 ? -17.45880 8.49709 34.50190 1.000 28.31196 339 LYS F CA 1
ATOM 5722 C C . LYS F 1 42 ? -16.69833 9.81416 34.63686 1.000 31.24101 339 LYS F C 1
ATOM 5723 O O . LYS F 1 42 ? -17.31293 10.86826 34.86354 1.000 32.54601 339 LYS F O 1
ATOM 5742 N N . ASP F 1 43 ? -15.35956 9.77847 34.49983 1.000 30.32177 340 ASP F N 1
ATOM 5743 C CA . ASP F 1 43 ? -14.57017 11.00556 34.64537 1.000 34.38941 340 ASP F CA 1
ATOM 5744 C C . ASP F 1 43 ? -15.00285 12.07135 33.63545 1.000 37.98610 340 ASP F C 1
ATOM 5745 O O . ASP F 1 43 ? -15.15068 13.25364 33.98117 1.000 39.81483 340 ASP F O 1
ATOM 5754 N N . CYS F 1 44 ? -15.19867 11.67422 32.37354 1.000 30.51501 341 CYS F N 1
ATOM 5755 C CA . CYS F 1 44 ? -15.61479 12.64717 31.37396 1.000 32.28223 341 CYS F CA 1
ATOM 5756 C C . CYS F 1 44 ? -17.06806 13.06414 31.55823 1.000 34.54725 341 CYS F C 1
ATOM 5757 O O . CYS F 1 44 ? -17.41347 14.21808 31.27884 1.000 37.02946 341 CYS F O 1
ATOM 5764 N N . TYR F 1 45 ? -17.91236 12.17174 32.08782 1.000 34.23430 342 TYR F N 1
ATOM 5765 C CA . TYR F 1 45 ? -19.31317 12.51787 32.31857 1.000 35.01007 342 TYR F CA 1
ATOM 5766 C C . TYR F 1 45 ? -19.46140 13.57125 33.41093 1.000 40.56644 342 TYR F C 1
ATOM 5767 O O . TYR F 1 45 ? -20.28402 14.49131 33.28997 1.000 41.90165 342 TYR F O 1
ATOM 5785 N N . GLU F 1 46 ? -18.65797 13.45688 34.46802 1.000 40.19513 343 GLU F N 1
ATOM 5786 C CA . GLU F 1 46 ? -18.65060 14.37712 35.59871 1.000 44.97054 343 GLU F CA 1
ATOM 5787 C C . GLU F 1 46 ? -17.89561 15.66795 35.32621 1.000 50.84749 343 GLU F C 1
ATOM 5788 O O . GLU F 1 46 ? -18.09261 16.64138 36.06953 1.000 54.02083 343 GLU F O 1
ATOM 5800 N N . THR F 1 47 ? -17.08415 15.71093 34.26658 1.000 51.47930 344 THR F N 1
ATOM 5801 C CA . THR F 1 47 ? -16.40127 16.93333 33.84070 1.000 56.43421 344 THR F CA 1
ATOM 5802 C C . THR F 1 47 ? -16.87134 17.34134 32.43767 1.000 56.68818 344 THR F C 1
ATOM 5803 O O . THR F 1 47 ? -16.08049 17.35377 31.48809 1.000 63.64752 344 THR F O 1
ATOM 5814 N N . PRO F 1 48 ? -18.13954 17.83404 32.29755 1.000 60.77652 345 PRO F N 1
ATOM 5815 C CA . PRO F 1 48 ? -18.62206 18.14761 30.93383 1.000 66.21306 345 PRO F CA 1
ATOM 5816 C C . PRO F 1 48 ? -17.77075 19.21268 30.24363 1.000 67.26954 345 PRO F C 1
ATOM 5817 O O . PRO F 1 48 ? -17.22827 20.02240 30.98752 1.000 71.78688 345 PRO F O 1
ATOM 5828 N N . LYS F 1 50 ? -17.51485 20.25391 25.91154 1.000 58.87139 347 LYS F N 1
ATOM 5829 C CA . LYS F 1 50 ? -18.12224 19.94384 24.61624 1.000 56.78740 347 LYS F CA 1
ATOM 5830 C C . LYS F 1 50 ? -17.19007 19.05358 23.80300 1.000 53.52798 347 LYS F C 1
ATOM 5831 O O . LYS F 1 50 ? -16.01007 19.35653 23.65845 1.000 55.63287 347 LYS F O 1
ATOM 5850 N N . VAL F 1 51 ? -17.70475 17.93548 23.30265 1.000 47.20607 348 VAL F N 1
ATOM 5851 C CA . VAL F 1 51 ? -16.91733 17.07342 22.42510 1.000 45.11378 348 VAL F CA 1
ATOM 5852 C C . VAL F 1 51 ? -17.83240 16.48250 21.35911 1.000 35.84512 348 VAL F C 1
ATOM 5853 O O . VAL F 1 51 ? -18.78053 15.75235 21.68841 1.000 34.06447 348 VAL F O 1
ATOM 5866 N N . PRO F 1 52 ? -17.61200 16.79245 20.08229 1.000 36.54351 349 PRO F N 1
ATOM 5867 C CA . PRO F 1 52 ? -18.28962 16.03675 19.02362 1.000 35.11994 349 PRO F CA 1
ATOM 5868 C C . PRO F 1 52 ? -17.89727 14.56701 19.10516 1.000 35.12109 349 PRO F C 1
ATOM 5869 O O . PRO F 1 52 ? -16.76599 14.22260 19.45754 1.000 37.30982 349 PRO F O 1
ATOM 5880 N N . GLY F 1 53 ? -18.85685 13.69572 18.79667 1.000 32.56714 350 GLY F N 1
ATOM 5881 C CA . GLY F 1 53 ? -18.58715 12.27098 18.79486 1.000 32.32849 350 GLY F CA 1
ATOM 5882 C C . GLY F 1 53 ? -17.58130 11.87982 17.72361 1.000 33.64145 350 GLY F C 1
ATOM 5883 O O . GLY F 1 53 ? -17.37876 12.57907 16.72310 1.000 32.92599 350 GLY F O 1
ATOM 5887 N N . ARG F 1 54 ? -16.93033 10.72885 17.93788 1.000 32.84173 351 ARG F N 1
ATOM 5888 C CA . ARG F 1 54 ? -15.91165 10.26308 17.00580 1.000 36.61673 351 ARG F CA 1
ATOM 5889 C C . ARG F 1 54 ? -16.50482 9.87930 15.66037 1.000 32.53882 351 ARG F C 1
ATOM 5890 O O . ARG F 1 54 ? -15.76492 9.78583 14.67338 1.000 35.57183 351 ARG F O 1
ATOM 5911 N N . PHE F 1 55 ? -17.81598 9.64646 15.59471 1.000 29.15040 352 PHE F N 1
ATOM 5912 C CA . PHE F 1 55 ? -18.43877 9.25846 14.34027 1.000 30.56923 352 PHE F CA 1
ATOM 5913 C C . PHE F 1 55 ? -19.47465 10.27493 13.89147 1.000 31.60383 352 PHE F C 1
ATOM 5914 O O . PHE F 1 55 ? -20.41532 9.92606 13.16303 1.000 31.51814 352 PHE F O 1
ATOM 5931 N N . ASN F 1 56 ? -19.31453 11.53055 14.30973 1.000 30.85491 353 ASN F N 1
ATOM 5932 C CA . ASN F 1 56 ? -20.23756 12.58915 13.91348 1.000 29.97432 353 ASN F CA 1
ATOM 5933 C C . ASN F 1 56 ? -21.66055 12.25687 14.35626 1.000 31.77424 353 ASN F C 1
ATOM 5934 O O . ASN F 1 56 ? -22.63276 12.62261 13.68372 1.000 32.11224 353 ASN F O 1
ATOM 5945 N N . GLN F 1 57 ? -21.80123 11.56063 15.48749 1.000 25.82288 354 GLN F N 1
ATOM 5946 C CA . GLN F 1 57 ? -23.13807 11.28039 15.98341 1.000 27.18725 354 GLN F CA 1
ATOM 5947 C C . GLN F 1 57 ? -23.85675 12.61047 16.20552 1.000 24.03639 354 GLN F C 1
ATOM 5948 O O . GLN F 1 57 ? -23.23036 13.62013 16.55517 1.000 25.39335 354 GLN F O 1
ATOM 5962 N N . GLN F 1 58 ? -25.17584 12.61868 15.98149 1.000 27.25882 355 GLN F N 1
ATOM 5963 C CA . GLN F 1 58 ? -25.97117 13.83372 16.17332 1.000 26.85220 355 GLN F CA 1
ATOM 5964 C C . GLN F 1 58 ? -26.31076 14.03028 17.65438 1.000 23.06387 355 GLN F C 1
ATOM 5965 O O . GLN F 1 58 ? -27.45807 14.23417 18.05970 1.000 28.08564 355 GLN F O 1
ATOM 5979 N N . HIS F 1 59 ? -25.26134 13.99477 18.46433 1.000 22.92575 356 HIS F N 1
ATOM 5980 C CA . HIS F 1 59 ? -25.35440 14.20500 19.89896 1.000 22.11129 356 HIS F CA 1
ATOM 5981 C C . HIS F 1 59 ? -25.37500 15.71380 20.18409 1.000 20.72219 356 HIS F C 1
ATOM 5982 O O . HIS F 1 59 ? -24.76462 16.51572 19.45742 1.000 25.56733 356 HIS F O 1
ATOM 5996 N N . THR F 1 60 ? -26.18135 16.10170 21.16623 1.000 21.49294 357 THR F N 1
ATOM 5997 C CA . THR F 1 60 ? -26.30202 17.50501 21.55270 1.000 22.30908 357 THR F CA 1
ATOM 5998 C C . THR F 1 60 ? -26.06964 17.58337 23.03998 1.000 24.65292 357 THR F C 1
ATOM 5999 O O . THR F 1 60 ? -26.17560 16.57674 23.75306 1.000 19.06765 357 THR F O 1
ATOM 6010 N N . PRO F 1 61 ? -25.78521 18.77876 23.57252 1.000 23.23801 358 PRO F N 1
ATOM 6011 C CA . PRO F 1 61 ? -25.69227 18.93039 25.02938 1.000 23.38901 358 PRO F CA 1
ATOM 6012 C C . PRO F 1 61 ? -27.02114 18.70066 25.74211 1.000 27.12984 358 PRO F C 1
ATOM 6013 O O . PRO F 1 61 ? -27.03974 18.63083 26.97703 1.000 25.98642 358 PRO F O 1
ATOM 6024 N N . ASP F 1 62 ? -28.12569 18.59529 25.00197 1.000 26.24465 359 ASP F N 1
ATOM 6025 C CA . ASP F 1 62 ? -29.44198 18.36908 25.57900 1.000 27.62542 359 ASP F CA 1
ATOM 6026 C C . ASP F 1 62 ? -29.73923 16.89194 25.80651 1.000 30.53512 359 ASP F C 1
ATOM 6027 O O . ASP F 1 62 ? -30.60553 16.57257 26.62996 1.000 31.66426 359 ASP F O 1
ATOM 6036 N N . HIS F 1 63 ? -29.05299 15.99429 25.09441 1.000 25.76187 360 HIS F N 1
ATOM 6037 C CA . HIS F 1 63 ? -29.25020 14.55927 25.26563 1.000 24.90675 360 HIS F CA 1
ATOM 6038 C C . HIS F 1 63 ? -28.92126 14.14438 26.69719 1.000 24.10106 360 HIS F C 1
ATOM 6039 O O . HIS F 1 63 ? -28.05948 14.72773 27.36695 1.000 25.11369 360 HIS F O 1
ATOM 6053 N N . ARG F 1 64 ? -29.63469 13.13420 27.17123 1.000 23.45179 361 ARG F N 1
ATOM 6054 C CA . ARG F 1 64 ? -29.48072 12.61729 28.52261 1.000 26.11050 361 ARG F CA 1
ATOM 6055 C C . ARG F 1 64 ? -28.59066 11.38079 28.49166 1.000 23.23286 361 ARG F C 1
ATOM 6056 O O . ARG F 1 64 ? -28.78990 10.49217 27.65551 1.000 23.43102 361 ARG F O 1
ATOM 6077 N N . LEU F 1 65 ? -27.60919 11.32496 29.38822 1.000 27.76377 362 LEU F N 1
ATOM 6078 C CA . LEU F 1 65 ? -26.78033 10.13895 29.53565 1.000 28.37650 362 LEU F CA 1
ATOM 6079 C C . LEU F 1 65 ? -27.12259 9.44751 30.84950 1.000 31.68613 362 LEU F C 1
ATOM 6080 O O . LEU F 1 65 ? -27.33372 10.11547 31.87239 1.000 33.21214 362 LEU F O 1
ATOM 6096 N N . GLU F 1 66 ? -27.18487 8.11035 30.80530 1.000 31.48879 363 GLU F N 1
ATOM 6097 C CA . GLU F 1 66 ? -27.54251 7.30294 31.96092 1.000 32.56831 363 GLU F CA 1
ATOM 6098 C C . GLU F 1 66 ? -26.55931 6.15275 32.11935 1.000 34.50374 363 GLU F C 1
ATOM 6099 O O . GLU F 1 66 ? -25.92716 5.70879 31.16154 1.000 29.70309 363 GLU F O 1
ATOM 6111 N N . LEU F 1 67 ? -26.45849 5.66447 33.34818 1.000 32.33992 364 LEU F N 1
ATOM 6112 C CA . LEU F 1 67 ? -25.64731 4.49285 33.63579 1.000 33.86076 364 LEU F CA 1
ATOM 6113 C C . LEU F 1 67 ? -26.13145 3.29009 32.83747 1.000 33.18030 364 LEU F C 1
ATOM 6114 O O . LEU F 1 67 ? -27.33086 3.01192 32.77643 1.000 35.70043 364 LEU F O 1
ATOM 6130 N N . ALA F 1 68 ? -25.19372 2.58207 32.21703 1.000 27.37611 365 ALA F N 1
ATOM 6131 C CA . ALA F 1 68 ? -25.52729 1.41071 31.42100 1.000 31.25310 365 ALA F CA 1
ATOM 6132 C C . ALA F 1 68 ? -25.27194 0.13206 32.21630 1.000 40.83147 365 ALA F C 1
ATOM 6133 O O . ALA F 1 68 ? -24.94225 0.17924 33.40314 1.000 43.19739 365 ALA F O 1
#

Radius of gyration: 23.3 Å; Cα contacts (8 Å, |Δi|>4): 826; chains: 6; bounding box: 44×64×60 Å

InterPro domains:
  IPR000433 Zinc finger, ZZ-type [PF00569] (306-347)
  IPR000433 Zinc finger, ZZ-type [PS01357] (311-341)
  IPR000433 Zinc finger, ZZ-type [PS50135] (306-370)
  IPR000433 Zinc finger, ZZ-type [SM00291] (305-354)
  IPR001841 Zinc finger, RING-type [PS50089] (26-66)
  IPR001841 Zinc finger, RING-type [PS50089] (192-232)
  IPR001841 Zinc finger, RING-type [SM00184] (26-65)
  IPR001841 Zinc finger, RING-type [SM00184] (192-231)
  IPR013083 Zinc finger, RING/FYVE/PHD-type [G3DSA:3.30.40.10] (1-113)
  IPR013083 Zinc finger, RING/FYVE/PHD-type [G3DSA:3.30.40.10] (160-285)
  IPR017907 Zinc finger, RING-type, conserved site [PS00518] (207-216)
  IPR027370 Zinc finger, RING-type, eukaryotic [PF13445] (192-228)
  IPR043145 Zinc finger, ZZ-type superfamily [G3DSA:3.30.60.90] (300-365)

Nearest PDB structures (foldseek):
  6ww3-assembly2_B  TM=9.032E-01  e=1.193E-04  Homo sapiens
  6ww4-assembly2_A  TM=9.108E-01  e=7.024E-04  Homo sapiens
  6e83-assembly1_B  TM=8.062E-01  e=5.452E-04  Homo sapiens
  6e86-assembly1_B  TM=7.779E-01  e=7.483E-04  Homo sapiens
  2fc7-assembly1_A  TM=8.153E-01  e=1.816E-03  Homo sapiens

GO terms:
  GO:0061630 ubiquitin protein ligase activity (F, IDA)
  GO:0071596 ubiquitin-dependent protein catabolic process via the N-end rule pathway (P, IDA)
  GO:0050832 defense response to fungus (P, IMP)
  GO:0004842 ubiquitin-protein transferase activity (F, TAS)
  GO:0000151 ubiquitin ligase complex (C, TAS)
  GO:0006511 ubiquitin-dependent protein catabolic process (P, TAS)

B-factor: mean 32.41, std 13.15, range [7.67, 97.99]

Sequence (405 aa):
YKFGGSNVHFGAGCDSCGVYPIIGDRYRCKDCKEEIGYDLCKDCYETPSKVPGRFNQQHTPDHRLELAYKFGGSNVHFGAGCDSCGVYPIIGDRYRCKDCKEEIGYDLCKDCYETPSKVPGRFNQQHTPDHRLELAYKFGGSNVHFGAGCDSCGVYPIIGDRYRCKDCKEEIGYDLCKDCYETPSKVPGRFNQQHTPDHRLELAYKFGGSNVHFGAGCDSCGVYPIIGDRYRCKDCKEEIGYDLCKDCYETPSKVPGRFNQQHTPDHRLELAYKFGGSNVHFGAGCDSCGVYPIIGDRYRCKDCKEEIGYDLCKDCYETPSKGRFNQQHTPDHRLELAYKFGGSNVHFGAGCDSCGVYPIIGDRYRCKDCKEEIGYDLCKDCYETPKVPGRFNQQHTPDHRLELA

Secondary structure (DSSP, 8-state):
-BTTGGGEETTB--TTT--SSEES-EEEESS--STT--EEEHHHHHS------TTS----TTS-EEE-/-BTTGGGEETTB--TTT--SSEES-EEEESS--STT--EEEHHHHHSSS----TTS----TTS-EEE-/--TTGGGEETT---TTT--SSEES-EEEESS--STT--EEEHHHHHS------TT-----TT--EEE-/--TTGGGEETT---TTT--SSEES-EEEESS--STT--EEEHHHHHS------TTS----TT--EEE-/--TTGGGEETT---TTT--SSEES-EEEESS--STT--EEEHHHHHS----TT-----TT--EEE-/--TT-TTEETT---TTT--SSEES-EEEESS--STT--EEEHHHHH------TT-----TTS-EEE-

Organism: Arabidopsis thaliana (NCBI:txid3702)

Solvent-accessible surface area: 23575 Å² total; per-residue (Å²): 20,25,80,41,23,75,108,21,17,77,4,0,0,0,2,29,70,24,64,97,43,0,132,29,42,23,4,95,9,62,15,19,121,65,132,39,19,4,1,18,13,47,105,18,14,38,94,112,78,98,23,1,6,112,86,32,3,35,15,43,124,56,23,78,36,65,56,38,19,27,83,41,14,56,100,19,20,72,7,0,0,0,2,38,70,24,56,106,44,0,122,32,12,27,0,96,11,88,22,17,177,61,155,35,17,0,1,1,15,54,116,21,19,106,72,117,93,55,51,82,18,138,91,109,4,116,8,59,109,115,42,54,19,52,9,39,238,105,146,33,38,101,83,14,28,113,61,12,26,1,8,4,43,39,48,144,14,0,74,26,62,47,21,70,5,147,66,17,188,65,169,114,4,8,7,18,13,78,92,14,57,100,64,96,8,145,15,82,10,73,142,124,9,130,48,55,106,136,40,111,13,88,110,67,236,109,147,42,36,89,105,19,27,130,64,10,25,3,10,2,9,10,22,138,48,0,114,31,31,47,0,84,6,83,56,10,167,72,188,98,15,1,12,12,1,60,74,6,24,70,65,104,60,155,9,44,16,54,133,137,4,142,25,58,109,100,36,81,16,45,33,45,238,109,148,43,40,83,108,16,19,130,60,9,24,4,24,67,77,51,63,144,40,0,116,29,61,48,32,90,4,109,43,19,152,42,171,94,17,20,11,17,14,93,105,20,26,103,96,86,86,232,61,173,119,123,13,118,50,57,82,64,27,40,17,50,69,55,236,104,151,56,33,100,79,30,30,128,62,11,24,3,10,10,19,13,36,87,43,0,108,24,48,54,19,99,2,85,28,13,168,65,176,83,14,7,10,18,14,73,86,8,79,94,81,142,101,51,37,10,52,67,46,5,68,22,25,86,113,40,139,37,74,104,77

Foldseek 3Di:
DDPPPQQWDAPDAAFPPGDPTAGGKKKWWPPQPDPSGHIHHPVCVVPPDDGCGPPNSHDDPVTDIDTD/DDPPPQQWDAPPAAQPPGDPGAGHWKKWWPPQPDPNGHIHHVVQVVPLDDDLGPPNSRDDSVIDIDTD/DDPPPPQWDAPDAAQPPGDHGAGHWKKFWPPFPDPSGHIHHPVCVVVPDPDDGPPRTPDDPVIDIDTD/DDPPPQQWDAPPAAFPPGDPTAGHWKKWWPPFPPPSGHIHHPVCVVVPDAGCGDVNTRDDPVTDIDTD/DDPPPQQWDAPPAAFPPGDPGAGHKKKWWPPFPDPSGHIHHPVCVVVDDDGPPPGPDDPVIDIDID/DDPPPDQFAAPDAAQPPGDHRHGGWKWWFPPQPPPSGHIHHPVDVVVDDGQGPVNGPDDPPTGTHTD